Protein 9DFI (pdb70)

Sequence (704 aa):
YFQGMISNEISKLDPLNLDAFFNQLPSLNQNLEVSLLIDKLREITKSYLPTTFSINDALAATRDLGMIMSSVRKLGIQPVSAVSDLEVFLETLSEITNMVPRETSYHYGPWNPIGERERRRFTHHFPDERGLIEGVRIAIPGIELAIREINQLSNLSLNDPAFESLAKSAALHVYQAVDGIGETIKKTDPYVFSHELRPFFDPIRIGGKSYIGAGGGQIPLFVVDVKLWLGNHSPNSEYVSFIKDSVFYLPPELRPICVDSLLEPSVINQKFAEFGSVEITDQVIKGMESLLSVIQVLLKFRKPHFQLAQRTLSKENRGNYTTGSAGYTNSFNHMVLEFTIEVEKQIRAVLAPLYFQGMISNEISKLDPLNLDAFFNQQLPSLNQNLEVSLLIDKLREITKSYLPTTFSINDALAATRDLGMIMSSVRKLGIQPVSAVSDLEVFLETLSEITNMVPRETSYHYGPWNPIGERERRFTHFPDERGLIEGVRIAIPGIELAIREINQLSNLSLNDPAFESLAKSAALHVYQAVDGIGETIKKTDPYVFSHELRPFFDPIRIGGKSYIGAGGGQIPLFVVDVKLWLGNHSPNSEYVSFIKDSVFYLPPELRPICVDSLLEPSVINQKFAEFGSVEITDQVIKGMESLLSVIQVLLKFRKPHFQLAQRTLSKENRGNYTTGSAGYTNSFNHMVLEFTIEVEKQIRAVLAPY

Nearest PDB structures (foldseek):
  2x68-assembly1_A  TM=9.534E-01  e=9.929E-22  Pseudomonas fluorescens
  2x66-assembly1_A  TM=9.436E-01  e=1.420E-20  Pseudomonas fluorescens
  2v7i-assembly1_A  TM=9.408E-01  e=1.146E-20  Pseudomonas fluorescens
  2nwb-assembly1_A-2  TM=7.321E-01  e=9.382E-11  Shewanella oneidensis MR-1
  2nwb-assembly1_B  TM=7.038E-01  e=8.611E-11  Shewanella oneidensis MR-1

Foldseek 3Di:
DQDDPAQVLQQPDDLQVCLVVQLCQQVCLVVVVLVVLLVSLQCSLVVDDLLVDALSSLLNVLLVNQLSQLSNVLVPDQNCVVVVSVQVVLVSSCVSQVAHSHDALSSLESNADPDSSGGDNHPAQLRVLSRQLSNQQQVLQVQLLVLLVCLLVDALLDLSLLVSLLSNLVSNCSNLVNNVSNVVGHDLQCCLVPPQSSFAWHAHPNDIDTGYDPVLRCVVLVVLQAAVFCPPPVDPSNVVLVVNLRNDRPVCNVSSVNSNHGHHSLVSLLVSCVPDDHDPSSLSSLVSSLSNLVSVLSNLVVVLVSLPVNQPPVRNPPDQDGRVRDHSVVSVVVNVVSVVVNVVSCVSSVD/DPDDDDQQVLQQPDDLQVCQVVQLCQQVCLVVVVLVVLLVSLQCSLVPDDCVVDALSSLLNVLLVSQLSQLSNVLVPDQSCVVVVSVQVVLVSSCVRQVAHSHDALSSLESNADPDSSGGDNHPAQLRVLSRQLSNQQQVLQVLLLVLLLVLLPDALLDLSLLVSLLSSLVSNCSNLVSNVSNVVTHDLQCCQPPNQSSFAWHDHPNDTDTGYDPVLRVNVLVVLQAAVFQPPPPDVSVVVLVVNLRNDRPVSNVSSVNSNHGHHSVSSNLVSCVPDDCDPSSLSSLVSSLSNLVSVLSNLPVVLVSLCNNQPPVRNPPDQDGRVPDHSVVSVVVNVSSVVVNVVSCVSSVVD

Radius of gyration: 33.37 Å; Cα contacts (8 Å, |Δi|>4): 1092; chains: 2; bounding box: 63×64×101 Å

Structure (mmCIF, N/CA/C/O backbone):
data_9DFI
#
_entry.id   9DFI
#
_cell.length_a   141.125
_cell.length_b   122.533
_cell.length_c   66.809
_cell.angle_alpha   90.00
_cell.angle_beta   94.68
_cell.angle_gamma   90.00
#
_symmetry.space_group_name_H-M   'C 1 2 1'
#
loop_
_entity.id
_entity.type
_entity.pdbx_description
1 polymer PrnB
2 non-polymer GLYCEROL
3 non-polymer 'PROTOPORPHYRIN IX CONTAINING FE'
4 non-polymer TRYPTOPHAN
5 non-polymer 2-AMINO-2-HYDROXYMETHYL-PROPANE-1,3-DIOL
6 water water
#
loop_
_atom_site.group_PDB
_atom_site.id
_atom_site.type_symbol
_atom_site.label_atom_id
_atom_site.label_alt_id
_atom_site.label_comp_id
_atom_site.label_asym_id
_atom_site.label_entity_id
_atom_site.label_seq_id
_atom_site.pdbx_PDB_ins_code
_atom_site.Cartn_x
_atom_site.Cartn_y
_atom_site.Cartn_z
_atom_site.occupancy
_atom_site.B_iso_or_equiv
_atom_site.auth_seq_id
_atom_site.auth_comp_id
_atom_site.auth_asym_id
_atom_site.auth_atom_id
_atom_site.pdbx_PDB_model_num
ATOM 1 N N . TYR A 1 17 ? -29.247 -11.883 75.975 1.00 52.44 -3 TYR A N 1
ATOM 2 C CA . TYR A 1 17 ? -27.850 -12.325 75.964 1.00 55.99 -3 TYR A CA 1
ATOM 3 C C . TYR A 1 17 ? -27.224 -12.306 74.542 1.00 61.81 -3 TYR A C 1
ATOM 4 O O . TYR A 1 17 ? -26.451 -13.195 74.165 1.00 60.97 -3 TYR A O 1
ATOM 13 N N . PHE A 1 18 ? -27.551 -11.271 73.757 1.00 61.92 -2 PHE A N 1
ATOM 14 C CA . PHE A 1 18 ? -26.995 -11.104 72.419 1.00 59.69 -2 PHE A CA 1
ATOM 15 C C . PHE A 1 18 ? -26.389 -9.727 72.167 1.00 69.91 -2 PHE A C 1
ATOM 16 O O . PHE A 1 18 ? -25.843 -9.505 71.079 1.00 76.83 -2 PHE A O 1
ATOM 24 N N . GLN A 1 19 ? -26.459 -8.810 73.135 1.00 77.03 -1 GLN A N 1
ATOM 25 C CA . GLN A 1 19 ? -26.234 -7.383 72.903 1.00 84.12 -1 GLN A CA 1
ATOM 26 C C . GLN A 1 19 ? -24.894 -7.096 72.225 1.00 83.51 -1 GLN A C 1
ATOM 27 O O . GLN A 1 19 ? -23.888 -7.775 72.460 1.00 79.62 -1 GLN A O 1
ATOM 33 N N . GLY A 1 20 ? -24.892 -6.070 71.368 1.00 78.51 0 GLY A N 1
ATOM 34 C CA . GLY A 1 20 ? -23.657 -5.419 70.975 1.00 71.15 0 GLY A CA 1
ATOM 35 C C . GLY A 1 20 ? -23.222 -5.491 69.524 1.00 67.44 0 GLY A C 1
ATOM 36 O O . GLY A 1 20 ? -22.014 -5.471 69.262 1.00 69.22 0 GLY A O 1
ATOM 37 N N . MET A 1 21 ? -24.156 -5.563 68.567 1.00 67.00 1 MET A N 1
ATOM 38 C CA . MET A 1 21 ? -23.789 -5.501 67.144 1.00 64.68 1 MET A CA 1
ATOM 39 C C . MET A 1 21 ? -23.754 -4.039 66.704 1.00 54.83 1 MET A C 1
ATOM 40 O O . MET A 1 21 ? -24.702 -3.506 66.125 1.00 54.11 1 MET A O 1
ATOM 45 N N . ILE A 1 22 ? -22.614 -3.391 66.972 1.00 55.91 2 ILE A N 1
ATOM 46 C CA . ILE A 1 22 ? -22.454 -1.952 66.766 1.00 55.73 2 ILE A CA 1
ATOM 47 C C . ILE A 1 22 ? -21.908 -1.692 65.368 1.00 48.61 2 ILE A C 1
ATOM 48 O O . ILE A 1 22 ? -20.847 -2.205 64.997 1.00 53.03 2 ILE A O 1
ATOM 53 N N . SER A 1 23 ? -22.603 -0.838 64.620 1.00 42.24 3 SER A N 1
ATOM 54 C CA . SER A 1 23 ? -22.362 -0.699 63.187 1.00 42.25 3 SER A CA 1
ATOM 55 C C . SER A 1 23 ? -20.991 -0.091 62.872 1.00 46.58 3 SER A C 1
ATOM 56 O O . SER A 1 23 ? -20.293 -0.563 61.960 1.00 29.79 3 SER A O 1
ATOM 59 N N . ASN A 1 24 ? -20.583 0.958 63.601 1.00 44.43 4 ASN A N 1
ATOM 60 C CA . ASN A 1 24 ? -19.326 1.624 63.262 1.00 45.42 4 ASN A CA 1
ATOM 61 C C . ASN A 1 24 ? -18.112 0.765 63.618 1.00 40.74 4 ASN A C 1
ATOM 62 O O . ASN A 1 24 ? -17.066 0.872 62.960 1.00 38.09 4 ASN A O 1
ATOM 67 N N . GLU A 1 25 ? -18.242 -0.109 64.627 1.00 38.41 5 GLU A N 1
ATOM 68 C CA . GLU A 1 25 ? -17.220 -1.109 64.925 1.00 35.90 5 GLU A CA 1
ATOM 69 C C . GLU A 1 25 ? -17.081 -2.155 63.814 1.00 39.24 5 GLU A C 1
ATOM 70 O O . GLU A 1 25 ? -16.023 -2.796 63.705 1.00 27.69 5 GLU A O 1
ATOM 76 N N . ILE A 1 26 ? -18.129 -2.372 63.021 1.00 28.58 6 ILE A N 1
ATOM 77 C CA . ILE A 1 26 ? -18.051 -3.333 61.923 1.00 29.61 6 ILE A CA 1
ATOM 78 C C . ILE A 1 26 ? -17.672 -2.643 60.612 1.00 30.57 6 ILE A C 1
ATOM 79 O O . ILE A 1 26 ? -16.815 -3.132 59.878 1.00 28.87 6 ILE A O 1
ATOM 84 N N . SER A 1 27 ? -18.268 -1.480 60.328 1.00 30.38 7 SER A N 1
ATOM 85 C CA . SER A 1 27 ? -17.997 -0.771 59.079 1.00 28.69 7 SER A CA 1
ATOM 86 C C . SER A 1 27 ? -16.512 -0.481 58.884 1.00 28.40 7 SER A C 1
ATOM 87 O O . SER A 1 27 ? -16.017 -0.538 57.753 1.00 27.60 7 SER A O 1
ATOM 90 N N . LYS A 1 28 ? -15.782 -0.196 59.963 1.00 24.58 8 LYS A N 1
ATOM 91 C CA . LYS A 1 28 ? -14.376 0.195 59.864 1.00 28.21 8 LYS A CA 1
ATOM 92 C C . LYS A 1 28 ? -13.417 -0.970 59.606 1.00 27.94 8 LYS A C 1
ATOM 93 O O . LYS A 1 28 ? -12.244 -0.724 59.299 1.00 27.12 8 LYS A O 1
ATOM 99 N N . LEU A 1 29 ? -13.863 -2.221 59.702 1.00 25.97 9 LEU A N 1
ATOM 100 C CA . LEU A 1 29 ? -12.942 -3.342 59.593 1.00 22.96 9 LEU A CA 1
ATOM 101 C C . LEU A 1 29 ? -12.773 -3.786 58.141 1.00 22.20 9 LEU A C 1
ATOM 102 O O . LEU A 1 29 ? -13.685 -3.675 57.326 1.00 22.90 9 LEU A O 1
ATOM 107 N N . ASP A 1 30 ? -11.576 -4.278 57.837 1.00 19.72 10 ASP A N 1
ATOM 108 C CA . ASP A 1 30 ? -11.256 -4.928 56.565 1.00 30.09 10 ASP A CA 1
ATOM 109 C C . ASP A 1 30 ? -10.541 -6.232 56.888 1.00 26.70 10 ASP A C 1
ATOM 110 O O . ASP A 1 30 ? -9.338 -6.385 56.637 1.00 33.11 10 ASP A O 1
ATOM 115 N N . PRO A 1 31 ? -11.260 -7.199 57.460 1.00 25.48 11 PRO A N 1
ATOM 116 C CA . PRO A 1 31 ? -10.593 -8.412 57.971 1.00 22.85 11 PRO A CA 1
ATOM 117 C C . PRO A 1 31 ? -9.929 -9.258 56.897 1.00 31.78 11 PRO A C 1
ATOM 118 O O . PRO A 1 31 ? -8.973 -9.980 57.209 1.00 30.19 11 PRO A O 1
ATOM 122 N N . LEU A 1 32 ? -10.414 -9.214 55.653 1.00 28.51 12 LEU A N 1
ATOM 123 C CA . LEU A 1 32 ? -9.843 -9.998 54.560 1.00 28.70 12 LEU A CA 1
ATOM 124 C C . LEU A 1 32 ? -9.015 -9.137 53.607 1.00 31.31 12 LEU A C 1
ATOM 125 O O . LEU A 1 32 ? -8.745 -9.551 52.470 1.00 28.66 12 LEU A O 1
ATOM 130 N N . ASN A 1 33 ? -8.604 -7.948 54.059 1.00 28.25 13 ASN A N 1
ATOM 131 C CA . ASN A 1 33 ? -7.742 -7.042 53.301 1.00 28.68 13 ASN A CA 1
ATOM 132 C C . ASN A 1 33 ? -8.246 -6.857 51.871 1.00 31.23 13 ASN A C 1
ATOM 133 O O . ASN A 1 33 ? -7.520 -7.046 50.895 1.00 34.24 13 ASN A O 1
ATOM 138 N N . LEU A 1 34 ? -9.520 -6.489 51.750 1.00 26.60 14 LEU A N 1
ATOM 139 C CA . LEU A 1 34 ? -10.179 -6.402 50.456 1.00 26.59 14 LEU A CA 1
ATOM 140 C C . LEU A 1 34 ? -10.457 -4.958 50.032 1.00 28.85 14 LEU A C 1
ATOM 141 O O . LEU A 1 34 ? -11.103 -4.746 48.997 1.00 26.12 14 LEU A O 1
ATOM 146 N N . ASP A 1 35 ? -9.973 -3.968 50.793 1.00 23.72 15 ASP A N 1
ATOM 147 C CA . ASP A 1 35 ? -10.219 -2.564 50.460 1.00 27.22 15 ASP A CA 1
ATOM 148 C C . ASP A 1 35 ? -9.781 -2.224 49.033 1.00 31.51 15 ASP A C 1
ATOM 149 O O . ASP A 1 35 ? -10.544 -1.623 48.263 1.00 29.08 15 ASP A O 1
ATOM 154 N N . ALA A 1 36 ? -8.545 -2.583 48.669 1.00 28.66 16 ALA A N 1
ATOM 155 C CA . ALA A 1 36 ? -8.083 -2.363 47.296 1.00 30.36 16 ALA A CA 1
ATOM 156 C C . ALA A 1 36 ? -8.975 -3.089 46.296 1.00 30.51 16 ALA A C 1
ATOM 157 O O . ALA A 1 36 ? -9.378 -2.523 45.273 1.00 34.94 16 ALA A O 1
ATOM 159 N N . PHE A 1 37 ? -9.283 -4.354 46.578 1.00 25.56 17 PHE A N 1
ATOM 160 C CA . PHE A 1 37 ? -10.105 -5.151 45.680 1.00 24.52 17 PHE A CA 1
ATOM 161 C C . PHE A 1 37 ? -11.477 -4.523 45.479 1.00 26.92 17 PHE A C 1
ATOM 162 O O . PHE A 1 37 ? -12.035 -4.570 44.374 1.00 26.51 17 PHE A O 1
ATOM 170 N N . PHE A 1 38 ? -12.036 -3.917 46.521 1.00 20.01 18 PHE A N 1
ATOM 171 C CA . PHE A 1 38 ? -13.369 -3.354 46.347 1.00 26.22 18 PHE A CA 1
ATOM 172 C C . PHE A 1 38 ? -13.346 -2.061 45.535 1.00 25.97 18 PHE A C 1
ATOM 173 O O . PHE A 1 38 ? -14.361 -1.705 44.924 1.00 23.59 18 PHE A O 1
ATOM 181 N N . ASN A 1 39 ? -12.209 -1.373 45.465 1.00 25.99 19 ASN A N 1
ATOM 182 C CA . ASN A 1 39 ? -12.162 -0.227 44.565 1.00 26.93 19 ASN A CA 1
ATOM 183 C C . ASN A 1 39 ? -12.177 -0.673 43.111 1.00 27.89 19 ASN A C 1
ATOM 184 O O . ASN A 1 39 ? -12.601 0.105 42.252 1.00 29.93 19 ASN A O 1
ATOM 189 N N . GLN A 1 40 ? -11.778 -1.924 42.831 1.00 28.93 20 GLN A N 1
ATOM 190 C CA . GLN A 1 40 ? -11.757 -2.486 41.477 1.00 30.69 20 GLN A CA 1
ATOM 191 C C . GLN A 1 40 ? -12.991 -3.302 41.130 1.00 24.21 20 GLN A C 1
ATOM 192 O O . GLN A 1 40 ? -13.249 -3.516 39.949 1.00 26.51 20 GLN A O 1
ATOM 198 N N . LEU A 1 41 ? -13.738 -3.760 42.124 1.00 27.55 21 LEU A N 1
ATOM 199 C CA . LEU A 1 41 ? -14.905 -4.602 41.881 1.00 26.57 21 LEU A CA 1
ATOM 200 C C . LEU A 1 41 ? -15.881 -4.038 40.856 1.00 27.68 21 LEU A C 1
ATOM 201 O O . LEU A 1 41 ? -16.409 -4.830 40.050 1.00 25.15 21 LEU A O 1
ATOM 206 N N . PRO A 1 42 ? -16.179 -2.735 40.821 1.00 24.65 22 PRO A N 1
ATOM 207 C CA . PRO A 1 42 ? -17.170 -2.285 39.835 1.00 28.91 22 PRO A CA 1
ATOM 208 C C . PRO A 1 42 ? -16.687 -2.458 38.411 1.00 27.13 22 PRO A C 1
ATOM 209 O O . PRO A 1 42 ? -17.490 -2.787 37.531 1.00 24.27 22 PRO A O 1
ATOM 213 N N . SER A 1 43 ? -15.393 -2.269 38.165 1.00 25.73 23 SER A N 1
ATOM 214 C CA . SER A 1 43 ? -14.859 -2.485 36.824 1.00 29.26 23 SER A CA 1
ATOM 215 C C . SER A 1 43 ? -14.677 -3.978 36.527 1.00 28.18 23 SER A C 1
ATOM 216 O O . SER A 1 43 ? -14.934 -4.422 35.401 1.00 28.14 23 SER A O 1
ATOM 219 N N . LEU A 1 44 ? -14.258 -4.769 37.521 1.00 28.59 24 LEU A N 1
ATOM 220 C CA . LEU A 1 44 ? -14.290 -6.224 37.371 1.00 21.29 24 LEU A CA 1
ATOM 221 C C . LEU A 1 44 ? -15.671 -6.712 36.937 1.00 26.58 24 LEU A C 1
ATOM 222 O O . LEU A 1 44 ? -15.782 -7.559 36.039 1.00 29.75 24 LEU A O 1
ATOM 227 N N . ASN A 1 45 ? -16.733 -6.192 37.563 1.00 21.34 25 ASN A N 1
ATOM 228 C CA . ASN A 1 45 ? -18.085 -6.652 37.240 1.00 26.71 25 ASN A CA 1
ATOM 229 C C . ASN A 1 45 ? -18.523 -6.134 35.872 1.00 26.75 25 ASN A C 1
ATOM 230 O O . ASN A 1 45 ? -19.112 -6.881 35.075 1.00 25.43 25 ASN A O 1
ATOM 235 N N . GLN A 1 46 ? -18.229 -4.863 35.584 1.00 25.87 26 GLN A N 1
ATOM 236 C CA . GLN A 1 46 ? -18.567 -4.273 34.290 1.00 26.86 26 GLN A CA 1
ATOM 237 C C . GLN A 1 46 ? -17.977 -5.080 33.133 1.00 32.45 26 GLN A C 1
ATOM 238 O O . GLN A 1 46 ? -18.653 -5.314 32.125 1.00 26.67 26 GLN A O 1
ATOM 244 N N . ASN A 1 47 ? -16.732 -5.537 33.273 1.00 24.06 27 ASN A N 1
ATOM 245 C CA . ASN A 1 47 ? -16.022 -6.265 32.234 1.00 26.80 27 ASN A CA 1
ATOM 246 C C . ASN A 1 47 ? -16.233 -7.769 32.301 1.00 34.69 27 ASN A C 1
ATOM 247 O O . ASN A 1 47 ? -15.560 -8.502 31.568 1.00 30.11 27 ASN A O 1
ATOM 252 N N . LEU A 1 48 ? -17.131 -8.241 33.168 1.00 26.93 28 LEU A N 1
ATOM 253 C CA . LEU A 1 48 ? -17.453 -9.664 33.275 1.00 33.29 28 LEU A CA 1
ATOM 254 C C . LEU A 1 48 ? -16.210 -10.493 33.592 1.00 29.88 28 LEU A C 1
ATOM 255 O O . LEU A 1 48 ? -16.026 -11.586 33.066 1.00 30.09 28 LEU A O 1
ATOM 260 N N . GLU A 1 49 ? -15.347 -9.987 34.471 1.00 28.60 29 GLU A N 1
ATOM 261 C CA . GLU A 1 49 ? -14.082 -10.663 34.726 1.00 24.39 29 GLU A CA 1
ATOM 262 C C . GLU A 1 49 ? -14.266 -11.712 35.829 1.00 29.23 29 GLU A C 1
ATOM 263 O O . GLU A 1 49 ? -13.740 -11.622 36.940 1.00 28.23 29 GLU A O 1
ATOM 269 N N . VAL A 1 50 ? -15.011 -12.759 35.469 1.00 25.68 30 VAL A N 1
ATOM 270 C CA . VAL A 1 50 ? -15.325 -13.831 36.414 1.00 25.80 30 VAL A CA 1
ATOM 271 C C . VAL A 1 50 ? -14.058 -14.478 36.988 1.00 25.85 30 VAL A C 1
ATOM 272 O O . VAL A 1 50 ? -14.033 -14.861 38.171 1.00 25.15 30 VAL A O 1
ATOM 276 N N . SER A 1 51 ? -12.987 -14.602 36.181 1.00 22.38 31 SER A N 1
ATOM 277 C CA . SER A 1 51 ? -11.805 -15.358 36.624 1.00 32.25 31 SER A CA 1
ATOM 278 C C . SER A 1 51 ? -11.157 -14.705 37.842 1.00 22.21 31 SER A C 1
ATOM 279 O O . SER A 1 51 ? -10.678 -15.394 38.745 1.00 20.96 31 SER A O 1
ATOM 282 N N . LEU A 1 52 ? -11.080 -13.380 37.843 1.00 24.64 32 LEU A N 1
ATOM 283 C CA . LEU A 1 52 ? -10.537 -12.654 38.984 1.00 26.35 32 LEU A CA 1
ATOM 284 C C . LEU A 1 52 ? -11.434 -12.797 40.204 1.00 22.82 32 LEU A C 1
ATOM 285 O O . LEU A 1 52 ? -10.940 -12.832 41.338 1.00 25.88 32 LEU A O 1
ATOM 290 N N . LEU A 1 53 ? -12.747 -12.899 39.989 1.00 22.60 33 LEU A N 1
ATOM 291 C CA . LEU A 1 53 ? -13.660 -13.151 41.102 1.00 26.30 33 LEU A CA 1
ATOM 292 C C . LEU A 1 53 ? -13.372 -14.508 41.744 1.00 26.36 33 LEU A C 1
ATOM 293 O O . LEU A 1 53 ? -13.196 -14.607 42.971 1.00 26.65 33 LEU A O 1
ATOM 298 N N . ILE A 1 54 ? -13.295 -15.562 40.921 1.00 23.90 34 ILE A N 1
ATOM 299 C CA . ILE A 1 54 ? -13.026 -16.913 41.424 1.00 25.09 34 ILE A CA 1
ATOM 300 C C . ILE A 1 54 ? -11.668 -16.959 42.122 1.00 29.24 34 ILE A C 1
ATOM 301 O O . ILE A 1 54 ? -11.540 -17.500 43.233 1.00 29.29 34 ILE A O 1
ATOM 306 N N . ASP A 1 55 ? -10.641 -16.360 41.494 1.00 26.72 35 ASP A N 1
ATOM 307 C CA . ASP A 1 55 ? -9.315 -16.288 42.115 1.00 32.49 35 ASP A CA 1
ATOM 308 C C . ASP A 1 55 ? -9.386 -15.718 43.527 1.00 30.08 35 ASP A C 1
ATOM 309 O O . ASP A 1 55 ? -8.772 -16.255 44.454 1.00 27.60 35 ASP A O 1
ATOM 314 N N . LYS A 1 56 ? -10.110 -14.610 43.700 1.00 26.40 36 LYS A N 1
ATOM 315 C CA . LYS A 1 56 ? -10.134 -13.968 45.014 1.00 27.28 36 LYS A CA 1
ATOM 316 C C . LYS A 1 56 ? -10.808 -14.859 46.057 1.00 30.70 36 LYS A C 1
ATOM 317 O O . LYS A 1 56 ? -10.343 -14.947 47.203 1.00 26.30 36 LYS A O 1
ATOM 323 N N . LEU A 1 57 ? -11.895 -15.540 45.674 1.00 27.54 37 LEU A N 1
ATOM 324 C CA . LEU A 1 57 ? -12.534 -16.491 46.573 1.00 26.39 37 LEU A CA 1
ATOM 325 C C . LEU A 1 57 ? -11.579 -17.603 46.970 1.00 29.28 37 LEU A C 1
ATOM 326 O O . LEU A 1 57 ? -11.525 -18.004 48.144 1.00 25.84 37 LEU A O 1
ATOM 331 N N . ARG A 1 58 ? -10.841 -18.135 45.995 1.00 23.81 38 ARG A N 1
ATOM 332 C CA . ARG A 1 58 ? -9.874 -19.194 46.269 1.00 27.95 38 ARG A CA 1
ATOM 333 C C . ARG A 1 58 ? -8.781 -18.693 47.207 1.00 25.05 38 ARG A C 1
ATOM 334 O O . ARG A 1 58 ? -8.459 -19.338 48.209 1.00 29.63 38 ARG A O 1
ATOM 342 N N . GLU A 1 59 ? -8.211 -17.534 46.892 1.00 25.02 39 GLU A N 1
ATOM 343 C CA . GLU A 1 59 ? -7.195 -16.925 47.740 1.00 29.07 39 GLU A CA 1
ATOM 344 C C . GLU A 1 59 ? -7.691 -16.758 49.171 1.00 29.65 39 GLU A C 1
ATOM 345 O O . GLU A 1 59 ? -6.966 -17.051 50.129 1.00 28.87 39 GLU A O 1
ATOM 351 N N . ILE A 1 60 ? -8.942 -16.330 49.337 1.00 27.75 40 ILE A N 1
ATOM 352 C CA . ILE A 1 60 ? -9.451 -16.088 50.682 1.00 28.99 40 ILE A CA 1
ATOM 353 C C . ILE A 1 60 ? -9.484 -17.391 51.481 1.00 26.60 40 ILE A C 1
ATOM 354 O O . ILE A 1 60 ? -9.022 -17.435 52.627 1.00 29.80 40 ILE A O 1
ATOM 359 N N . THR A 1 61 ? -10.009 -18.477 50.884 1.00 27.21 41 THR A N 1
ATOM 360 C CA . THR A 1 61 ? -10.101 -19.734 51.630 1.00 27.72 41 THR A CA 1
ATOM 361 C C . THR A 1 61 ? -8.742 -20.275 52.038 1.00 31.80 41 THR A C 1
ATOM 362 O O . THR A 1 61 ? -8.666 -21.076 52.976 1.00 32.37 41 THR A O 1
ATOM 366 N N . LYS A 1 62 ? -7.670 -19.876 51.358 1.00 32.07 42 LYS A N 1
ATOM 367 C CA . LYS A 1 62 ? -6.342 -20.341 51.726 1.00 33.06 42 LYS A CA 1
ATOM 368 C C . LYS A 1 62 ? -5.553 -19.320 52.529 1.00 29.60 42 LYS A C 1
ATOM 369 O O . LYS A 1 62 ? -4.537 -19.684 53.132 1.00 31.00 42 LYS A O 1
ATOM 375 N N . SER A 1 63 ? -5.974 -18.055 52.530 1.00 30.60 43 SER A N 1
ATOM 376 C CA . SER A 1 63 ? -5.197 -17.008 53.168 1.00 30.10 43 SER A CA 1
ATOM 377 C C . SER A 1 63 ? -5.600 -16.755 54.616 1.00 31.08 43 SER A C 1
ATOM 378 O O . SER A 1 63 ? -4.809 -16.171 55.359 1.00 28.52 43 SER A O 1
ATOM 381 N N . TYR A 1 64 ? -6.797 -17.174 55.029 1.00 28.62 44 TYR A N 1
ATOM 382 C CA . TYR A 1 64 ? -7.332 -16.825 56.341 1.00 33.95 44 TYR A CA 1
ATOM 383 C C . TYR A 1 64 ? -7.871 -18.051 57.049 1.00 29.60 44 TYR A C 1
ATOM 384 O O . TYR A 1 64 ? -8.409 -18.969 56.423 1.00 38.91 44 TYR A O 1
ATOM 393 N N . LEU A 1 65 ? -7.725 -18.045 58.371 1.00 36.07 45 LEU A N 1
ATOM 394 C CA . LEU A 1 65 ? -8.368 -19.030 59.220 1.00 33.25 45 LEU A CA 1
ATOM 395 C C . LEU A 1 65 ? -9.543 -18.339 59.891 1.00 33.43 45 LEU A C 1
ATOM 396 O O . LEU A 1 65 ? -9.351 -17.651 60.910 1.00 31.30 45 LEU A O 1
ATOM 401 N N . PRO A 1 66 ? -10.764 -18.474 59.373 1.00 35.51 46 PRO A N 1
ATOM 402 C CA . PRO A 1 66 ? -11.898 -17.767 59.989 1.00 27.96 46 PRO A CA 1
ATOM 403 C C . PRO A 1 66 ? -12.141 -18.154 61.438 1.00 31.03 46 PRO A C 1
ATOM 404 O O . PRO A 1 66 ? -12.716 -17.348 62.182 1.00 31.44 46 PRO A O 1
ATOM 408 N N . THR A 1 67 ? -11.716 -19.345 61.875 1.00 24.57 47 THR A N 1
ATOM 409 C CA . THR A 1 67 ? -11.889 -19.677 63.279 1.00 29.49 47 THR A CA 1
ATOM 410 C C . THR A 1 67 ? -11.124 -18.713 64.169 1.00 32.10 47 THR A C 1
ATOM 411 O O . THR A 1 67 ? -11.412 -18.624 65.368 1.00 31.81 47 THR A O 1
ATOM 415 N N . THR A 1 68 ? -10.183 -17.954 63.606 1.00 30.43 48 THR A N 1
ATOM 416 C CA . THR A 1 68 ? -9.459 -17.000 64.426 1.00 34.68 48 THR A CA 1
ATOM 417 C C . THR A 1 68 ? -10.212 -15.691 64.616 1.00 31.23 48 THR A C 1
ATOM 418 O O . THR A 1 68 ? -9.761 -14.855 65.404 1.00 31.31 48 THR A O 1
ATOM 422 N N . PHE A 1 69 ? -11.341 -15.496 63.938 1.00 29.10 49 PHE A N 1
ATOM 423 C CA . PHE A 1 69 ? -11.947 -14.171 63.853 1.00 30.30 49 PHE A CA 1
ATOM 424 C C . PHE A 1 69 ? -12.779 -13.850 65.094 1.00 30.66 49 PHE A C 1
ATOM 425 O O . PHE A 1 69 ? -13.532 -14.692 65.581 1.00 25.57 49 PHE A O 1
ATOM 433 N N . SER A 1 70 ? -12.692 -12.601 65.553 1.00 23.75 50 SER A N 1
ATOM 434 C CA . SER A 1 70 ? -13.673 -12.068 66.496 1.00 27.24 50 SER A CA 1
ATOM 435 C C . SER A 1 70 ? -15.070 -12.084 65.864 1.00 24.13 50 SER A C 1
ATOM 436 O O . SER A 1 70 ? -15.233 -12.345 64.674 1.00 26.34 50 SER A O 1
ATOM 439 N N . ILE A 1 71 ? -16.092 -11.772 66.673 1.00 23.06 51 ILE A N 1
ATOM 440 C CA . ILE A 1 71 ? -17.452 -11.700 66.135 1.00 22.55 51 ILE A CA 1
ATOM 441 C C . ILE A 1 71 ? -17.550 -10.563 65.114 1.00 26.06 51 ILE A C 1
ATOM 442 O O . ILE A 1 71 ? -18.124 -10.725 64.026 1.00 23.08 51 ILE A O 1
ATOM 447 N N . ASN A 1 72 ? -16.913 -9.428 65.410 1.00 22.07 52 ASN A N 1
ATOM 448 C CA . ASN A 1 72 ? -16.994 -8.276 64.517 1.00 22.80 52 ASN A CA 1
ATOM 449 C C . ASN A 1 72 ? -16.255 -8.532 63.213 1.00 20.84 52 ASN A C 1
ATOM 450 O O . ASN A 1 72 ? -16.738 -8.151 62.139 1.00 21.18 52 ASN A O 1
ATOM 455 N N . ASP A 1 73 ? -15.074 -9.163 63.295 1.00 20.67 53 ASP A N 1
ATOM 456 C CA . ASP A 1 73 ? -14.361 -9.627 62.111 1.00 25.18 53 ASP A CA 1
ATOM 457 C C . ASP A 1 73 ? -15.246 -10.499 61.221 1.00 25.21 53 ASP A C 1
ATOM 458 O O . ASP A 1 73 ? -15.287 -10.327 59.992 1.00 27.26 53 ASP A O 1
ATOM 463 N N . ALA A 1 74 ? -15.934 -11.472 61.825 1.00 22.90 54 ALA A N 1
ATOM 464 C CA . ALA A 1 74 ? -16.736 -12.403 61.038 1.00 22.01 54 ALA A CA 1
ATOM 465 C C . ALA A 1 74 ? -17.923 -11.702 60.385 1.00 21.65 54 ALA A C 1
ATOM 466 O O . ALA A 1 74 ? -18.275 -12.006 59.235 1.00 21.90 54 ALA A O 1
ATOM 468 N N . LEU A 1 75 ? -18.548 -10.764 61.096 1.00 17.66 55 LEU A N 1
ATOM 469 C CA . LEU A 1 75 ? -19.626 -9.985 60.492 1.00 23.75 55 LEU A CA 1
ATOM 470 C C . LEU A 1 75 ? -19.134 -9.237 59.259 1.00 25.92 55 LEU A C 1
ATOM 471 O O . LEU A 1 75 ? -19.751 -9.303 58.191 1.00 22.55 55 LEU A O 1
ATOM 476 N N . ALA A 1 76 ? -18.023 -8.506 59.399 1.00 23.34 56 ALA A N 1
ATOM 477 C CA . ALA A 1 76 ? -17.475 -7.763 58.275 1.00 26.14 56 ALA A CA 1
ATOM 478 C C . ALA A 1 76 ? -16.983 -8.701 57.173 1.00 25.97 56 ALA A C 1
ATOM 479 O O . ALA A 1 76 ? -17.086 -8.376 55.979 1.00 24.43 56 ALA A O 1
ATOM 481 N N . ALA A 1 77 ? -16.436 -9.865 57.554 1.00 25.67 57 ALA A N 1
ATOM 482 C CA . ALA A 1 77 ? -15.988 -10.830 56.553 1.00 22.10 57 ALA A CA 1
ATOM 483 C C . ALA A 1 77 ? -17.168 -11.397 55.787 1.00 23.42 57 ALA A C 1
ATOM 484 O O . ALA A 1 77 ? -17.078 -11.616 54.574 1.00 25.79 57 ALA A O 1
ATOM 486 N N . THR A 1 78 ? -18.279 -11.654 56.478 1.00 22.16 58 THR A N 1
ATOM 487 C CA . THR A 1 78 ? -19.497 -12.064 55.790 1.00 21.56 58 THR A CA 1
ATOM 488 C C . THR A 1 78 ? -19.915 -11.012 54.763 1.00 23.84 58 THR A C 1
ATOM 489 O O . THR A 1 78 ? -20.248 -11.343 53.617 1.00 21.56 58 THR A O 1
ATOM 493 N N . ARG A 1 79 ? -19.934 -9.739 55.177 1.00 22.34 59 ARG A N 1
ATOM 494 C CA . ARG A 1 79 ? -20.256 -8.635 54.274 1.00 21.91 59 ARG A CA 1
ATOM 495 C C . ARG A 1 79 ? -19.406 -8.668 53.005 1.00 23.43 59 ARG A C 1
ATOM 496 O O . ARG A 1 79 ? -19.922 -8.544 51.881 1.00 16.88 59 ARG A O 1
ATOM 504 N N . ASP A 1 80 ? -18.087 -8.776 53.173 1.00 20.26 60 ASP A N 1
ATOM 505 C CA . ASP A 1 80 ? -17.187 -8.691 52.033 1.00 23.02 60 ASP A CA 1
ATOM 506 C C . ASP A 1 80 ? -17.203 -9.978 51.205 1.00 25.24 60 ASP A C 1
ATOM 507 O O . ASP A 1 80 ? -17.383 -9.944 49.976 1.00 20.42 60 ASP A O 1
ATOM 512 N N . LEU A 1 81 ? -17.038 -11.128 51.858 1.00 18.67 61 LEU A N 1
ATOM 513 C CA . LEU A 1 81 ? -17.118 -12.381 51.123 1.00 21.84 61 LEU A CA 1
ATOM 514 C C . LEU A 1 81 ? -18.481 -12.543 50.445 1.00 24.26 61 LEU A C 1
ATOM 515 O O . LEU A 1 81 ? -18.563 -12.988 49.292 1.00 24.00 61 LEU A O 1
ATOM 520 N N . GLY A 1 82 ? -19.560 -12.140 51.118 1.00 19.76 62 GLY A N 1
ATOM 521 C CA . GLY A 1 82 ? -20.887 -12.282 50.514 1.00 21.17 62 GLY A CA 1
ATOM 522 C C . GLY A 1 82 ? -21.038 -11.517 49.201 1.00 24.20 62 GLY A C 1
ATOM 523 O O . GLY A 1 82 ? -21.646 -12.013 48.238 1.00 16.19 62 GLY A O 1
ATOM 524 N N . MET A 1 83 ? -20.482 -10.303 49.144 1.00 21.76 63 MET A N 1
ATOM 525 C CA . MET A 1 83 ? -20.686 -9.450 47.980 1.00 23.20 63 MET A CA 1
ATOM 526 C C . MET A 1 83 ? -19.858 -9.940 46.791 1.00 22.91 63 MET A C 1
ATOM 527 O O . MET A 1 83 ? -20.293 -9.829 45.640 1.00 24.51 63 MET A O 1
ATOM 532 N N . ILE A 1 84 ? -18.673 -10.488 47.045 1.00 21.80 64 ILE A N 1
ATOM 533 C CA . ILE A 1 84 ? -17.942 -11.159 45.978 1.00 25.46 64 ILE A CA 1
ATOM 534 C C . ILE A 1 84 ? -18.719 -12.380 45.487 1.00 23.31 64 ILE A C 1
ATOM 535 O O . ILE A 1 84 ? -18.849 -12.596 44.281 1.00 25.15 64 ILE A O 1
ATOM 540 N N . MET A 1 85 ? -19.258 -13.188 46.412 1.00 14.76 65 MET A N 1
ATOM 541 C CA . MET A 1 85 ? -20.078 -14.336 46.032 1.00 20.07 65 MET A CA 1
ATOM 542 C C . MET A 1 85 ? -21.282 -13.905 45.199 1.00 23.26 65 MET A C 1
ATOM 543 O O . MET A 1 85 ? -21.631 -14.570 44.211 1.00 21.22 65 MET A O 1
ATOM 548 N N . SER A 1 86 ? -21.933 -12.805 45.596 1.00 20.00 66 SER A N 1
ATOM 549 C CA . SER A 1 86 ? -23.092 -12.275 44.871 1.00 22.57 66 SER A CA 1
ATOM 550 C C . SER A 1 86 ? -22.721 -11.870 43.450 1.00 23.29 66 SER A C 1
ATOM 551 O O . SER A 1 86 ? -23.510 -12.056 42.510 1.00 20.64 66 SER A O 1
ATOM 554 N N . SER A 1 87 ? -21.522 -11.295 43.288 1.00 24.60 67 SER A N 1
ATOM 555 C CA . SER A 1 87 ? -21.023 -10.893 41.983 1.00 25.29 67 SER A CA 1
ATOM 556 C C . SER A 1 87 ? -20.758 -12.097 41.084 1.00 25.74 67 SER A C 1
ATOM 557 O O . SER A 1 87 ? -20.923 -11.993 39.863 1.00 23.69 67 SER A O 1
ATOM 560 N N . VAL A 1 88 ? -20.325 -13.232 41.649 1.00 22.83 68 VAL A N 1
ATOM 561 C CA . VAL A 1 88 ? -20.222 -14.458 40.853 1.00 25.11 68 VAL A CA 1
ATOM 562 C C . VAL A 1 88 ? -21.610 -14.946 40.473 1.00 23.94 68 VAL A C 1
ATOM 563 O O . VAL A 1 88 ? -21.886 -15.234 39.299 1.00 26.63 68 VAL A O 1
ATOM 567 N N . A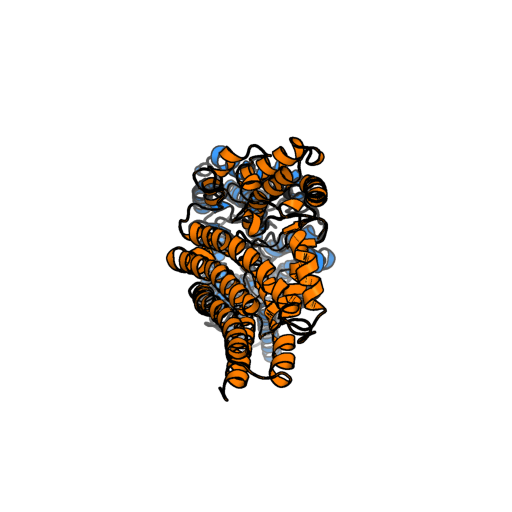RG A 1 89 ? -22.504 -15.041 41.459 1.00 25.58 69 ARG A N 1
ATOM 568 C CA . ARG A 1 89 ? -23.864 -15.498 41.193 1.00 22.76 69 ARG A CA 1
ATOM 569 C C . ARG A 1 89 ? -24.552 -14.625 40.154 1.00 25.96 69 ARG A C 1
ATOM 570 O O . ARG A 1 89 ? -25.380 -15.115 39.372 1.00 26.47 69 ARG A O 1
ATOM 578 N N . LYS A 1 90 ? -24.235 -13.331 40.138 1.00 22.52 70 LYS A N 1
ATOM 579 C CA . LYS A 1 90 ? -24.799 -12.436 39.136 1.00 26.38 70 LYS A CA 1
ATOM 580 C C . LYS A 1 90 ? -24.621 -13.002 37.720 1.00 26.37 70 LYS A C 1
ATOM 581 O O . LYS A 1 90 ? -25.565 -13.026 36.920 1.00 23.06 70 LYS A O 1
ATOM 587 N N . LEU A 1 91 ? -23.426 -13.502 37.408 1.00 22.96 71 LEU A N 1
ATOM 588 C CA . LEU A 1 91 ? -23.193 -14.032 36.059 1.00 22.48 71 LEU A CA 1
ATOM 589 C C . LEU A 1 91 ? -23.891 -15.362 35.793 1.00 28.69 71 LEU A C 1
ATOM 590 O O . LEU A 1 91 ? -23.919 -15.810 34.637 1.00 27.74 71 LEU A O 1
ATOM 595 N N . GLY A 1 92 ? -24.435 -16.019 36.818 1.00 21.17 72 GLY A N 1
ATOM 596 C CA . GLY A 1 92 ? -25.115 -17.291 36.640 1.00 23.84 72 GLY A CA 1
ATOM 597 C C . GLY A 1 92 ? -24.440 -18.492 37.274 1.00 27.07 72 GLY A C 1
ATOM 598 O O . GLY A 1 92 ? -25.023 -19.582 37.248 1.00 28.25 72 GLY A O 1
ATOM 599 N N . ILE A 1 93 ? -23.245 -18.333 37.858 1.00 26.56 73 ILE A N 1
ATOM 600 C CA . ILE A 1 93 ? -22.488 -19.424 38.475 1.00 19.72 73 ILE A CA 1
ATOM 601 C C . ILE A 1 93 ? -22.803 -19.470 39.957 1.00 28.77 73 ILE A C 1
ATOM 602 O O . ILE A 1 93 ? -22.741 -18.436 40.644 1.00 22.41 73 ILE A O 1
ATOM 607 N N . GLN A 1 94 ? -23.122 -20.658 40.460 1.00 25.58 74 GLN A N 1
ATOM 608 C CA . GLN A 1 94 ? -23.220 -20.785 41.909 1.00 26.37 74 GLN A CA 1
ATOM 609 C C . GLN A 1 94 ? -21.819 -20.768 42.499 1.00 24.90 74 GLN A C 1
ATOM 610 O O . GLN A 1 94 ? -21.046 -21.699 42.237 1.00 27.10 74 GLN A O 1
ATOM 616 N N . PRO A 1 95 ? -21.442 -19.753 43.288 1.00 19.57 75 PRO A N 1
ATOM 617 C CA . PRO A 1 95 ? -20.033 -19.646 43.703 1.00 19.20 75 PRO A CA 1
ATOM 618 C C . PRO A 1 95 ? -19.583 -20.738 44.672 1.00 24.06 75 PRO A C 1
ATOM 619 O O . PRO A 1 95 ? -18.398 -21.086 44.684 1.00 26.50 75 PRO A O 1
ATOM 623 N N . VAL A 1 96 ? -20.471 -21.287 45.501 1.00 24.10 76 VAL A N 1
ATOM 624 C CA . VAL A 1 96 ? -19.994 -22.346 46.388 1.00 25.74 76 VAL A CA 1
ATOM 625 C C . VAL A 1 96 ? -19.789 -23.636 45.600 1.00 27.98 76 VAL A C 1
ATOM 626 O O . VAL A 1 96 ? -18.934 -24.462 45.951 1.00 26.35 76 VAL A O 1
ATOM 630 N N . SER A 1 97 ? -20.557 -23.826 44.522 1.00 26.04 77 SER A N 1
ATOM 631 C CA . SER A 1 97 ? -20.321 -24.965 43.637 1.00 25.11 77 SER A CA 1
ATOM 632 C C . SER A 1 97 ? -19.021 -24.822 42.858 1.00 28.77 77 SER A C 1
ATOM 633 O O . SER A 1 97 ? -18.347 -25.822 42.601 1.00 36.30 77 SER A O 1
ATOM 636 N N . ALA A 1 98 ? -18.631 -23.601 42.503 1.00 24.65 78 ALA A N 1
ATOM 637 C CA . ALA A 1 98 ? -17.396 -23.424 41.750 1.00 29.78 78 ALA A CA 1
ATOM 638 C C . ALA A 1 98 ? -16.170 -23.457 42.645 1.00 30.03 78 ALA A C 1
ATOM 639 O O . ALA A 1 98 ? -15.114 -23.927 42.216 1.00 31.62 78 ALA A O 1
ATOM 641 N N . VAL A 1 99 ? -16.283 -22.945 43.869 1.00 27.28 79 VAL A N 1
ATOM 642 C CA . VAL A 1 99 ? -15.173 -22.888 44.824 1.00 28.52 79 VAL A CA 1
ATOM 643 C C . VAL A 1 99 ? -15.618 -23.693 46.044 1.00 30.77 79 VAL A C 1
ATOM 644 O O . VAL A 1 99 ? -16.156 -23.155 47.018 1.00 30.12 79 VAL A O 1
ATOM 648 N N . SER A 1 100 ? -15.393 -25.005 46.004 1.00 32.91 80 SER A N 1
ATOM 649 C CA . SER A 1 100 ? -16.008 -25.893 46.989 1.00 32.05 80 SER A CA 1
ATOM 650 C C . SER A 1 100 ? -15.466 -25.683 48.402 1.00 29.04 80 SER A C 1
ATOM 651 O O . SER A 1 100 ? -16.177 -25.961 49.374 1.00 31.94 80 SER A O 1
ATOM 654 N N . ASP A 1 101 ? -14.228 -25.194 48.540 1.00 27.47 81 ASP A N 1
ATOM 655 C CA . ASP A 1 101 ? -13.650 -24.873 49.848 1.00 32.18 81 ASP A CA 1
ATOM 656 C C . ASP A 1 101 ? -14.389 -23.742 50.580 1.00 33.43 81 ASP A C 1
ATOM 657 O O . ASP A 1 101 ? -14.223 -23.592 51.800 1.00 28.90 81 ASP A O 1
ATOM 662 N N . LEU A 1 102 ? -15.170 -22.926 49.864 1.00 26.92 82 LEU A N 1
ATOM 663 C CA . LEU A 1 102 ? -15.965 -21.880 50.507 1.00 25.23 82 LEU A CA 1
ATOM 664 C C . LEU A 1 102 ? -16.918 -22.447 51.546 1.00 29.94 82 LEU A C 1
ATOM 665 O O . LEU A 1 102 ? -17.253 -21.773 52.523 1.00 29.60 82 LEU A O 1
ATOM 670 N N . GLU A 1 103 ? -17.382 -23.675 51.342 1.00 31.56 83 GLU A N 1
ATOM 671 C CA . GLU A 1 103 ? -18.487 -24.164 52.138 1.00 30.77 83 GLU A CA 1
ATOM 672 C C . GLU A 1 103 ? -18.089 -24.278 53.602 1.00 32.33 83 GLU A C 1
ATOM 673 O O . GLU A 1 103 ? -18.859 -23.892 54.487 1.00 31.61 83 GLU A O 1
ATOM 679 N N . VAL A 1 104 ? -16.875 -24.752 53.878 1.00 29.81 84 VAL A N 1
ATOM 680 C CA . VAL A 1 104 ? -16.474 -24.851 55.278 1.00 34.38 84 VAL A CA 1
ATOM 681 C C . VAL A 1 104 ? -16.062 -23.484 55.815 1.00 31.03 84 VAL A C 1
ATOM 682 O O . VAL A 1 104 ? -16.223 -23.217 57.009 1.00 28.23 84 VAL A O 1
ATOM 686 N N . PHE A 1 105 ? -15.510 -22.620 54.956 1.00 30.90 85 PHE A N 1
ATOM 687 C CA . PHE A 1 105 ? -15.225 -21.239 55.339 1.00 27.04 85 PHE A CA 1
ATOM 688 C C . PHE A 1 105 ? -16.502 -20.524 55.751 1.00 29.26 85 PHE A C 1
ATOM 689 O O . PHE A 1 105 ? -16.547 -19.842 56.785 1.00 28.83 85 PHE A O 1
ATOM 697 N N . LEU A 1 106 ? -17.567 -20.696 54.959 1.00 27.43 86 LEU A N 1
ATOM 698 C CA . LEU A 1 106 ? -18.840 -20.070 55.293 1.00 33.12 86 LEU A CA 1
ATOM 699 C C . LEU A 1 106 ? -19.494 -20.745 56.490 1.00 31.45 86 LEU A C 1
ATOM 700 O O . LEU A 1 106 ? -20.156 -20.070 57.281 1.00 27.45 86 LEU A O 1
ATOM 705 N N . GLU A 1 107 ? -19.330 -22.065 56.634 1.00 27.69 87 GLU A N 1
ATOM 706 C CA . GLU A 1 107 ? -19.775 -22.733 57.852 1.00 32.91 87 GLU A CA 1
ATOM 707 C C . GLU A 1 107 ? -19.098 -22.127 59.079 1.00 32.43 87 GLU A C 1
ATOM 708 O O . GLU A 1 107 ? -19.762 -21.766 60.060 1.00 28.36 87 GLU A O 1
ATOM 714 N N . THR A 1 108 ? -17.766 -22.019 59.043 1.00 31.79 88 THR A N 1
ATOM 715 C CA . THR A 1 108 ? -17.029 -21.498 60.189 1.00 26.70 88 THR A CA 1
ATOM 716 C C . THR A 1 108 ? -17.466 -20.082 60.523 1.00 30.79 88 THR A C 1
ATOM 717 O O . THR A 1 108 ? -17.637 -19.740 61.701 1.00 25.30 88 THR A O 1
ATOM 721 N N . LEU A 1 109 ? -17.688 -19.252 59.499 1.00 23.22 89 LEU A N 1
ATOM 722 C CA . LEU A 1 109 ? -18.076 -17.870 59.740 1.00 24.77 89 LEU A CA 1
ATOM 723 C C . LEU A 1 109 ? -19.449 -17.779 60.382 1.00 25.63 89 LEU A C 1
ATOM 724 O O . LEU A 1 109 ? -19.665 -16.947 61.264 1.00 20.94 89 LEU A O 1
ATOM 729 N N . SER A 1 110 ? -20.404 -18.597 59.938 1.00 25.76 90 SER A N 1
ATOM 730 C CA . SER A 1 110 ? -21.753 -18.432 60.464 1.00 30.06 90 SER A CA 1
ATOM 731 C C . SER A 1 110 ? -21.892 -19.018 61.865 1.00 29.64 90 SER A C 1
ATOM 732 O O . SER A 1 110 ? -22.773 -18.594 62.617 1.00 25.05 90 SER A O 1
ATOM 735 N N . GLU A 1 111 ? -21.033 -19.966 62.232 1.00 27.46 91 GLU A N 1
ATOM 736 C CA . GLU A 1 111 ? -20.966 -20.404 63.621 1.00 26.42 91 GLU A CA 1
ATOM 737 C C . GLU A 1 111 ? -20.607 -19.257 64.543 1.00 25.63 91 GLU A C 1
ATOM 738 O O . GLU A 1 111 ? -21.022 -19.248 65.705 1.00 26.69 91 GLU A O 1
ATOM 744 N N . ILE A 1 112 ? -19.811 -18.308 64.058 1.00 20.64 92 ILE A N 1
ATOM 745 C CA . ILE A 1 112 ? -19.355 -17.194 64.881 1.00 25.88 92 ILE A CA 1
ATOM 746 C C . ILE A 1 112 ? -20.365 -16.051 64.890 1.00 26.68 92 ILE A C 1
ATOM 747 O O . ILE A 1 112 ? -20.666 -15.490 65.950 1.00 30.06 92 ILE A O 1
ATOM 752 N N . THR A 1 113 ? -20.880 -15.662 63.718 1.00 26.17 93 THR A N 1
ATOM 753 C CA . THR A 1 113 ? -21.880 -14.603 63.659 1.00 27.71 93 THR A CA 1
ATOM 754 C C . THR A 1 113 ? -23.246 -15.055 64.170 1.00 26.32 93 THR A C 1
ATOM 755 O O . THR A 1 113 ? -24.096 -14.201 64.436 1.00 24.68 93 THR A O 1
ATOM 759 N N . ASN A 1 114 ? -23.466 -16.362 64.314 1.00 24.03 94 ASN A N 1
ATOM 760 C CA . ASN A 1 114 ? -24.802 -16.977 64.423 1.00 24.33 94 ASN A CA 1
ATOM 761 C C . ASN A 1 114 ? -25.822 -16.299 63.503 1.00 30.03 94 ASN A C 1
ATOM 762 O O . ASN A 1 114 ? -26.968 -16.030 63.884 1.00 26.60 94 ASN A O 1
ATOM 767 N N . MET A 1 115 ? -25.398 -16.052 62.255 1.00 26.20 95 MET A N 1
ATOM 768 C CA . MET A 1 115 ? -26.248 -15.508 61.201 1.00 23.24 95 MET A CA 1
ATOM 769 C C . MET A 1 115 ? -26.048 -16.320 59.922 1.00 27.21 95 MET A C 1
ATOM 770 O O . MET A 1 115 ? -25.149 -17.162 59.841 1.00 25.05 95 MET A O 1
ATOM 775 N N . VAL A 1 116 ? -26.869 -16.047 58.905 1.00 27.21 96 VAL A N 1
ATOM 776 C CA . VAL A 1 116 ? -26.809 -16.780 57.638 1.00 22.72 96 VAL A CA 1
ATOM 777 C C . VAL A 1 116 ? -25.431 -16.574 57.019 1.00 22.71 96 VAL A C 1
ATOM 778 O O . VAL A 1 116 ? -24.800 -15.532 57.253 1.00 21.58 96 VAL A O 1
ATOM 782 N N . PRO A 1 117 ? -24.908 -17.559 56.213 1.00 25.85 97 PRO A N 1
ATOM 783 C CA . PRO A 1 117 ? -23.615 -17.417 55.526 1.00 27.91 97 PRO A CA 1
ATOM 784 C C . PRO A 1 117 ? -23.681 -16.563 54.258 1.00 25.28 97 PRO A C 1
ATOM 785 O O . PRO A 1 117 ? -23.220 -16.969 53.190 1.00 26.86 97 PRO A O 1
ATOM 789 N N . ARG A 1 118 ? -24.245 -15.362 54.383 1.00 25.91 98 ARG A N 1
ATOM 790 C CA . ARG A 1 118 ? -24.515 -14.482 53.249 1.00 25.02 98 ARG A CA 1
ATOM 791 C C . ARG A 1 118 ? -24.706 -13.062 53.776 1.00 22.03 98 ARG A C 1
ATOM 792 O O . ARG A 1 118 ? -25.108 -12.859 54.916 1.00 18.42 98 ARG A O 1
ATOM 800 N N . GLU A 1 119 ? -24.424 -12.085 52.929 1.00 19.03 99 GLU A N 1
ATOM 801 C CA . GLU A 1 119 ? -24.672 -10.712 53.309 1.00 24.31 99 GLU A CA 1
ATOM 802 C C . GLU A 1 119 ? -26.169 -10.418 53.254 1.00 24.17 99 GLU A C 1
ATOM 803 O O . GLU A 1 119 ? -26.913 -10.972 52.440 1.00 23.03 99 GLU A O 1
ATOM 809 N N . THR A 1 120 ? -26.610 -9.561 54.160 1.00 21.01 100 THR A N 1
ATOM 810 C CA . THR A 1 120 ? -27.968 -9.037 54.178 1.00 18.47 100 THR A CA 1
ATOM 811 C C . THR A 1 120 ? -27.875 -7.519 54.056 1.00 22.17 100 THR A C 1
ATOM 812 O O . THR A 1 120 ? -26.781 -6.961 53.976 1.00 18.03 100 THR A O 1
ATOM 816 N N . SER A 1 121 ? -29.030 -6.841 54.081 1.00 18.68 101 SER A N 1
ATOM 817 C CA . SER A 1 121 ? -29.029 -5.376 54.037 1.00 21.44 101 SER A CA 1
ATOM 818 C C . SER A 1 121 ? -28.307 -4.745 55.225 1.00 22.28 101 SER A C 1
ATOM 819 O O . SER A 1 121 ? -27.897 -3.574 55.138 1.00 21.19 101 SER A O 1
ATOM 822 N N . TYR A 1 122 ? -28.167 -5.459 56.350 1.00 17.78 102 TYR A N 1
ATOM 823 C CA . TYR A 1 122 ? -27.341 -4.930 57.433 1.00 20.56 102 TYR A CA 1
ATOM 824 C C . TYR A 1 122 ? -25.908 -4.743 56.960 1.00 18.98 102 TYR A C 1
ATOM 825 O O . TYR A 1 122 ? -25.299 -3.687 57.165 1.00 21.87 102 TYR A O 1
ATOM 834 N N . HIS A 1 123 ? -25.362 -5.766 56.312 1.00 15.07 103 HIS A N 1
ATOM 835 C CA . HIS A 1 123 ? -23.997 -5.703 55.800 1.00 20.80 103 HIS A CA 1
ATOM 836 C C . HIS A 1 123 ? -23.862 -4.641 54.716 1.00 17.34 103 HIS A C 1
ATOM 837 O O . HIS A 1 123 ? -22.833 -3.954 54.637 1.00 16.11 103 HIS A O 1
ATOM 844 N N . TYR A 1 124 ? -24.909 -4.468 53.911 1.00 16.17 104 TYR A N 1
ATOM 845 C CA . TYR A 1 124 ? -24.887 -3.593 52.735 1.00 19.05 104 TYR A CA 1
ATOM 846 C C . TYR A 1 124 ? -25.119 -2.142 53.098 1.00 21.14 104 TYR A C 1
ATOM 847 O O . TYR A 1 124 ? -24.786 -1.259 52.299 1.00 21.81 104 TYR A O 1
ATOM 856 N N . GLY A 1 125 ? -25.652 -1.890 54.301 1.00 22.73 105 GLY A N 1
ATOM 857 C CA . GLY A 1 125 ? -26.038 -0.568 54.743 1.00 25.70 105 GLY A CA 1
ATOM 858 C C . GLY A 1 125 ? -25.284 -0.137 55.981 1.00 20.59 105 GLY A C 1
ATOM 859 O O . GLY A 1 125 ? -24.156 0.353 55.899 1.00 28.66 105 GLY A O 1
ATOM 860 N N . PRO A 1 126 ? -25.879 -0.327 57.160 1.00 23.32 106 PRO A N 1
ATOM 861 C CA . PRO A 1 126 ? -25.239 0.201 58.383 1.00 24.22 106 PRO A CA 1
ATOM 862 C C . PRO A 1 126 ? -23.823 -0.321 58.599 1.00 23.00 106 PRO A C 1
ATOM 863 O O . PRO A 1 126 ? -22.969 0.433 59.079 1.00 25.54 106 PRO A O 1
ATOM 867 N N . TRP A 1 127 ? -23.531 -1.567 58.222 1.00 20.61 107 TRP A N 1
ATOM 868 C CA . TRP A 1 127 ? -22.202 -2.146 58.402 1.00 23.48 107 TRP A CA 1
ATOM 869 C C . TRP A 1 127 ? -21.290 -1.906 57.203 1.00 24.90 107 TRP A C 1
ATOM 870 O O . TRP A 1 127 ? -20.190 -2.462 57.148 1.00 24.40 107 TRP A O 1
ATOM 881 N N . ASN A 1 128 ? -21.727 -1.103 56.248 1.00 24.62 108 ASN A N 1
ATOM 882 C CA . ASN A 1 128 ? -20.954 -0.818 55.045 1.00 23.63 108 ASN A CA 1
ATOM 883 C C . ASN A 1 128 ? -20.346 0.562 55.219 1.00 26.19 108 ASN A C 1
ATOM 884 O O . ASN A 1 128 ? -21.098 1.515 55.459 1.00 24.22 108 ASN A O 1
ATOM 889 N N . PRO A 1 129 ? -19.022 0.718 55.180 1.00 26.80 109 PRO A N 1
ATOM 890 C CA . PRO A 1 129 ? -18.424 2.017 55.515 1.00 28.06 109 PRO A CA 1
ATOM 891 C C . PRO A 1 129 ? -18.864 3.141 54.585 1.00 29.72 109 PRO A C 1
ATOM 892 O O . PRO A 1 129 ? -19.159 2.943 53.405 1.00 24.48 109 PRO A O 1
ATOM 896 N N . ILE A 1 130 ? -18.920 4.322 55.145 1.00 31.93 110 ILE A N 1
ATOM 897 C CA . ILE A 1 130 ? -19.180 5.536 54.383 1.00 35.69 110 ILE A CA 1
ATOM 898 C C . ILE A 1 130 ? -17.895 5.932 53.667 1.00 37.85 110 ILE A C 1
ATOM 899 O O . ILE A 1 130 ? -16.787 5.681 54.160 1.00 39.26 110 ILE A O 1
ATOM 904 N N . GLY A 1 131 ? -18.026 6.518 52.476 1.00 36.31 111 GLY A N 1
ATOM 905 C CA . GLY A 1 131 ? -16.875 7.154 51.859 1.00 39.88 111 GLY A CA 1
ATOM 906 C C . GLY A 1 131 ? -16.118 6.295 50.868 1.00 37.43 111 GLY A C 1
ATOM 907 O O . GLY A 1 131 ? -16.723 5.510 50.134 1.00 35.57 111 GLY A O 1
ATOM 908 N N . GLU A 1 132 ? -14.787 6.425 50.852 1.00 36.48 112 GLU A N 1
ATOM 909 C CA . GLU A 1 132 ? -13.977 5.781 49.823 1.00 38.69 112 GLU A CA 1
ATOM 910 C C . GLU A 1 132 ? -13.956 4.265 49.967 1.00 36.00 112 GLU A C 1
ATOM 911 O O . GLU A 1 132 ? -13.735 3.560 48.979 1.00 36.14 112 GLU A O 1
ATOM 917 N N . ARG A 1 133 ? -14.153 3.751 51.179 1.00 30.73 113 ARG A N 1
ATOM 918 C CA . ARG A 1 133 ? -14.129 2.311 51.410 1.00 33.55 113 ARG A CA 1
ATOM 919 C C . ARG A 1 133 ? -15.470 1.641 51.147 1.00 27.26 113 ARG A C 1
ATOM 920 O O . ARG A 1 133 ? -15.556 0.409 51.259 1.00 25.06 113 ARG A O 1
ATOM 928 N N . GLU A 1 134 ? -16.509 2.413 50.829 1.00 26.77 114 GLU A N 1
ATOM 929 C CA . GLU A 1 134 ? -17.845 1.861 50.667 1.00 24.28 114 GLU A CA 1
ATOM 930 C C . GLU A 1 134 ? -17.835 0.722 49.662 1.00 27.67 114 GLU A C 1
ATOM 931 O O . GLU A 1 134 ? -17.290 0.857 48.560 1.00 20.58 114 GLU A O 1
ATOM 937 N N . ARG A 1 135 ? -18.432 -0.409 50.050 1.00 17.48 115 ARG A N 1
ATOM 938 C CA . ARG A 1 135 ? -18.493 -1.557 49.151 1.00 26.95 115 ARG A CA 1
ATOM 939 C C . ARG A 1 135 ? -19.687 -1.421 48.210 1.00 26.08 115 ARG A C 1
ATOM 940 O O . ARG A 1 135 ? -20.820 -1.227 48.658 1.00 26.05 115 ARG A O 1
ATOM 948 N N . ARG A 1 136 ? -19.427 -1.510 46.902 1.00 25.53 116 ARG A N 1
ATOM 949 C CA A ARG A 1 136 ? -20.446 -1.345 45.874 0.55 24.00 116 ARG A CA 1
ATOM 950 C CA B ARG A 1 136 ? -20.469 -1.376 45.899 0.45 23.99 116 ARG A CA 1
ATOM 951 C C . ARG A 1 136 ? -20.251 -2.418 44.815 1.00 24.10 116 ARG A C 1
ATOM 952 O O . ARG A 1 136 ? -19.120 -2.811 44.527 1.00 21.25 116 ARG A O 1
ATOM 967 N N . PHE A 1 137 ? -21.366 -2.890 44.243 1.00 18.69 117 PHE A N 1
ATOM 968 C CA . PHE A 1 137 ? -21.298 -3.849 43.149 1.00 17.89 117 PHE A CA 1
ATOM 969 C C . PHE A 1 137 ? -20.879 -3.171 41.852 1.00 30.05 117 PHE A C 1
ATOM 970 O O . PHE A 1 137 ? -20.158 -3.765 41.038 1.00 23.59 117 PHE A O 1
ATOM 978 N N . THR A 1 138 ? -21.334 -1.935 41.634 1.00 27.33 118 THR A N 1
ATOM 979 C CA . THR A 1 138 ? -21.275 -1.313 40.313 1.00 26.84 118 THR A CA 1
ATOM 980 C C . THR A 1 138 ? -20.775 0.115 40.421 1.00 26.43 118 THR A C 1
ATOM 981 O O . THR A 1 138 ? -20.647 0.678 41.510 1.00 25.51 118 THR A O 1
ATOM 985 N N . HIS A 1 139 ? -20.507 0.716 39.265 1.00 30.52 119 HIS A N 1
ATOM 986 C CA A HIS A 1 139 ? -20.135 2.119 39.168 0.56 27.76 119 HIS A CA 1
ATOM 987 C CA B HIS A 1 139 ? -20.137 2.124 39.233 0.44 27.63 119 HIS A CA 1
ATOM 988 C C . HIS A 1 139 ? -21.344 3.033 39.039 1.00 29.09 119 HIS A C 1
ATOM 989 O O . HIS A 1 139 ? -21.175 4.252 39.002 1.00 31.68 119 HIS A O 1
ATOM 1002 N N . PHE A 1 140 ? -22.555 2.469 38.956 1.00 26.67 120 PHE A N 1
ATOM 1003 C CA . PHE A 1 140 ? -23.757 3.274 38.747 1.00 25.72 120 PHE A CA 1
ATOM 1004 C C . PHE A 1 140 ? -24.115 4.068 40.000 1.00 32.61 120 PHE A C 1
ATOM 1005 O O . PHE A 1 140 ? -24.267 3.484 41.088 1.00 30.78 120 PHE A O 1
ATOM 1013 N N . PRO A 1 141 ? -24.282 5.386 39.895 1.00 30.61 121 PRO A N 1
ATOM 1014 C CA . PRO A 1 141 ? -24.663 6.163 41.082 1.00 29.49 121 PRO A CA 1
ATOM 1015 C C . PRO A 1 141 ? -26.020 5.766 41.612 1.00 27.37 121 PRO A C 1
ATOM 1016 O O . PRO A 1 141 ? -26.298 6.000 42.791 1.00 28.54 121 PRO A O 1
ATOM 1020 N N . ASP A 1 142 ? -26.866 5.151 40.780 1.00 25.10 122 ASP A N 1
ATOM 1021 C CA . ASP A 1 142 ? -28.142 4.634 41.260 1.00 23.62 122 ASP A CA 1
ATOM 1022 C C . ASP A 1 142 ? -27.967 3.642 42.414 1.00 27.39 122 ASP A C 1
ATOM 1023 O O . ASP A 1 142 ? -28.855 3.525 43.267 1.00 25.03 122 ASP A O 1
ATOM 1028 N N . GLU A 1 143 ? -26.838 2.924 42.459 1.00 27.55 123 GLU A N 1
ATOM 1029 C CA . GLU A 1 143 ? -26.624 1.967 43.539 1.00 22.78 123 GLU A CA 1
ATOM 1030 C C . GLU A 1 143 ? -26.546 2.670 44.882 1.00 26.34 123 GLU A C 1
ATOM 1031 O O . GLU A 1 143 ? -26.946 2.104 45.905 1.00 24.95 123 GLU A O 1
ATOM 1037 N N . ARG A 1 144 ? -26.038 3.902 44.908 1.00 24.57 124 ARG A N 1
ATOM 1038 C CA . ARG A 1 144 ? -26.007 4.625 46.175 1.00 29.28 124 ARG A CA 1
ATOM 1039 C C . ARG A 1 144 ? -27.398 4.847 46.751 1.00 27.06 124 ARG A C 1
ATOM 1040 O O . ARG A 1 144 ? -27.529 4.984 47.976 1.00 33.35 124 ARG A O 1
ATOM 1048 N N . GLY A 1 145 ? -28.443 4.848 45.916 1.00 24.65 125 GLY A N 1
ATOM 1049 C CA . GLY A 1 145 ? -29.797 5.004 46.445 1.00 24.77 125 GLY A CA 1
ATOM 1050 C C . GLY A 1 145 ? -30.248 3.845 47.321 1.00 28.60 125 GLY A C 1
ATOM 1051 O O . GLY A 1 145 ? -30.997 4.034 48.295 1.00 24.74 125 GLY A O 1
ATOM 1052 N N . LEU A 1 146 ? -29.829 2.623 46.972 1.00 22.88 126 LEU A N 1
ATOM 1053 C CA . LEU A 1 146 ? -30.179 1.455 47.779 1.00 20.25 126 LEU A CA 1
ATOM 1054 C C . LEU A 1 146 ? -29.385 1.441 49.071 1.00 20.82 126 LEU A C 1
ATOM 1055 O O . LEU A 1 146 ? -29.927 1.174 50.153 1.00 20.40 126 LEU A O 1
ATOM 1060 N N . ILE A 1 147 ? -28.078 1.685 48.962 1.00 19.56 127 ILE A N 1
ATOM 1061 C CA . ILE A 1 147 ? -27.197 1.586 50.116 1.00 21.98 127 ILE A CA 1
ATOM 1062 C C . ILE A 1 147 ? -27.587 2.627 51.157 1.00 24.13 127 ILE A C 1
ATOM 1063 O O . ILE A 1 147 ? -27.830 2.303 52.325 1.00 21.72 127 ILE A O 1
ATOM 1068 N N . GLU A 1 148 ? -27.691 3.891 50.742 1.00 24.56 128 GLU A N 1
ATOM 1069 C CA . GLU A 1 148 ? -28.101 4.929 51.683 1.00 24.93 128 GLU A CA 1
ATOM 1070 C C . GLU A 1 148 ? -29.502 4.674 52.210 1.00 21.80 128 GLU A C 1
ATOM 1071 O O . GLU A 1 148 ? -29.786 4.952 53.377 1.00 25.60 128 GLU A O 1
ATOM 1077 N N . GLY A 1 149 ? -30.387 4.130 51.372 1.00 23.91 129 GLY A N 1
ATOM 1078 C CA . GLY A 1 149 ? -31.737 3.827 51.825 1.00 24.19 129 GLY A CA 1
ATOM 1079 C C . GLY A 1 149 ? -31.746 2.962 53.076 1.00 30.82 129 GLY A C 1
ATOM 1080 O O . GLY A 1 149 ? -32.359 3.317 54.094 1.00 25.08 129 GLY A O 1
ATOM 1081 N N . VAL A 1 150 ? -31.030 1.833 53.032 1.00 21.78 130 VAL A N 1
ATOM 1082 C CA . VAL A 1 150 ? -31.006 0.905 54.163 1.00 23.43 130 VAL A CA 1
ATOM 1083 C C . VAL A 1 150 ? -30.064 1.385 55.264 1.00 25.10 130 VAL A C 1
ATOM 1084 O O . VAL A 1 150 ? -30.333 1.149 56.451 1.00 26.49 130 VAL A O 1
ATOM 1088 N N . ARG A 1 151 ? -28.951 2.042 54.914 1.00 22.97 131 ARG A N 1
ATOM 1089 C CA . ARG A 1 151 ? -28.067 2.563 55.951 1.00 25.37 131 ARG A CA 1
ATOM 1090 C C . ARG A 1 151 ? -28.797 3.575 56.840 1.00 28.89 131 ARG A C 1
ATOM 1091 O O . ARG A 1 151 ? -28.582 3.616 58.062 1.00 24.18 131 ARG A O 1
ATOM 1099 N N . ILE A 1 152 ? -29.687 4.375 56.248 1.00 29.44 132 ILE A N 1
ATOM 1100 C CA . ILE A 1 152 ? -30.477 5.329 57.023 1.00 32.34 132 ILE A CA 1
ATOM 1101 C C . ILE A 1 152 ? -31.592 4.614 57.770 1.00 26.10 132 ILE A C 1
ATOM 1102 O O . ILE A 1 152 ? -31.801 4.841 58.966 1.00 25.00 132 ILE A O 1
ATOM 1107 N N . ALA A 1 153 ? -32.323 3.742 57.076 1.00 24.46 133 ALA A N 1
ATOM 1108 C CA . ALA A 1 153 ? -33.535 3.162 57.651 1.00 25.02 133 ALA A CA 1
ATOM 1109 C C . ALA A 1 153 ? -33.245 2.354 58.923 1.00 25.57 133 ALA A C 1
ATOM 1110 O O . ALA A 1 153 ? -33.938 2.506 59.933 1.00 24.41 133 ALA A O 1
ATOM 1112 N N . ILE A 1 154 ? -32.222 1.503 58.899 1.00 25.93 134 ILE A N 1
ATOM 1113 C CA . ILE A 1 154 ? -32.130 0.398 59.860 1.00 23.87 134 ILE A CA 1
ATOM 1114 C C . ILE A 1 154 ? -31.910 0.898 61.288 1.00 21.12 134 ILE A C 1
ATOM 1115 O O . ILE A 1 154 ? -32.641 0.459 62.183 1.00 22.32 134 ILE A O 1
ATOM 1120 N N . PRO A 1 155 ? -30.934 1.771 61.572 1.00 22.70 135 PRO A N 1
ATOM 1121 C CA . PRO A 1 155 ? -30.764 2.211 62.977 1.00 29.17 135 PRO A CA 1
ATOM 1122 C C . PRO A 1 155 ? -32.002 2.881 63.550 1.00 24.25 135 PRO A C 1
ATOM 1123 O O . PRO A 1 155 ? -32.331 2.673 64.724 1.00 25.62 135 PRO A O 1
ATOM 1127 N N . GLY A 1 156 ? -32.701 3.681 62.749 1.00 27.13 136 GLY A N 1
ATOM 1128 C CA . GLY A 1 156 ? -33.922 4.304 63.226 1.00 25.89 136 GLY A CA 1
ATOM 1129 C C . GLY A 1 156 ? -35.001 3.294 63.569 1.00 30.41 136 GLY A C 1
ATOM 1130 O O . GLY A 1 156 ? -35.663 3.408 64.606 1.00 27.74 136 GLY A O 1
ATOM 1131 N N . ILE A 1 157 ? -35.191 2.288 62.707 1.00 26.50 137 ILE A N 1
ATOM 1132 C CA . ILE A 1 157 ? -36.202 1.262 62.968 1.00 24.14 137 ILE A CA 1
ATOM 1133 C C . ILE A 1 157 ? -35.841 0.472 64.222 1.00 24.31 137 ILE A C 1
ATOM 1134 O O . ILE A 1 157 ? -36.711 0.094 65.012 1.00 24.08 137 ILE A O 1
ATOM 1139 N N . GLU A 1 158 ? -34.550 0.195 64.412 1.00 23.28 138 GLU A N 1
ATOM 1140 C CA . GLU A 1 158 ? -34.116 -0.536 65.593 1.00 26.68 138 GLU A CA 1
ATOM 1141 C C . GLU A 1 158 ? -34.462 0.231 66.859 1.00 28.03 138 GLU A C 1
ATOM 1142 O O . GLU A 1 158 ? -35.009 -0.338 67.811 1.00 30.69 138 GLU A O 1
ATOM 1148 N N . LEU A 1 159 ? -34.149 1.532 66.884 1.00 25.84 139 LEU A N 1
ATOM 1149 C CA . LEU A 1 159 ? -34.557 2.374 68.007 1.00 26.94 139 LEU A CA 1
ATOM 1150 C C . LEU A 1 159 ? -36.061 2.308 68.220 1.00 28.61 139 LEU A C 1
ATOM 1151 O O . LEU A 1 159 ? -36.525 2.170 69.360 1.00 29.96 139 LEU A O 1
ATOM 1156 N N . ALA A 1 160 ? -36.839 2.379 67.133 1.00 22.41 140 ALA A N 1
ATOM 1157 C CA . ALA A 1 160 ? -38.292 2.340 67.268 1.00 26.51 140 ALA A CA 1
ATOM 1158 C C . ALA A 1 160 ? -38.770 1.029 67.885 1.00 27.87 140 ALA A C 1
ATOM 1159 O O . ALA A 1 160 ? -39.718 1.027 68.682 1.00 27.91 140 ALA A O 1
ATOM 1161 N N . ILE A 1 161 ? -38.125 -0.088 67.529 1.00 22.93 141 ILE A N 1
ATOM 1162 C CA . ILE A 1 161 ? -38.492 -1.402 68.051 1.00 21.61 141 ILE A CA 1
ATOM 1163 C C . ILE A 1 161 ? -38.419 -1.419 69.574 1.00 26.66 141 ILE A C 1
ATOM 1164 O O . ILE A 1 161 ? -39.326 -1.923 70.253 1.00 32.46 141 ILE A O 1
ATOM 1169 N N . ARG A 1 162 ? -37.319 -0.902 70.132 1.00 26.66 142 ARG A N 1
ATOM 1170 C CA . ARG A 1 162 ? -37.136 -0.917 71.580 1.00 33.07 142 ARG A CA 1
ATOM 1171 C C . ARG A 1 162 ? -38.134 -0.004 72.269 1.00 35.49 142 ARG A C 1
ATOM 1172 O O . ARG A 1 162 ? -38.502 -0.243 73.426 1.00 28.43 142 ARG A O 1
ATOM 1180 N N . GLU A 1 163 ? -38.558 1.056 71.579 1.00 25.58 143 GLU A N 1
ATOM 1181 C CA . GLU A 1 163 ? -39.502 1.996 72.159 1.00 31.36 143 GLU A CA 1
ATOM 1182 C C . GLU A 1 163 ? -40.907 1.427 72.132 1.00 29.52 143 GLU A C 1
ATOM 1183 O O . GLU A 1 163 ? -41.637 1.516 73.127 1.00 30.39 143 GLU A O 1
ATOM 1189 N N . ILE A 1 164 ? -41.277 0.805 71.013 1.00 25.35 144 ILE A N 1
ATOM 1190 C CA . ILE A 1 164 ? -42.594 0.201 70.894 1.00 29.86 144 ILE A CA 1
ATOM 1191 C C . ILE A 1 164 ? -42.703 -1.005 71.818 1.00 28.68 144 ILE A C 1
ATOM 1192 O O . ILE A 1 164 ? -43.788 -1.310 72.322 1.00 27.22 144 ILE A O 1
ATOM 1197 N N . ASN A 1 165 ? -41.584 -1.688 72.080 1.00 32.30 145 ASN A N 1
ATOM 1198 C CA . ASN A 1 165 ? -41.594 -2.836 72.985 1.00 32.29 145 ASN A CA 1
ATOM 1199 C C . ASN A 1 165 ? -41.996 -2.421 74.403 1.00 35.64 145 ASN A C 1
ATOM 1200 O O . ASN A 1 165 ? -42.572 -3.224 75.147 1.00 29.90 145 ASN A O 1
ATOM 1205 N N . GLN A 1 166 ? -41.720 -1.170 74.789 1.00 31.80 146 GLN A N 1
ATOM 1206 C CA . GLN A 1 166 ? -42.051 -0.683 76.121 1.00 37.60 146 GLN A CA 1
ATOM 1207 C C . GLN A 1 166 ? -43.495 -0.224 76.245 1.00 37.30 146 GLN A C 1
ATOM 1208 O O . GLN A 1 166 ? -43.948 0.046 77.365 1.00 40.26 146 GLN A O 1
ATOM 1214 N N . LEU A 1 167 ? -44.216 -0.103 75.132 1.00 33.46 147 LEU A N 1
ATOM 1215 C CA . LEU A 1 167 ? -45.577 0.420 75.187 1.00 36.10 147 LEU A CA 1
ATOM 1216 C C . LEU A 1 167 ? -46.520 -0.551 75.880 1.00 41.25 147 LEU A C 1
ATOM 1217 O O . LEU A 1 167 ? -47.498 -0.120 76.508 1.00 44.33 147 LEU A O 1
ATOM 1222 N N . SER A 1 168 ? -46.233 -1.855 75.791 1.00 42.06 148 SER A N 1
ATOM 1223 C CA . SER A 1 168 ? -47.138 -2.864 76.330 1.00 42.42 148 SER A CA 1
ATOM 1224 C C . SER A 1 168 ? -47.307 -2.726 77.834 1.00 44.18 148 SER A C 1
ATOM 1225 O O . SER A 1 168 ? -48.379 -3.031 78.370 1.00 44.31 148 SER A O 1
ATOM 1228 N N . ASN A 1 169 ? -46.268 -2.282 78.530 1.00 39.63 149 ASN A N 1
ATOM 1229 C CA . ASN A 1 169 ? -46.288 -2.202 79.981 1.00 44.92 149 ASN A CA 1
ATOM 1230 C C . ASN A 1 169 ? -46.561 -0.789 80.490 1.00 50.09 149 ASN A C 1
ATOM 1231 O O . ASN A 1 169 ? -46.374 -0.524 81.681 1.00 47.43 149 ASN A O 1
ATOM 1236 N N . LEU A 1 170 ? -47.007 0.120 79.623 1.00 44.97 150 LEU A N 1
ATOM 1237 C CA . LEU A 1 170 ? -47.375 1.464 80.036 1.00 46.24 150 LEU A CA 1
ATOM 1238 C C . LEU A 1 170 ? -48.859 1.680 79.795 1.00 47.30 150 LEU A C 1
ATOM 1239 O O . LEU A 1 170 ? -49.448 1.086 78.888 1.00 39.28 150 LEU A O 1
ATOM 1244 N N . SER A 1 171 ? -49.464 2.522 80.631 1.00 42.76 151 SER A N 1
ATOM 1245 C CA . SER A 1 171 ? -50.885 2.799 80.522 1.00 42.04 151 SER A CA 1
ATOM 1246 C C . SER A 1 171 ? -51.130 3.897 79.495 1.00 39.91 151 SER A C 1
ATOM 1247 O O . SER A 1 171 ? -50.311 4.799 79.316 1.00 36.89 151 SER A O 1
ATOM 1250 N N . LEU A 1 172 ? -52.262 3.797 78.796 1.00 40.79 152 LEU A N 1
ATOM 1251 C CA . LEU A 1 172 ? -52.633 4.866 77.877 1.00 39.95 152 LEU A CA 1
ATOM 1252 C C . LEU A 1 172 ? -52.729 6.195 78.606 1.00 44.67 152 LEU A C 1
ATOM 1253 O O . LEU A 1 172 ? -52.407 7.241 78.035 1.00 41.34 152 LEU A O 1
ATOM 1258 N N . ASN A 1 173 ? -53.151 6.166 79.876 1.00 39.41 153 ASN A N 1
ATOM 1259 C CA . ASN A 1 173 ? -53.261 7.368 80.692 1.00 46.66 153 ASN A CA 1
ATOM 1260 C C . ASN A 1 173 ? -51.909 7.896 81.152 1.00 45.89 153 ASN A C 1
ATOM 1261 O O . ASN A 1 173 ? -51.847 9.011 81.677 1.00 47.64 153 ASN A O 1
ATOM 1266 N N . ASP A 1 174 ? -50.843 7.121 80.986 1.00 43.18 154 ASP A N 1
ATOM 1267 C CA . ASP A 1 174 ? -49.508 7.546 81.389 1.00 43.13 154 ASP A CA 1
ATOM 1268 C C . ASP A 1 174 ? -48.889 8.366 80.262 1.00 47.08 154 ASP A C 1
ATOM 1269 O O . ASP A 1 174 ? -48.783 7.865 79.136 1.00 45.47 154 ASP A O 1
ATOM 1274 N N . PRO A 1 175 ? -48.479 9.618 80.508 1.00 47.48 155 PRO A N 1
ATOM 1275 C CA . PRO A 1 175 ? -47.878 10.413 79.423 1.00 47.51 155 PRO A CA 1
ATOM 1276 C C . PRO A 1 175 ? -46.555 9.854 78.925 1.00 42.51 155 PRO A C 1
ATOM 1277 O O . PRO A 1 175 ? -46.120 10.234 77.829 1.00 41.55 155 PRO A O 1
ATOM 1281 N N . ALA A 1 176 ? -45.907 8.973 79.693 1.00 45.12 156 ALA A N 1
ATOM 1282 C CA . ALA A 1 176 ? -44.730 8.269 79.189 1.00 46.34 156 ALA A CA 1
ATOM 1283 C C . ALA A 1 176 ? -45.073 7.387 77.995 1.00 42.09 156 ALA A C 1
ATOM 1284 O O . ALA A 1 176 ? -44.220 7.152 77.132 1.00 39.29 156 ALA A O 1
ATOM 1286 N N . PHE A 1 177 ? -46.304 6.876 77.941 1.00 40.74 157 PHE A N 1
ATOM 1287 C CA . PHE A 1 177 ? -46.747 6.130 76.770 1.00 41.52 157 PHE A CA 1
ATOM 1288 C C . PHE A 1 177 ? -46.716 7.014 75.537 1.00 41.97 157 PHE A C 1
ATOM 1289 O O . PHE A 1 177 ? -46.167 6.631 74.498 1.00 38.10 157 PHE A O 1
ATOM 1297 N N . GLU A 1 178 ? -47.323 8.201 75.635 1.00 39.59 158 GLU A N 1
ATOM 1298 C CA . GLU A 1 178 ? -47.383 9.119 74.503 1.00 38.28 158 GLU A CA 1
ATOM 1299 C C . GLU A 1 178 ? -45.987 9.521 74.042 1.00 35.21 158 GLU A C 1
ATOM 1300 O O . GLU A 1 178 ? -45.696 9.525 72.841 1.00 33.43 158 GLU A O 1
ATOM 1306 N N . SER A 1 179 ? -45.114 9.867 74.988 1.00 33.49 159 SER A N 1
ATOM 1307 C CA . SER A 1 179 ? -43.757 10.274 74.638 1.00 37.75 159 SER A CA 1
ATOM 1308 C C . SER A 1 179 ? -42.998 9.146 73.942 1.00 37.66 159 SER A C 1
ATOM 1309 O O . SER A 1 179 ? -42.340 9.369 72.917 1.00 33.96 159 SER A O 1
ATOM 1312 N N . LEU A 1 180 ? -43.091 7.922 74.479 1.00 36.39 160 LEU A N 1
ATOM 1313 C CA . LEU A 1 180 ? -42.428 6.774 73.858 1.00 37.45 160 LEU A CA 1
ATOM 1314 C C . LEU A 1 180 ? -42.911 6.554 72.431 1.00 27.98 160 LEU A C 1
ATOM 1315 O O . LEU A 1 180 ? -42.104 6.395 71.513 1.00 30.81 160 LEU A O 1
ATOM 1320 N N . ALA A 1 181 ? -44.232 6.535 72.228 1.00 30.03 161 ALA A N 1
ATOM 1321 C CA . ALA A 1 181 ? -44.776 6.326 70.893 1.00 30.58 161 ALA A CA 1
ATOM 1322 C C . ALA A 1 181 ? -44.373 7.453 69.948 1.00 34.76 161 ALA A C 1
ATOM 1323 O O . ALA A 1 181 ? -44.096 7.210 68.764 1.00 29.88 161 ALA A O 1
ATOM 1325 N N . LYS A 1 182 ? -44.309 8.691 70.454 1.00 29.56 162 LYS A N 1
ATOM 1326 C CA . LYS A 1 182 ? -43.839 9.798 69.620 1.00 29.83 162 LYS A CA 1
ATOM 1327 C C . LYS A 1 182 ? -42.373 9.622 69.241 1.00 27.11 162 LYS A C 1
ATOM 1328 O O . LYS A 1 182 ? -41.981 9.911 68.103 1.00 30.07 162 LYS A O 1
ATOM 1334 N N . SER A 1 183 ? -41.537 9.177 70.187 1.00 28.18 163 SER A N 1
ATOM 1335 C CA . SER A 1 183 ? -40.149 8.883 69.841 1.00 30.64 163 SER A CA 1
ATOM 1336 C C . SER A 1 183 ? -40.066 7.783 68.785 1.00 27.96 163 SER A C 1
ATOM 1337 O O . SER A 1 183 ? -39.189 7.820 67.911 1.00 27.96 163 SER A O 1
ATOM 1340 N N . ALA A 1 184 ? -41.000 6.829 68.819 1.00 31.31 164 ALA A N 1
ATOM 1341 C CA . ALA A 1 184 ? -40.964 5.725 67.867 1.00 28.74 164 ALA A CA 1
ATOM 1342 C C . ALA A 1 184 ? -41.318 6.192 66.462 1.00 32.61 164 ALA A C 1
ATOM 1343 O O . ALA A 1 184 ? -40.674 5.775 65.487 1.00 30.74 164 ALA A O 1
ATOM 1345 N N . ALA A 1 185 ? -42.360 7.030 66.337 1.00 31.53 165 ALA A N 1
ATOM 1346 C CA . ALA A 1 185 ? -42.727 7.581 65.036 1.00 32.06 165 ALA A CA 1
ATOM 1347 C C . ALA A 1 185 ? -41.598 8.419 64.457 1.00 31.64 165 ALA A C 1
ATOM 1348 O O . ALA A 1 185 ? -41.362 8.405 63.243 1.00 28.45 165 ALA A O 1
ATOM 1350 N N . LEU A 1 186 ? -40.905 9.175 65.308 1.00 30.62 166 LEU A N 1
ATOM 1351 C CA . LEU A 1 186 ? -39.811 10.003 64.817 1.00 30.58 166 LEU A CA 1
ATOM 1352 C C . LEU A 1 186 ? -38.647 9.131 64.364 1.00 30.85 166 LEU A C 1
ATOM 1353 O O . LEU A 1 186 ? -37.997 9.421 63.351 1.00 28.44 166 LEU A O 1
ATOM 1358 N N . HIS A 1 187 ? -38.401 8.034 65.079 1.00 27.89 167 HIS A N 1
ATOM 1359 C CA . HIS A 1 187 ? -37.356 7.093 64.686 1.00 32.35 167 HIS A CA 1
ATOM 1360 C C . HIS A 1 187 ? -37.717 6.340 63.408 1.00 24.94 167 HIS A C 1
ATOM 1361 O O . HIS A 1 187 ? -36.842 6.057 62.586 1.00 30.12 167 HIS A O 1
ATOM 1368 N N . VAL A 1 188 ? -38.998 6.003 63.226 1.00 26.57 168 VAL A N 1
ATOM 1369 C CA . VAL A 1 188 ? -39.439 5.338 62.005 1.00 28.95 168 VAL A CA 1
ATOM 1370 C C . VAL A 1 188 ? -39.328 6.269 60.800 1.00 34.93 168 VAL A C 1
ATOM 1371 O O . VAL A 1 188 ? -39.104 5.811 59.671 1.00 29.42 168 VAL A O 1
ATOM 1375 N N . TYR A 1 189 ? -39.485 7.584 61.011 1.00 33.13 169 TYR A N 1
ATOM 1376 C CA . TYR A 1 189 ? -39.319 8.548 59.930 1.00 29.14 169 TYR A CA 1
ATOM 1377 C C . TYR A 1 189 ? -37.992 8.377 59.216 1.00 33.01 169 TYR A C 1
ATOM 1378 O O . TYR A 1 189 ? -37.873 8.774 58.053 1.00 30.46 169 TYR A O 1
ATOM 1387 N N . GLN A 1 190 ? -37.001 7.766 59.870 1.00 33.02 170 GLN A N 1
ATOM 1388 C CA . GLN A 1 190 ? -35.729 7.526 59.198 1.00 32.36 170 GLN A CA 1
ATOM 1389 C C . GLN A 1 190 ? -35.892 6.571 58.028 1.00 29.14 170 GLN A C 1
ATOM 1390 O O . GLN A 1 190 ? -35.215 6.727 57.005 1.00 26.90 170 GLN A O 1
ATOM 1396 N N . ALA A 1 191 ? -36.791 5.583 58.153 1.00 29.27 171 ALA A N 1
ATOM 1397 C CA . ALA A 1 191 ? -37.162 4.782 56.986 1.00 24.41 171 ALA A CA 1
ATOM 1398 C C . ALA A 1 191 ? -37.778 5.645 55.897 1.00 30.00 171 ALA A C 1
ATOM 1399 O O . ALA A 1 191 ? -37.581 5.368 54.704 1.00 30.45 171 ALA A O 1
ATOM 1401 N N . VAL A 1 192 ? -38.530 6.688 56.280 1.00 32.46 172 VAL A N 1
ATOM 1402 C CA . VAL A 1 192 ? -39.093 7.592 55.281 1.00 31.19 172 VAL A CA 1
ATOM 1403 C C . VAL A 1 192 ? -37.979 8.383 54.607 1.00 25.79 172 VAL A C 1
ATOM 1404 O O . VAL A 1 192 ? -37.915 8.461 53.372 1.00 28.66 172 VAL A O 1
ATOM 1408 N N . ASP A 1 193 ? -37.069 8.955 55.406 1.00 25.74 173 ASP A N 1
ATOM 1409 C CA . ASP A 1 193 ? -35.887 9.601 54.840 1.00 28.39 173 ASP A CA 1
ATOM 1410 C C . ASP A 1 193 ? -35.166 8.667 53.864 1.00 30.13 173 ASP A C 1
ATOM 1411 O O . ASP A 1 193 ? -34.668 9.104 52.821 1.00 25.38 173 ASP A O 1
ATOM 1416 N N . GLY A 1 194 ? -35.119 7.371 54.183 1.00 32.36 174 GLY A N 1
ATOM 1417 C CA . GLY A 1 194 ? -34.297 6.451 53.409 1.00 26.95 174 GLY A CA 1
ATOM 1418 C C . GLY A 1 194 ? -34.896 6.105 52.060 1.00 24.31 174 GLY A C 1
ATOM 1419 O O . GLY A 1 194 ? -34.196 6.077 51.050 1.00 26.08 174 GLY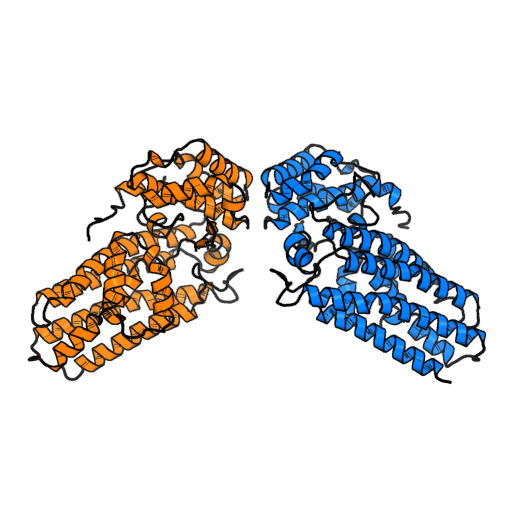 A O 1
ATOM 1420 N N . ILE A 1 195 ? -36.200 5.842 52.017 1.00 23.34 175 ILE A N 1
ATOM 1421 C CA . ILE A 1 195 ? -36.792 5.548 50.723 1.00 27.22 175 ILE A CA 1
ATOM 1422 C C . ILE A 1 195 ? -36.817 6.803 49.856 1.00 31.30 175 ILE A C 1
ATOM 1423 O O . ILE A 1 195 ? -36.749 6.717 48.623 1.00 28.21 175 ILE A O 1
ATOM 1428 N N . GLY A 1 196 ? -36.863 7.983 50.478 1.00 29.69 176 GLY A N 1
ATOM 1429 C CA . GLY A 1 196 ? -36.753 9.211 49.712 1.00 33.59 176 GLY A CA 1
ATOM 1430 C C . GLY A 1 196 ? -35.388 9.385 49.071 1.00 32.94 176 GLY A C 1
ATOM 1431 O O . GLY A 1 196 ? -35.283 9.878 47.947 1.00 29.42 176 GLY A O 1
ATOM 1432 N N . GLU A 1 197 ? -34.316 9.004 49.779 1.00 31.34 177 GLU A N 1
ATOM 1433 C CA . GLU A 1 197 ? -33.009 9.020 49.133 1.00 30.86 177 GLU A CA 1
ATOM 1434 C C . GLU A 1 197 ? -32.998 8.068 47.944 1.00 30.33 177 GLU A C 1
ATOM 1435 O O . GLU A 1 197 ? -32.401 8.367 46.903 1.00 29.32 177 GLU A O 1
ATOM 1441 N N . THR A 1 198 ? -33.695 6.936 48.063 1.00 27.49 178 THR A N 1
ATOM 1442 C CA . THR A 1 198 ? -33.733 5.979 46.961 1.00 30.51 178 THR A CA 1
ATOM 1443 C C . THR A 1 198 ? -34.489 6.551 45.774 1.00 30.27 178 THR A C 1
ATOM 1444 O O . THR A 1 198 ? -33.996 6.523 44.642 1.00 24.90 178 THR A O 1
ATOM 1448 N N . ILE A 1 199 ? -35.691 7.079 46.023 1.00 34.20 179 ILE A N 1
ATOM 1449 C CA . ILE A 1 199 ? -36.530 7.609 44.953 1.00 34.94 179 ILE A CA 1
ATOM 1450 C C . ILE A 1 199 ? -35.797 8.702 44.183 1.00 30.60 179 ILE A C 1
ATOM 1451 O O . ILE A 1 199 ? -35.918 8.798 42.955 1.00 34.70 179 ILE A O 1
ATOM 1456 N N . LYS A 1 200 ? -34.981 9.497 44.871 1.00 32.70 180 LYS A N 1
ATOM 1457 C CA . LYS A 1 200 ? -34.2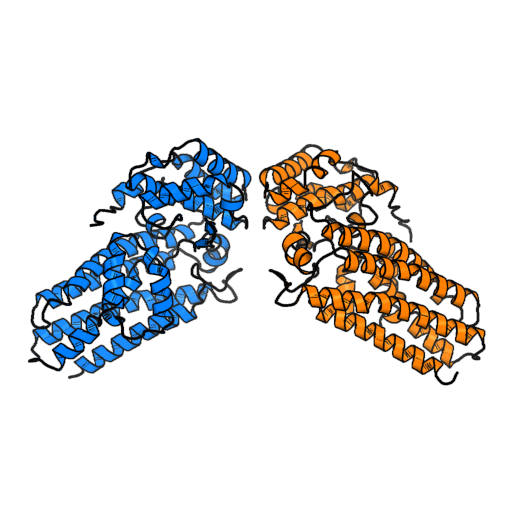64 10.575 44.214 1.00 36.27 180 LYS A CA 1
ATOM 1458 C C . LYS A 1 200 ? -32.952 10.129 43.568 1.00 39.12 180 LYS A C 1
ATOM 1459 O O . LYS A 1 200 ? -32.434 10.846 42.709 1.00 31.69 180 LYS A O 1
ATOM 1465 N N . LYS A 1 201 ? -32.424 8.941 43.891 1.00 29.60 181 LYS A N 1
ATOM 1466 C CA . LYS A 1 201 ? -31.126 8.548 43.356 1.00 27.92 181 LYS A CA 1
ATOM 1467 C C . LYS A 1 201 ? -31.145 7.331 42.435 1.00 26.47 181 LYS A C 1
ATOM 1468 O O . LYS A 1 201 ? -30.182 7.149 41.685 1.00 30.71 181 LYS A O 1
ATOM 1474 N N . THR A 1 202 ? -32.203 6.523 42.435 1.00 25.41 182 THR A N 1
ATOM 1475 C CA . THR A 1 202 ? -32.193 5.213 41.783 1.00 25.41 182 THR A CA 1
ATOM 1476 C C . THR A 1 202 ? -33.252 5.188 40.689 1.00 28.70 182 THR A C 1
ATOM 1477 O O . THR A 1 202 ? -34.451 5.136 40.979 1.00 30.54 182 THR A O 1
ATOM 1481 N N . ASP A 1 203 ? -32.806 5.230 39.438 1.00 29.48 183 ASP A N 1
ATOM 1482 C CA . ASP A 1 203 ? -33.719 5.093 38.313 1.00 30.82 183 ASP A CA 1
ATOM 1483 C C . ASP A 1 203 ? -34.292 3.682 38.269 1.00 27.54 183 ASP A C 1
ATOM 1484 O O . ASP A 1 203 ? -33.535 2.706 38.352 1.00 29.58 183 ASP A O 1
ATOM 1489 N N . PRO A 1 204 ? -35.609 3.533 38.130 1.00 29.47 184 PRO A N 1
ATOM 1490 C CA . PRO A 1 204 ? -36.199 2.185 38.085 1.00 27.44 184 PRO A CA 1
ATOM 1491 C C . PRO A 1 204 ? -35.592 1.274 37.023 1.00 35.08 184 PRO A C 1
ATOM 1492 O O . PRO A 1 204 ? -35.327 0.086 37.288 1.00 28.26 184 PRO A O 1
ATOM 1496 N N . TYR A 1 205 ? -35.371 1.804 35.814 1.00 31.41 185 TYR A N 1
ATOM 1497 C CA . TYR A 1 205 ? -34.832 0.982 34.738 1.00 31.47 185 TYR A CA 1
ATOM 1498 C C . TYR A 1 205 ? -33.408 0.543 35.046 1.00 27.72 185 TYR A C 1
ATOM 1499 O O . TYR A 1 205 ? -33.049 -0.623 34.818 1.00 27.86 185 TYR A O 1
ATOM 1508 N N . VAL A 1 206 ? -32.574 1.465 35.534 1.00 26.71 186 VAL A N 1
ATOM 1509 C CA . VAL A 1 206 ? -31.214 1.082 35.909 1.00 28.45 186 VAL A CA 1
ATOM 1510 C C . VAL A 1 206 ? -31.242 0.045 37.027 1.00 27.11 186 VAL A C 1
ATOM 1511 O O . VAL A 1 206 ? -30.391 -0.855 37.069 1.00 26.58 186 VAL A O 1
ATOM 1515 N N . PHE A 1 207 ? -32.203 0.148 37.951 1.00 27.64 187 PHE A N 1
ATOM 1516 C CA . PHE A 1 207 ? -32.296 -0.868 38.999 1.00 29.35 187 PHE A CA 1
ATOM 1517 C C . PHE A 1 207 ? -32.510 -2.248 38.392 1.00 29.98 187 PHE A C 1
ATOM 1518 O O . PHE A 1 207 ? -31.721 -3.175 38.626 1.00 26.24 187 PHE A O 1
ATOM 1526 N N . SER A 1 208 ? -33.608 -2.406 37.635 1.00 30.75 188 SER A N 1
ATOM 1527 C CA . SER A 1 208 ? -33.965 -3.715 37.100 1.00 32.67 188 SER A CA 1
ATOM 1528 C C . SER A 1 208 ? -32.854 -4.279 36.231 1.00 29.28 188 SER A C 1
ATOM 1529 O O . SER A 1 208 ? -32.649 -5.491 36.201 1.00 31.49 188 SER A O 1
ATOM 1532 N N . HIS A 1 209 ? -32.089 -3.422 35.572 1.00 27.52 189 HIS A N 1
ATOM 1533 C CA . HIS A 1 209 ? -31.130 -3.896 34.585 1.00 34.68 189 HIS A CA 1
ATOM 1534 C C . HIS A 1 209 ? -29.716 -4.029 35.135 1.00 31.54 189 HIS A C 1
ATOM 1535 O O . HIS A 1 209 ? -29.000 -4.952 34.745 1.00 32.83 189 HIS A O 1
ATOM 1542 N N . GLU A 1 210 ? -29.306 -3.151 36.041 1.00 28.24 190 GLU A N 1
ATOM 1543 C CA . GLU A 1 210 ? -27.933 -3.093 36.520 1.00 30.09 190 GLU A CA 1
ATOM 1544 C C . GLU A 1 210 ? -27.739 -3.592 37.948 1.00 29.38 190 GLU A C 1
ATOM 1545 O O . GLU A 1 210 ? -26.625 -3.995 38.296 1.00 24.72 190 GLU A O 1
ATOM 1551 N N . LEU A 1 211 ? -28.754 -3.533 38.803 1.00 25.61 191 LEU A N 1
ATOM 1552 C CA . LEU A 1 211 ? -28.511 -3.768 40.224 1.00 26.76 191 LEU A CA 1
ATOM 1553 C C . LEU A 1 211 ? -29.165 -5.032 40.761 1.00 25.26 191 LEU A C 1
ATOM 1554 O O . LEU A 1 211 ? -28.511 -5.817 41.452 1.00 26.16 191 LEU A O 1
ATOM 1559 N N . ARG A 1 212 ? -30.447 -5.220 40.496 1.00 22.54 192 ARG A N 1
ATOM 1560 C CA . ARG A 1 212 ? -31.226 -6.387 40.875 1.00 22.68 192 ARG A CA 1
ATOM 1561 C C . ARG A 1 212 ? -30.482 -7.715 40.650 1.00 23.42 192 ARG A C 1
ATOM 1562 O O . ARG A 1 212 ? -30.536 -8.597 41.523 1.00 21.69 192 ARG A O 1
ATOM 1570 N N . PRO A 1 213 ? -29.754 -7.906 39.539 1.00 22.83 193 PRO A N 1
ATOM 1571 C CA . PRO A 1 213 ? -29.046 -9.190 39.352 1.00 27.48 193 PRO A CA 1
ATOM 1572 C C . PRO A 1 213 ? -27.977 -9.507 40.403 1.00 26.19 193 PRO A C 1
ATOM 1573 O O . PRO A 1 213 ? -27.538 -10.665 40.473 1.00 21.29 193 PRO A O 1
ATOM 1577 N N . PHE A 1 214 ? -27.543 -8.547 41.217 1.00 23.69 194 PHE A N 1
ATOM 1578 C CA . PHE A 1 214 ? -26.615 -8.855 42.297 1.00 20.94 194 PHE A CA 1
ATOM 1579 C C . PHE A 1 214 ? -27.329 -9.316 43.564 1.00 19.81 194 PHE A C 1
ATOM 1580 O O . PHE A 1 214 ? -26.691 -9.482 44.599 1.00 21.45 194 PHE A O 1
ATOM 1588 N N . PHE A 1 215 ? -28.628 -9.545 43.510 1.00 20.67 195 PHE A N 1
ATOM 1589 C CA . PHE A 1 215 ? -29.394 -9.895 44.698 1.00 21.67 195 PHE A CA 1
ATOM 1590 C C . PHE A 1 215 ? -30.154 -11.210 44.519 1.00 22.44 195 PHE A C 1
ATOM 1591 O O . PHE A 1 215 ? -31.306 -11.334 44.922 1.00 23.44 195 PHE A O 1
ATOM 1599 N N . ASP A 1 216 ? -29.516 -12.217 43.900 1.00 24.44 196 ASP A N 1
ATOM 1600 C CA . ASP A 1 216 ? -30.155 -13.496 43.625 1.00 22.98 196 ASP A CA 1
ATOM 1601 C C . ASP A 1 216 ? -29.719 -14.546 44.638 1.00 23.73 196 ASP A C 1
ATOM 1602 O O . ASP A 1 216 ? -28.701 -14.390 45.321 1.00 23.76 196 ASP A O 1
ATOM 1607 N N . PRO A 1 217 ? -30.463 -15.645 44.745 1.00 28.05 197 PRO A N 1
ATOM 1608 C CA . PRO A 1 217 ? -30.163 -16.641 45.783 1.00 22.36 197 PRO A CA 1
ATOM 1609 C C . PRO A 1 217 ? -28.907 -17.457 45.496 1.00 21.11 197 PRO A C 1
ATOM 1610 O O . PRO A 1 217 ? -28.522 -17.675 44.348 1.00 24.00 197 PRO A O 1
ATOM 1614 N N . ILE A 1 218 ? -28.291 -17.941 46.566 1.00 21.58 198 ILE A N 1
ATOM 1615 C CA . ILE A 1 218 ? -27.056 -18.706 46.497 1.00 19.85 198 ILE A CA 1
ATOM 1616 C C . ILE A 1 218 ? -27.192 -19.973 47.339 1.00 25.56 198 ILE A C 1
ATOM 1617 O O . ILE A 1 218 ? -27.681 -19.941 48.480 1.00 21.76 198 ILE A O 1
ATOM 1622 N N . ARG A 1 219 ? -26.710 -21.082 46.786 1.00 22.33 199 ARG A N 1
ATOM 1623 C CA . ARG A 1 219 ? -26.819 -22.392 47.420 1.00 23.15 199 ARG A CA 1
ATOM 1624 C C . ARG A 1 219 ? -25.595 -22.645 48.286 1.00 25.10 199 ARG A C 1
ATOM 1625 O O . ARG A 1 219 ? -24.469 -22.670 47.786 1.00 26.08 199 ARG A O 1
ATOM 1633 N N . ILE A 1 220 ? -25.812 -22.819 49.589 1.00 30.13 200 ILE A N 1
ATOM 1634 C CA . ILE A 1 220 ? -24.723 -23.015 50.540 1.00 26.92 200 ILE A CA 1
ATOM 1635 C C . ILE A 1 220 ? -25.121 -24.151 51.468 1.00 35.51 200 ILE A C 1
ATOM 1636 O O . ILE A 1 220 ? -26.114 -24.039 52.194 1.00 31.71 200 ILE A O 1
ATOM 1641 N N . GLY A 1 221 ? -24.353 -25.233 51.452 1.00 34.73 201 GLY A N 1
ATOM 1642 C CA . GLY A 1 221 ? -24.667 -26.394 52.260 1.00 34.85 201 GLY A CA 1
ATOM 1643 C C . GLY A 1 221 ? -26.079 -26.902 52.046 1.00 40.88 201 GLY A C 1
ATOM 1644 O O . GLY A 1 221 ? -26.855 -27.016 53.002 1.00 50.77 201 GLY A O 1
ATOM 1645 N N . GLY A 1 222 ? -26.432 -27.183 50.793 1.00 44.14 202 GLY A N 1
ATOM 1646 C CA . GLY A 1 222 ? -27.721 -27.771 50.487 1.00 43.67 202 GLY A CA 1
ATOM 1647 C C . GLY A 1 222 ? -28.931 -26.907 50.765 1.00 43.05 202 GLY A C 1
ATOM 1648 O O . GLY A 1 222 ? -30.044 -27.432 50.824 1.00 51.44 202 GLY A O 1
ATOM 1649 N N . LYS A 1 223 ? -28.756 -25.598 50.942 1.00 39.98 203 LYS A N 1
ATOM 1650 C CA . LYS A 1 223 ? -29.884 -24.696 51.124 1.00 39.39 203 LYS A CA 1
ATOM 1651 C C . LYS A 1 223 ? -29.652 -23.407 50.360 1.00 29.90 203 LYS A C 1
ATOM 1652 O O . LYS A 1 223 ? -28.514 -22.987 50.140 1.00 30.74 203 LYS A O 1
ATOM 1658 N N . SER A 1 224 ? -30.746 -22.774 49.976 1.00 28.70 204 SER A N 1
ATOM 1659 C CA . SER A 1 224 ? -30.702 -21.561 49.177 1.00 26.23 204 SER A CA 1
ATOM 1660 C C . SER A 1 224 ? -30.924 -20.363 50.099 1.00 32.05 204 SER A C 1
ATOM 1661 O O . SER A 1 224 ? -31.805 -20.397 50.967 1.00 30.19 204 SER A O 1
ATOM 1664 N N . TYR A 1 225 ? -30.084 -19.340 49.944 1.00 23.66 205 TYR A N 1
ATOM 1665 C CA . TYR A 1 225 ? -30.112 -18.130 50.760 1.00 24.81 205 TYR A CA 1
ATOM 1666 C C . TYR A 1 225 ? -30.351 -16.934 49.846 1.00 29.04 205 TYR A C 1
ATOM 1667 O O . TYR A 1 225 ? -29.523 -16.631 48.980 1.00 20.94 205 TYR A O 1
ATOM 1676 N N . ILE A 1 226 ? -31.482 -16.255 50.036 1.00 24.89 206 ILE A N 1
ATOM 1677 C CA . ILE A 1 226 ? -31.761 -15.110 49.187 1.00 25.40 206 ILE A CA 1
ATOM 1678 C C . ILE A 1 226 ? -30.706 -14.012 49.361 1.00 22.57 206 ILE A C 1
ATOM 1679 O O . ILE A 1 226 ? -29.956 -13.973 50.344 1.00 21.68 206 ILE A O 1
ATOM 1684 N N . GLY A 1 227 ? -30.645 -13.105 48.355 1.00 19.28 207 GLY A N 1
ATOM 1685 C CA . GLY A 1 227 ? -29.741 -11.977 48.392 1.00 17.36 207 GLY A CA 1
ATOM 1686 C C . GLY A 1 227 ? -30.215 -10.882 49.347 1.00 24.04 207 GLY A C 1
ATOM 1687 O O . GLY A 1 227 ? -31.314 -10.919 49.913 1.00 19.18 207 GLY A O 1
ATOM 1688 N N . ALA A 1 228 ? -29.348 -9.890 49.539 1.00 24.06 208 ALA A N 1
ATOM 1689 C CA . ALA A 1 228 ? -29.689 -8.777 50.411 1.00 23.15 208 ALA A CA 1
ATOM 1690 C C . ALA A 1 228 ? -30.855 -8.006 49.807 1.00 26.21 208 ALA A C 1
ATOM 1691 O O . ALA A 1 228 ? -31.053 -7.988 48.586 1.00 24.87 208 ALA A O 1
ATOM 1693 N N . GLY A 1 229 ? -31.673 -7.427 50.670 1.00 27.53 209 GLY A N 1
ATOM 1694 C CA . GLY A 1 229 ? -32.910 -6.822 50.209 1.00 23.22 209 GLY A CA 1
ATOM 1695 C C . GLY A 1 229 ? -33.414 -5.821 51.219 1.00 29.83 209 GLY A C 1
ATOM 1696 O O . GLY A 1 229 ? -33.228 -5.995 52.429 1.00 22.49 209 GLY A O 1
ATOM 1697 N N . GLY A 1 230 ? -34.040 -4.743 50.711 1.00 23.42 210 GLY A N 1
ATOM 1698 C CA . GLY A 1 230 ? -34.629 -3.745 51.585 1.00 28.89 210 GLY A CA 1
ATOM 1699 C C . GLY A 1 230 ? -35.646 -4.328 52.545 1.00 23.08 210 GLY A C 1
ATOM 1700 O O . GLY A 1 230 ? -35.832 -3.803 53.644 1.00 23.54 210 GLY A O 1
ATOM 1701 N N . GLY A 1 231 ? -36.309 -5.419 52.143 1.00 23.39 211 GLY A N 1
ATOM 1702 C CA . GLY A 1 231 ? -37.284 -6.124 52.951 1.00 24.39 211 GLY A CA 1
ATOM 1703 C C . GLY A 1 231 ? -36.705 -6.733 54.209 1.00 23.95 211 GLY A C 1
ATOM 1704 O O . GLY A 1 231 ? -37.469 -7.059 55.127 1.00 21.40 211 GLY A O 1
ATOM 1705 N N . GLN A 1 232 ? -35.371 -6.846 54.276 1.00 23.85 212 GLN A N 1
ATOM 1706 C CA . GLN A 1 232 ? -34.632 -7.304 55.443 1.00 18.27 212 GLN A CA 1
ATOM 1707 C C . GLN A 1 232 ? -34.364 -6.207 56.481 1.00 23.02 212 GLN A C 1
ATOM 1708 O O . GLN A 1 232 ? -33.889 -6.541 57.574 1.00 24.69 212 GLN A O 1
ATOM 1714 N N . ILE A 1 233 ? -34.633 -4.923 56.202 1.00 25.60 213 ILE A N 1
ATOM 1715 C CA . ILE A 1 233 ? -34.643 -3.955 57.311 1.00 23.66 213 ILE A CA 1
ATOM 1716 C C . ILE A 1 233 ? -35.715 -4.432 58.286 1.00 20.72 213 ILE A C 1
ATOM 1717 O O . ILE A 1 233 ? -36.733 -4.995 57.858 1.00 24.74 213 ILE A O 1
ATOM 1722 N N . PRO A 1 234 ? -35.536 -4.261 59.596 1.00 27.92 214 PRO A N 1
ATOM 1723 C CA . PRO A 1 234 ? -36.473 -4.888 60.543 1.00 24.62 214 PRO A CA 1
ATOM 1724 C C . PRO A 1 234 ? -37.810 -4.163 60.709 1.00 24.27 214 PRO A C 1
ATOM 1725 O O . PRO A 1 234 ? -38.391 -4.155 61.803 1.00 24.28 214 PRO A O 1
ATOM 1729 N N . LEU A 1 235 ? -38.331 -3.582 59.633 1.00 23.18 215 LEU A N 1
ATOM 1730 C CA . LEU A 1 235 ? -39.640 -2.943 59.709 1.00 18.08 215 LEU A CA 1
ATOM 1731 C C . LEU A 1 235 ? -40.726 -3.964 60.031 1.00 25.92 215 LEU A C 1
ATOM 1732 O O . LEU A 1 235 ? -41.639 -3.679 60.812 1.00 28.41 215 LEU A O 1
ATOM 1737 N N . PHE A 1 236 ? -40.644 -5.178 59.463 1.00 26.12 216 PHE A N 1
ATOM 1738 C CA . PHE A 1 236 ? -41.654 -6.173 59.813 1.00 21.97 216 PHE A CA 1
ATOM 1739 C C . PHE A 1 236 ? -41.667 -6.454 61.312 1.00 26.24 216 PHE A C 1
ATOM 1740 O O . PHE A 1 236 ? -42.710 -6.834 61.853 1.00 21.94 216 PHE A O 1
ATOM 1748 N N . VAL A 1 237 ? -40.539 -6.247 62.005 1.00 21.41 217 VAL A N 1
ATOM 1749 C CA . VAL A 1 237 ? -40.536 -6.441 63.457 1.00 26.26 217 VAL A CA 1
ATOM 1750 C C . VAL A 1 237 ? -41.389 -5.371 64.136 1.00 28.40 217 VAL A C 1
ATOM 1751 O O . VAL A 1 237 ? -42.103 -5.657 65.108 1.00 27.33 217 VAL A O 1
ATOM 1755 N N . VAL A 1 238 ? -41.314 -4.121 63.656 1.00 24.24 218 VAL A N 1
ATOM 1756 C CA . VAL A 1 238 ? -42.230 -3.086 64.134 1.00 26.12 218 VAL A CA 1
ATOM 1757 C C . VAL A 1 238 ? -43.676 -3.540 63.945 1.00 27.61 218 VAL A C 1
ATOM 1758 O O . VAL A 1 238 ? -44.497 -3.458 64.865 1.00 24.93 218 VAL A O 1
ATOM 1762 N N . ASP A 1 239 ? -43.998 -4.036 62.740 1.00 23.36 219 ASP A N 1
ATOM 1763 C CA . ASP A 1 239 ? -45.364 -4.455 62.413 1.00 26.26 219 ASP A CA 1
ATOM 1764 C C . ASP A 1 239 ? -45.892 -5.505 63.389 1.00 30.06 219 ASP A C 1
ATOM 1765 O O . ASP A 1 239 ? -47.045 -5.430 63.833 1.00 30.64 219 ASP A O 1
ATOM 1770 N N . VAL A 1 240 ? -45.083 -6.526 63.689 1.00 29.59 220 VAL A N 1
ATOM 1771 C CA . VAL A 1 240 ? -45.594 -7.661 64.454 1.00 28.69 220 VAL A CA 1
ATOM 1772 C C . VAL A 1 240 ? -45.878 -7.243 65.888 1.00 30.98 220 VAL A C 1
ATOM 1773 O O . VAL A 1 240 ? -46.894 -7.626 66.484 1.00 32.15 220 VAL A O 1
ATOM 1777 N N . LYS A 1 241 ? -44.982 -6.458 66.461 1.00 25.30 221 LYS A N 1
ATOM 1778 C CA . LYS A 1 241 ? -45.221 -5.925 67.791 1.00 33.90 221 LYS A CA 1
ATOM 1779 C C . LYS A 1 241 ? -46.367 -4.916 67.783 1.00 31.60 221 LYS A C 1
ATOM 1780 O O . LYS A 1 241 ? -47.178 -4.887 68.714 1.00 34.72 221 LYS A O 1
ATOM 1786 N N . LEU A 1 242 ? -46.480 -4.108 66.729 1.00 28.89 222 LEU A N 1
ATOM 1787 C CA . LEU A 1 242 ? -47.399 -2.977 66.813 1.00 27.23 222 LEU A CA 1
ATOM 1788 C C . LEU A 1 242 ? -48.825 -3.348 66.425 1.00 29.62 222 LEU A C 1
ATOM 1789 O O . LEU A 1 242 ? -49.769 -2.967 67.125 1.00 36.09 222 LEU A O 1
ATOM 1794 N N . TRP A 1 243 ? -49.024 -4.107 65.350 1.00 25.84 223 TRP A N 1
ATOM 1795 C CA . TRP A 1 243 ? -50.392 -4.353 64.905 1.00 31.32 223 TRP A CA 1
ATOM 1796 C C . TRP A 1 243 ? -50.670 -5.768 64.423 1.00 31.84 223 TRP A C 1
ATOM 1797 O O . TRP A 1 243 ? -51.833 -6.188 64.462 1.00 32.13 223 TRP A O 1
ATOM 1808 N N . LEU A 1 244 ? -49.673 -6.539 63.998 1.00 32.85 224 LEU A N 1
ATOM 1809 C CA . LEU A 1 244 ? -49.977 -7.861 63.452 1.00 29.96 224 LEU A CA 1
ATOM 1810 C C . LEU A 1 244 ? -50.160 -8.907 64.548 1.00 31.85 224 LEU A C 1
ATOM 1811 O O . LEU A 1 244 ? -51.146 -9.654 64.535 1.00 34.04 224 LEU A O 1
ATOM 1816 N N . GLY A 1 245 ? -49.212 -8.994 65.480 1.00 31.41 225 GLY A N 1
ATOM 1817 C CA . GLY A 1 245 ? -49.307 -9.928 66.593 1.00 32.87 225 GLY A CA 1
ATOM 1818 C C . GLY A 1 245 ? -49.530 -11.357 66.136 1.00 36.93 225 GLY A C 1
ATOM 1819 O O . GLY A 1 245 ? -48.972 -11.810 65.126 1.00 39.09 225 GLY A O 1
ATOM 1820 N N . ASN A 1 246 ? -50.384 -12.072 66.869 1.00 34.84 226 ASN A N 1
ATOM 1821 C CA . ASN A 1 246 ? -50.777 -13.438 66.533 1.00 34.28 226 ASN A CA 1
ATOM 1822 C C . ASN A 1 246 ? -52.147 -13.497 65.857 1.00 35.48 226 ASN A C 1
ATOM 1823 O O . ASN A 1 246 ? -52.844 -14.511 65.961 1.00 36.44 226 ASN A O 1
ATOM 1828 N N . HIS A 1 247 ? -52.545 -12.430 65.160 1.00 39.91 227 HIS A N 1
ATOM 1829 C CA . HIS A 1 247 ? -53.940 -12.262 64.762 1.00 43.28 227 HIS A CA 1
ATOM 1830 C C . HIS A 1 247 ? -54.269 -12.784 63.369 1.00 40.96 227 HIS A C 1
ATOM 1831 O O . HIS A 1 247 ? -55.451 -13.010 63.082 1.00 47.06 227 HIS A O 1
ATOM 1838 N N . SER A 1 248 ? -53.284 -12.975 62.493 1.00 38.18 228 SER A N 1
ATOM 1839 C CA . SER A 1 248 ? -53.534 -13.460 61.133 1.00 41.20 228 SER A CA 1
ATOM 1840 C C . SER A 1 248 ? -52.651 -14.667 60.837 1.00 38.41 228 SER A C 1
ATOM 1841 O O . SER A 1 248 ? -51.756 -14.601 59.984 1.00 39.60 228 SER A O 1
ATOM 1844 N N . PRO A 1 249 ? -52.928 -15.809 61.479 1.00 42.06 229 PRO A N 1
ATOM 1845 C CA . PRO A 1 249 ? -51.947 -16.919 61.473 1.00 46.97 229 PRO A CA 1
ATOM 1846 C C . PRO A 1 249 ? -51.532 -17.418 60.095 1.00 44.28 229 PRO A C 1
ATOM 1847 O O . PRO A 1 249 ? -50.336 -17.619 59.849 1.00 45.70 229 PRO A O 1
ATOM 1851 N N . ASN A 1 250 ? -52.469 -17.662 59.188 1.00 46.89 230 ASN A N 1
ATOM 1852 C CA . ASN A 1 250 ? -52.099 -18.268 57.916 1.00 42.43 230 ASN A CA 1
ATOM 1853 C C . ASN A 1 250 ? -51.920 -17.236 56.806 1.00 39.15 230 ASN A C 1
ATOM 1854 O O . ASN A 1 250 ? -52.053 -17.559 55.623 1.00 44.00 230 ASN A O 1
ATOM 1859 N N . SER A 1 251 ? -51.575 -16.004 57.159 1.00 42.93 231 SER A N 1
ATOM 1860 C CA . SER A 1 251 ? -51.444 -14.944 56.171 1.00 39.80 231 SER A CA 1
ATOM 1861 C C . SER A 1 251 ? -50.099 -15.017 55.451 1.00 40.03 231 SER A C 1
ATOM 1862 O O . SER A 1 251 ? -49.113 -15.540 55.980 1.00 34.75 231 SER A O 1
ATOM 1865 N N . GLU A 1 252 ? -50.071 -14.471 54.230 1.00 37.65 232 GLU A N 1
ATOM 1866 C CA . GLU A 1 252 ? -48.834 -14.435 53.449 1.00 37.11 232 GLU A CA 1
ATOM 1867 C C . GLU A 1 252 ? -47.745 -13.645 54.162 1.00 34.56 232 GLU A C 1
ATOM 1868 O O . GLU A 1 252 ? -46.560 -13.999 54.095 1.00 28.01 232 GLU A O 1
ATOM 1874 N N . TYR A 1 253 ? -48.121 -12.554 54.829 1.00 34.01 233 TYR A N 1
ATOM 1875 C CA . TYR A 1 253 ? -47.132 -11.766 55.553 1.00 32.67 233 TYR A CA 1
ATOM 1876 C C . TYR A 1 253 ? -46.491 -12.573 56.683 1.00 29.28 233 TYR A C 1
ATOM 1877 O O . TYR A 1 253 ? -45.270 -12.515 56.875 1.00 28.83 233 TYR A O 1
ATOM 1886 N N . VAL A 1 254 ? -47.290 -13.334 57.440 1.00 30.98 234 VAL A N 1
ATOM 1887 C CA . VAL A 1 254 ? -46.729 -14.174 58.504 1.00 26.39 234 VAL A CA 1
ATOM 1888 C C . VAL A 1 254 ? -45.715 -15.166 57.932 1.00 31.29 234 VAL A C 1
ATOM 1889 O O . VAL A 1 254 ? -44.687 -15.460 58.557 1.00 30.36 234 VAL A O 1
ATOM 1893 N N . SER A 1 255 ? -45.974 -15.679 56.724 1.00 31.52 235 SER A N 1
ATOM 1894 C CA . SER A 1 255 ? -45.044 -16.623 56.111 1.00 31.05 235 SER A CA 1
ATOM 1895 C C . SER A 1 255 ? -43.733 -15.945 55.720 1.00 28.81 235 SER A C 1
ATOM 1896 O O . SER A 1 255 ? -42.655 -16.538 55.865 1.00 27.89 235 SER A O 1
ATOM 1899 N N . PHE A 1 256 ? -43.810 -14.709 55.210 1.00 30.41 236 PHE A N 1
ATOM 1900 C CA . PHE A 1 256 ? -42.612 -13.913 54.933 1.00 28.30 236 PHE A CA 1
ATOM 1901 C C . PHE A 1 256 ? -41.810 -13.659 56.212 1.00 27.87 236 PHE A C 1
ATOM 1902 O O . PHE A 1 256 ? -40.581 -13.813 56.241 1.00 24.22 236 PHE A O 1
ATOM 1910 N N . ILE A 1 257 ? -42.491 -13.222 57.268 1.00 24.13 237 ILE A N 1
ATOM 1911 C CA . ILE A 1 257 ? -41.817 -12.935 58.528 1.00 25.92 237 ILE A CA 1
ATOM 1912 C C . ILE A 1 257 ? -41.150 -14.191 59.066 1.00 25.99 237 ILE A C 1
ATOM 1913 O O . ILE A 1 257 ? -39.975 -14.177 59.448 1.00 18.05 237 ILE A O 1
ATOM 1918 N N . LYS A 1 258 ? -41.906 -15.295 59.103 1.00 25.95 238 LYS A N 1
ATOM 1919 C CA . LYS A 1 258 ? -41.373 -16.604 59.471 1.00 24.35 238 LYS A CA 1
ATOM 1920 C C . LYS A 1 258 ? -40.072 -16.923 58.734 1.00 27.73 238 LYS A C 1
ATOM 1921 O O . LYS A 1 258 ? -39.081 -17.346 59.347 1.00 23.81 238 LYS A O 1
ATOM 1927 N N . ASP A 1 259 ? -40.054 -16.705 57.412 1.00 22.69 239 ASP A N 1
ATOM 1928 C CA . ASP A 1 259 ? -38.863 -16.961 56.614 1.00 31.42 239 ASP A CA 1
ATOM 1929 C C . ASP A 1 259 ? -37.745 -15.978 56.894 1.00 24.14 239 ASP A C 1
ATOM 1930 O O . ASP A 1 259 ? -36.603 -16.252 56.524 1.00 24.25 239 ASP A O 1
ATOM 1935 N N . SER A 1 260 ? -38.051 -14.839 57.511 1.00 22.02 240 SER A N 1
ATOM 1936 C CA . SER A 1 260 ? -37.087 -13.774 57.739 1.00 27.36 240 SER A CA 1
ATOM 1937 C C . SER A 1 260 ? -36.445 -13.805 59.116 1.00 21.70 240 SER A C 1
ATOM 1938 O O . SER A 1 260 ? -35.434 -13.121 59.308 1.00 21.55 240 SER A O 1
ATOM 1941 N N . VAL A 1 261 ? -37.019 -14.553 60.074 1.00 23.79 241 VAL A N 1
ATOM 1942 C CA . VAL A 1 261 ? -36.602 -14.461 61.481 1.00 20.43 241 VAL A CA 1
ATOM 1943 C C . VAL A 1 261 ? -35.107 -14.728 61.624 1.00 21.73 241 VAL A C 1
ATOM 1944 O O . VAL A 1 261 ? -34.378 -13.978 62.283 1.00 19.48 241 VAL A O 1
ATOM 1948 N N . PHE A 1 262 ? -34.625 -15.801 61.020 1.00 21.01 242 PHE A N 1
ATOM 1949 C CA . PHE A 1 262 ? -33.243 -16.174 61.277 1.00 21.83 242 PHE A CA 1
ATOM 1950 C C . PHE A 1 262 ? -32.259 -15.521 60.319 1.00 19.72 242 PHE A C 1
ATOM 1951 O O . PHE A 1 262 ? -31.056 -15.803 60.411 1.00 20.59 242 PHE A O 1
ATOM 1959 N N . TYR A 1 263 ? -32.744 -14.639 59.426 1.00 19.59 243 TYR A N 1
ATOM 1960 C CA . TYR A 1 263 ? -31.878 -13.690 58.727 1.00 24.99 243 TYR A CA 1
ATOM 1961 C C . TYR A 1 263 ? -31.525 -12.501 59.618 1.00 20.48 243 TYR A C 1
ATOM 1962 O O . TYR A 1 263 ? -30.421 -11.948 59.519 1.00 19.43 243 TYR A O 1
ATOM 1971 N N . LEU A 1 264 ? -32.451 -12.073 60.460 1.00 22.66 244 LEU A N 1
ATOM 1972 C CA . LEU A 1 264 ? -32.216 -10.972 61.402 1.00 20.33 244 LEU A CA 1
ATOM 1973 C C . LEU A 1 264 ? -30.943 -11.166 62.211 1.00 22.74 244 LEU A C 1
ATOM 1974 O O . LEU A 1 264 ? -30.565 -12.312 62.491 1.00 24.94 244 LEU A O 1
ATOM 1979 N N . PRO A 1 265 ? -30.275 -10.090 62.620 1.00 24.07 245 PRO A N 1
ATOM 1980 C CA . PRO A 1 265 ? -29.269 -10.198 63.697 1.00 29.03 245 PRO A CA 1
ATOM 1981 C C . PRO A 1 265 ? -29.838 -10.948 64.891 1.00 23.75 245 PRO A C 1
ATOM 1982 O O . PRO A 1 265 ? -31.039 -10.851 65.182 1.00 23.31 245 PRO A O 1
ATOM 1986 N N . PRO A 1 266 ? -29.018 -11.736 65.576 1.00 23.55 246 PRO A N 1
ATOM 1987 C CA . PRO A 1 266 ? -29.549 -12.559 66.683 1.00 24.63 246 PRO A CA 1
ATOM 1988 C C . PRO A 1 266 ? -30.312 -11.752 67.726 1.00 30.30 246 PRO A C 1
ATOM 1989 O O . PRO A 1 266 ? -31.334 -12.231 68.240 1.00 23.40 246 PRO A O 1
ATOM 1993 N N . GLU A 1 267 ? -29.866 -10.520 68.011 1.00 23.62 247 GLU A N 1
ATOM 1994 C CA . GLU A 1 267 ? -30.461 -9.723 69.092 1.00 29.91 247 GLU A CA 1
ATOM 1995 C C . GLU A 1 267 ? -31.945 -9.441 68.849 1.00 26.38 247 GLU A C 1
ATOM 1996 O O . GLU A 1 267 ? -32.703 -9.262 69.805 1.00 24.67 247 GLU A O 1
ATOM 2002 N N . LEU A 1 268 ? -32.388 -9.415 67.583 1.00 21.02 248 LEU A N 1
ATOM 2003 C CA . LEU A 1 268 ? -33.784 -9.113 67.278 1.00 20.48 248 LEU A CA 1
ATOM 2004 C C . LEU A 1 268 ? -34.680 -10.341 67.245 1.00 20.85 248 LEU A C 1
ATOM 2005 O O . LEU A 1 268 ? -35.904 -10.190 67.258 1.00 25.48 248 LEU A O 1
ATOM 2010 N N . ARG A 1 269 ? -34.114 -11.545 67.178 1.00 24.12 249 ARG A N 1
ATOM 2011 C CA . ARG A 1 269 ? -34.943 -12.743 67.032 1.00 23.61 249 ARG A CA 1
ATOM 2012 C C . ARG A 1 269 ? -35.923 -12.937 68.193 1.00 24.29 249 ARG A C 1
ATOM 2013 O O . ARG A 1 269 ? -37.124 -13.127 67.929 1.00 23.07 249 ARG A O 1
ATOM 2021 N N . PRO A 1 270 ? -35.513 -12.862 69.470 1.00 23.49 250 PRO A N 1
ATOM 2022 C CA . PRO A 1 270 ? -36.504 -13.042 70.558 1.00 20.57 250 PRO A CA 1
ATOM 2023 C C . PRO A 1 270 ? -37.680 -12.077 70.484 1.00 30.07 250 PRO A C 1
ATOM 2024 O O . PRO A 1 270 ? -38.825 -12.497 70.691 1.00 24.64 250 PRO A O 1
ATOM 2028 N N . ILE A 1 271 ? -37.424 -10.786 70.202 1.00 24.49 251 ILE A N 1
ATOM 2029 C CA . ILE A 1 271 ? -38.504 -9.806 70.116 1.00 29.30 251 ILE A CA 1
ATOM 2030 C C . ILE A 1 271 ? -39.491 -10.217 69.038 1.00 27.63 251 ILE A C 1
ATOM 2031 O O . ILE A 1 271 ? -40.713 -10.190 69.235 1.00 27.21 251 ILE A O 1
ATOM 2036 N N . CYS A 1 272 ? -38.968 -10.585 67.866 1.00 28.08 252 CYS A N 1
ATOM 2037 C CA . CYS A 1 272 ? -39.828 -10.996 66.773 1.00 25.56 252 CYS A CA 1
ATOM 2038 C C . CYS A 1 272 ? -40.639 -12.224 67.156 1.00 26.72 252 CYS A C 1
ATOM 2039 O O . CYS A 1 272 ? -41.857 -12.271 66.942 1.00 26.33 252 CYS A O 1
ATOM 2042 N N . VAL A 1 273 ? -39.979 -13.230 67.732 1.00 25.36 253 VAL A N 1
ATOM 2043 C CA . VAL A 1 273 ? -40.661 -14.488 68.035 1.00 30.46 253 VAL A CA 1
ATOM 2044 C C . VAL A 1 273 ? -41.757 -14.267 69.072 1.00 28.09 253 VAL A C 1
ATOM 2045 O O . VAL A 1 273 ? -42.914 -14.645 68.854 1.00 24.31 253 VAL A O 1
ATOM 2049 N N . ASP A 1 274 ? -41.403 -13.659 70.216 1.00 24.85 254 ASP A N 1
ATOM 2050 C CA . ASP A 1 274 ? -42.397 -13.301 71.225 1.00 25.83 254 ASP A CA 1
ATOM 2051 C C . ASP A 1 274 ? -43.585 -12.571 70.619 1.00 29.49 254 ASP A C 1
ATOM 2052 O O . ASP A 1 274 ? -44.737 -12.823 70.991 1.00 30.99 254 ASP A O 1
ATOM 2057 N N . SER A 1 275 ? -43.325 -11.654 69.683 1.00 24.83 255 SER A N 1
ATOM 2058 C CA . SER A 1 275 ? -44.398 -10.798 69.191 1.00 28.66 255 SER A CA 1
ATOM 2059 C C . SER A 1 275 ? -45.352 -11.570 68.294 1.00 30.43 255 SER A C 1
ATOM 2060 O O . SER A 1 275 ? -46.567 -11.334 68.328 1.00 30.99 255 SER A O 1
ATOM 2063 N N . LEU A 1 276 ? -44.823 -12.504 67.491 1.00 29.52 256 LEU A N 1
ATOM 2064 C CA . LEU A 1 276 ? -45.667 -13.394 66.700 1.00 33.15 256 LEU A CA 1
ATOM 2065 C C . LEU A 1 276 ? -46.567 -14.281 67.565 1.00 35.57 256 LEU A C 1
ATOM 2066 O O . LEU A 1 276 ? -47.541 -14.845 67.055 1.00 33.87 256 LEU A O 1
ATOM 2071 N N . LEU A 1 277 ? -46.258 -14.431 68.850 1.00 25.75 257 LEU A N 1
ATOM 2072 C CA . LEU A 1 277 ? -46.981 -15.339 69.724 1.00 29.23 257 LEU A CA 1
ATOM 2073 C C . LEU A 1 277 ? -47.868 -14.603 70.723 1.00 32.46 257 LEU A C 1
ATOM 2074 O O . LEU A 1 277 ? -48.365 -15.221 71.669 1.00 35.60 257 LEU A O 1
ATOM 2079 N N . GLU A 1 278 ? -48.071 -13.302 70.543 1.00 28.94 258 GLU A N 1
ATOM 2080 C CA . GLU A 1 278 ? -48.756 -12.472 71.525 1.00 37.10 258 GLU A CA 1
ATOM 2081 C C . GLU A 1 278 ? -49.692 -11.514 70.805 1.00 37.93 258 GLU A C 1
ATOM 2082 O O . GLU A 1 278 ? -49.450 -11.169 69.641 1.00 33.85 258 GLU A O 1
ATOM 2088 N N . PRO A 1 279 ? -50.762 -11.060 71.466 1.00 41.27 259 PRO A N 1
ATOM 2089 C CA . PRO A 1 279 ? -51.546 -9.956 70.900 1.00 36.88 259 PRO A CA 1
ATOM 2090 C C . PRO A 1 279 ? -50.659 -8.748 70.648 1.00 32.96 259 PRO A C 1
ATOM 2091 O O . PRO A 1 279 ? -49.688 -8.504 71.369 1.00 34.06 259 PRO A O 1
ATOM 2095 N N . SER A 1 280 ? -50.991 -7.999 69.599 1.00 33.40 260 SER A N 1
ATOM 2096 C CA . SER A 1 280 ? -50.258 -6.779 69.290 1.00 33.35 260 SER A CA 1
ATOM 2097 C C . SER A 1 280 ? -50.546 -5.687 70.321 1.00 34.93 260 SER A C 1
ATOM 2098 O O . SER A 1 280 ? -51.526 -5.733 71.069 1.00 35.10 260 SER A O 1
ATOM 2101 N N . VAL A 1 281 ? -49.653 -4.696 70.358 1.00 33.87 261 VAL A N 1
ATOM 2102 C CA . VAL A 1 281 ? -49.870 -3.517 71.196 1.00 33.44 261 VAL A CA 1
ATOM 2103 C C . VAL A 1 281 ? -51.232 -2.892 70.904 1.00 35.76 261 VAL A C 1
ATOM 2104 O O . VAL A 1 281 ? -52.008 -2.601 71.820 1.00 38.08 261 VAL A O 1
ATOM 2108 N N . ILE A 1 282 ? -51.550 -2.682 69.622 1.00 36.67 262 ILE A N 1
ATOM 2109 C CA . ILE A 1 282 ? -52.763 -1.935 69.291 1.00 34.07 262 ILE A CA 1
ATOM 2110 C C . ILE A 1 282 ? -54.015 -2.731 69.658 1.00 37.63 262 ILE A C 1
ATOM 2111 O O . ILE A 1 282 ? -54.989 -2.166 70.170 1.00 41.22 262 ILE A O 1
ATOM 2116 N N . ASN A 1 283 ? -54.006 -4.051 69.440 1.00 38.59 263 ASN A N 1
ATOM 2117 C CA . ASN A 1 283 ? -55.122 -4.875 69.907 1.00 37.29 263 ASN A CA 1
ATOM 2118 C C . ASN A 1 283 ? -55.256 -4.814 71.424 1.00 37.76 263 ASN A C 1
ATOM 2119 O O . ASN A 1 283 ? -56.369 -4.753 71.954 1.00 37.94 263 ASN A O 1
ATOM 2124 N N . GLN A 1 284 ? -54.126 -4.849 72.131 1.00 37.39 264 GLN A N 1
ATOM 2125 C CA . GLN A 1 284 ? -54.111 -4.705 73.582 1.00 36.55 264 GLN A CA 1
ATOM 2126 C C . GLN A 1 284 ? -54.630 -3.335 74.010 1.00 42.91 264 GLN A C 1
ATOM 2127 O O . GLN A 1 284 ? -55.386 -3.225 74.982 1.00 44.62 264 GLN A O 1
ATOM 2133 N N . LYS A 1 285 ? -54.242 -2.275 73.290 1.00 41.15 265 LYS A N 1
ATOM 2134 C CA . LYS A 1 285 ? -54.642 -0.919 73.652 1.00 40.36 265 LYS A CA 1
ATOM 2135 C C . LYS A 1 285 ? -56.043 -0.568 73.171 1.00 43.81 265 LYS A C 1
ATOM 2136 O O . LYS A 1 285 ? -56.678 0.316 73.755 1.00 48.49 265 LYS A O 1
ATOM 2142 N N . PHE A 1 286 ? -56.535 -1.225 72.119 1.00 42.69 266 PHE A N 1
ATOM 2143 C CA . PHE A 1 286 ? -57.943 -1.085 71.768 1.00 42.11 266 PHE A CA 1
ATOM 2144 C C . PHE A 1 286 ? -58.832 -1.583 72.903 1.00 51.65 266 PHE A C 1
ATOM 2145 O O . PHE A 1 286 ? -59.881 -0.991 73.189 1.00 52.45 266 PHE A O 1
ATOM 2153 N N . ALA A 1 287 ? -58.417 -2.662 73.577 1.00 42.98 267 ALA A N 1
ATOM 2154 C CA . ALA A 1 287 ? -59.194 -3.185 74.697 1.00 45.61 267 ALA A CA 1
ATOM 2155 C C . ALA A 1 287 ? -59.142 -2.238 75.886 1.00 52.06 267 ALA A C 1
ATOM 2156 O O . ALA A 1 287 ? -60.180 -1.873 76.448 1.00 55.69 267 ALA A O 1
ATOM 2158 N N . GLU A 1 288 ? -57.936 -1.836 76.286 1.00 48.28 268 GLU A N 1
ATOM 2159 C CA . GLU A 1 288 ? -57.801 -0.910 77.403 1.00 46.41 268 GLU A CA 1
ATOM 2160 C C . GLU A 1 288 ? -58.574 0.381 77.152 1.00 52.39 268 GLU A C 1
ATOM 2161 O O . GLU A 1 288 ? -59.171 0.941 78.077 1.00 51.80 268 GLU A O 1
ATOM 2167 N N . PHE A 1 289 ? -58.593 0.854 75.902 1.00 50.77 269 PHE A N 1
ATOM 2168 C CA . PHE A 1 289 ? -59.286 2.097 75.571 1.00 52.30 269 PHE A CA 1
ATOM 2169 C C . PHE A 1 289 ? -60.776 1.995 75.865 1.00 54.00 269 PHE A C 1
ATOM 2170 O O . PHE A 1 289 ? -61.340 2.823 76.589 1.00 54.81 269 PHE A O 1
ATOM 2178 N N . GLY A 1 290 ? -61.432 0.983 75.303 1.00 53.68 270 GLY A N 1
ATOM 2179 C CA . GLY A 1 290 ? -62.857 0.793 75.485 1.00 54.38 270 GLY A CA 1
ATOM 2180 C C . GLY A 1 290 ? -63.201 0.011 76.736 1.00 56.42 270 GLY A C 1
ATOM 2181 O O . GLY A 1 290 ? -64.220 -0.682 76.784 1.00 62.28 270 GLY A O 1
ATOM 2182 N N . SER A 1 291 ? -62.351 0.112 77.751 1.00 55.84 271 SER A N 1
ATOM 2183 C CA . SER A 1 291 ? -62.604 -0.569 79.014 1.00 53.08 271 SER A CA 1
ATOM 2184 C C . SER A 1 291 ? -62.088 0.199 80.218 1.00 56.63 271 SER A C 1
ATOM 2185 O O . SER A 1 291 ? -62.183 -0.322 81.332 1.00 65.13 271 SER A O 1
ATOM 2188 N N . VAL A 1 292 ? -61.528 1.396 80.047 1.00 57.49 272 VAL A N 1
ATOM 2189 C CA . VAL A 1 292 ? -61.069 2.214 81.159 1.00 56.28 272 VAL A CA 1
ATOM 2190 C C . VAL A 1 292 ? -61.648 3.612 81.002 1.00 57.24 272 VAL A C 1
ATOM 2191 O O . VAL A 1 292 ? -62.267 3.952 79.992 1.00 59.14 272 VAL A O 1
ATOM 2195 N N . GLU A 1 293 ? -61.425 4.422 82.029 1.00 59.98 273 GLU A N 1
ATOM 2196 C CA . GLU A 1 293 ? -61.873 5.805 82.042 1.00 59.75 273 GLU A CA 1
ATOM 2197 C C . GLU A 1 293 ? -61.112 6.589 80.979 1.00 59.82 273 GLU A C 1
ATOM 2198 O O . GLU A 1 293 ? -59.900 6.797 81.099 1.00 59.83 273 GLU A O 1
ATOM 2204 N N . ILE A 1 294 ? -61.817 7.023 79.937 1.00 57.61 274 ILE A N 1
ATOM 2205 C CA . ILE A 1 294 ? -61.191 7.731 78.823 1.00 59.32 274 ILE A CA 1
ATOM 2206 C C . ILE A 1 294 ? -60.955 9.184 79.225 1.00 57.25 274 ILE A C 1
ATOM 2207 O O . ILE A 1 294 ? -61.906 9.934 79.469 1.00 64.31 274 ILE A O 1
ATOM 2212 N N . THR A 1 295 ? -59.687 9.580 79.296 1.00 53.22 275 THR A N 1
ATOM 2213 C CA . THR A 1 295 ? -59.265 10.918 79.690 1.00 52.46 275 THR A CA 1
ATOM 2214 C C . THR A 1 295 ? -58.505 11.590 78.546 1.00 55.69 275 THR A C 1
ATOM 2215 O O . THR A 1 295 ? -58.284 11.005 77.484 1.00 55.20 275 THR A O 1
ATOM 2219 N N . ASP A 1 296 ? -58.089 12.836 78.787 1.00 54.30 276 ASP A N 1
ATOM 2220 C CA . ASP A 1 296 ? -57.395 13.601 77.753 1.00 53.89 276 ASP A CA 1
ATOM 2221 C C . ASP A 1 296 ? -56.047 12.980 77.409 1.00 53.24 276 ASP A C 1
ATOM 2222 O O . ASP A 1 296 ? -55.645 12.962 76.240 1.00 49.47 276 ASP A O 1
ATOM 2227 N N . GLN A 1 297 ? -55.324 12.483 78.412 1.00 44.94 277 GLN A N 1
ATOM 2228 C CA . GLN A 1 297 ? -54.053 11.833 78.130 1.00 48.05 277 GLN A CA 1
ATOM 2229 C C . GLN A 1 297 ? -54.263 10.506 77.415 1.00 50.62 277 GLN A C 1
ATOM 2230 O O . GLN A 1 297 ? -53.438 10.114 76.581 1.00 46.29 277 GLN A O 1
ATOM 2236 N N . VAL A 1 298 ? -55.370 9.821 77.719 1.00 48.42 278 VAL A N 1
ATOM 2237 C CA . VAL A 1 298 ? -55.679 8.541 77.085 1.00 50.87 278 VAL A CA 1
ATOM 2238 C C . VAL A 1 298 ? -55.887 8.728 75.588 1.00 50.66 278 VAL A C 1
ATOM 2239 O O . VAL A 1 298 ? -55.438 7.905 74.776 1.00 43.94 278 VAL A O 1
ATOM 2243 N N . ILE A 1 299 ? -56.558 9.814 75.194 1.00 47.54 279 ILE A N 1
ATOM 2244 C CA . ILE A 1 299 ? -56.729 10.087 73.771 1.00 47.31 279 ILE A CA 1
ATOM 2245 C C . ILE A 1 299 ? -55.388 10.414 73.127 1.00 49.41 279 ILE A C 1
ATOM 2246 O O . ILE A 1 299 ? -55.086 9.949 72.021 1.00 46.96 279 ILE A O 1
ATOM 2251 N N . LYS A 1 300 ? -54.565 11.219 73.803 1.00 43.31 280 LYS A N 1
ATOM 2252 C CA . LYS A 1 300 ? -53.220 11.483 73.307 1.00 45.37 280 LYS A CA 1
ATOM 2253 C C . LYS A 1 300 ? -52.452 10.182 73.095 1.00 39.30 280 LYS A C 1
ATOM 2254 O O . LYS A 1 300 ? -51.798 9.994 72.062 1.00 38.61 280 LYS A O 1
ATOM 2260 N N . GLY A 1 301 ? -52.512 9.277 74.077 1.00 42.65 281 GLY A N 1
ATOM 2261 C CA . GLY A 1 301 ? -51.858 7.987 73.927 1.00 41.12 281 GLY A CA 1
ATOM 2262 C C . GLY A 1 301 ? -52.324 7.257 72.684 1.00 41.94 281 GLY A C 1
ATOM 2263 O O . GLY A 1 301 ? -51.515 6.865 71.839 1.00 37.22 281 GLY A O 1
ATOM 2264 N N . MET A 1 302 ? -53.643 7.109 72.535 1.00 37.68 282 MET A N 1
ATOM 2265 C CA . MET A 1 302 ? -54.183 6.420 71.373 1.00 37.96 282 MET A CA 1
ATOM 2266 C C . MET A 1 302 ? -53.790 7.152 70.091 1.00 41.11 282 MET A C 1
ATOM 2267 O O . MET A 1 302 ? -53.481 6.527 69.067 1.00 39.05 282 MET A O 1
ATOM 2272 N N . GLU A 1 303 ? -53.759 8.484 70.143 1.00 40.46 283 GLU A N 1
ATOM 2273 C CA . GLU A 1 303 ? -53.359 9.263 68.981 1.00 41.26 283 GLU A CA 1
ATOM 2274 C C . GLU A 1 303 ? -51.878 9.092 68.667 1.00 34.76 283 GLU A C 1
ATOM 2275 O O . GLU A 1 303 ? -51.475 9.234 67.510 1.00 31.68 283 GLU A O 1
ATOM 2281 N N . SER A 1 304 ? -51.054 8.794 69.672 1.00 33.68 284 SER A N 1
ATOM 2282 C CA . SER A 1 304 ? -49.650 8.521 69.391 1.00 34.49 284 SER A CA 1
ATOM 2283 C C . SER A 1 304 ? -49.461 7.202 68.647 1.00 36.76 284 SER A C 1
ATOM 2284 O O . SER A 1 304 ? -48.474 7.062 67.915 1.00 35.97 284 SER A O 1
ATOM 2287 N N . LEU A 1 305 ? -50.386 6.243 68.798 1.00 35.18 285 LEU A N 1
ATOM 2288 C CA . LEU A 1 305 ? -50.281 4.998 68.044 1.00 34.24 285 LEU A CA 1
ATOM 2289 C C . LEU A 1 305 ? -50.668 5.205 66.594 1.00 35.66 285 LEU A C 1
ATOM 2290 O O . LEU A 1 305 ? -50.087 4.588 65.700 1.00 39.85 285 LEU A O 1
ATOM 2295 N N . LEU A 1 306 ? -51.673 6.043 66.345 1.00 38.41 286 LEU A N 1
ATOM 2296 C CA . LEU A 1 306 ? -52.021 6.362 64.968 1.00 35.45 286 LEU A CA 1
ATOM 2297 C C . LEU A 1 306 ? -50.902 7.163 64.303 1.00 34.02 286 LEU A C 1
ATOM 2298 O O . LEU A 1 306 ? -50.673 7.020 63.097 1.00 37.26 286 LEU A O 1
ATOM 2303 N N . SER A 1 307 ? -50.173 7.977 65.079 1.00 35.52 287 SER A N 1
ATOM 2304 C CA . SER A 1 307 ? -49.017 8.686 64.533 1.00 33.92 287 SER A CA 1
ATOM 2305 C C . SER A 1 307 ? -47.982 7.705 63.987 1.00 36.45 287 SER A C 1
ATOM 2306 O O . SER A 1 307 ? -47.472 7.884 62.874 1.00 35.16 287 SER A O 1
ATOM 2309 N N . VAL A 1 308 ? -47.644 6.666 64.762 1.00 31.11 288 VAL A N 1
ATOM 2310 C CA . VAL A 1 308 ? -46.682 5.679 64.270 1.00 31.11 288 VAL A CA 1
ATOM 2311 C C . VAL A 1 308 ? -47.197 5.026 62.996 1.00 29.43 288 VAL A C 1
ATOM 2312 O O . VAL A 1 308 ? -46.486 4.938 61.989 1.00 29.32 288 VAL A O 1
ATOM 2316 N N . ILE A 1 309 ? -48.438 4.546 63.028 1.00 32.32 289 ILE A N 1
ATOM 2317 C CA . ILE A 1 309 ? -49.015 3.904 61.856 1.00 32.92 289 ILE A CA 1
ATOM 2318 C C . ILE A 1 309 ? -48.969 4.847 60.662 1.00 36.54 289 ILE A C 1
ATOM 2319 O O . ILE A 1 309 ? -48.690 4.433 59.528 1.00 32.65 289 ILE A O 1
ATOM 2324 N N . GLN A 1 310 ? -49.211 6.136 60.896 1.00 33.67 290 GLN A N 1
ATOM 2325 C CA . GLN A 1 310 ? -49.216 7.062 59.771 1.00 32.81 290 GLN A CA 1
ATOM 2326 C C . GLN A 1 310 ? -47.811 7.314 59.236 1.00 32.97 290 GLN A C 1
ATOM 2327 O O . GLN A 1 310 ? -47.645 7.595 58.040 1.00 32.45 290 GLN A O 1
ATOM 2333 N N . VAL A 1 311 ? -46.789 7.175 60.081 1.00 32.52 291 VAL A N 1
ATOM 2334 C CA . VAL A 1 311 ? -45.418 7.225 59.577 1.00 28.66 291 VAL A CA 1
ATOM 2335 C C . VAL A 1 311 ? -45.095 5.981 58.761 1.00 33.71 291 VAL A C 1
ATOM 2336 O O . VAL A 1 311 ? -44.406 6.064 57.736 1.00 36.40 291 VAL A O 1
ATOM 2340 N N . LEU A 1 312 ? -45.583 4.807 59.184 1.00 32.13 292 LEU A N 1
ATOM 2341 C CA . LEU A 1 312 ? -45.389 3.620 58.350 1.00 30.80 292 LEU A CA 1
ATOM 2342 C C . LEU A 1 312 ? -46.005 3.802 56.960 1.00 35.56 292 LEU A C 1
ATOM 2343 O O . LEU A 1 312 ? -45.452 3.308 55.966 1.00 28.74 292 LEU A O 1
ATOM 2348 N N . LEU A 1 313 ? -47.130 4.525 56.862 1.00 33.42 293 LEU A N 1
ATOM 2349 C CA . LEU A 1 313 ? -47.740 4.747 55.555 1.00 31.89 293 LEU A CA 1
ATOM 2350 C C . LEU A 1 313 ? -46.909 5.699 54.705 1.00 34.48 293 LEU A C 1
ATOM 2351 O O . LEU A 1 313 ? -46.866 5.559 53.474 1.00 39.37 293 LEU A O 1
ATOM 2356 N N . LYS A 1 314 ? -46.239 6.668 55.330 1.00 33.75 294 LYS A N 1
ATOM 2357 C CA . LYS A 1 314 ? -45.387 7.567 54.558 1.00 36.71 294 LYS A CA 1
ATOM 2358 C C . LYS A 1 314 ? -44.152 6.858 54.008 1.00 38.96 294 LYS A C 1
ATOM 2359 O O . LYS A 1 314 ? -43.488 7.391 53.109 1.00 32.29 294 LYS A O 1
ATOM 2365 N N . PHE A 1 315 ? -43.825 5.677 54.521 1.00 35.54 295 PHE A N 1
ATOM 2366 C CA . PHE A 1 315 ? -42.825 4.869 53.838 1.00 34.91 295 PHE A CA 1
ATOM 2367 C C . PHE A 1 315 ? -43.463 3.996 52.763 1.00 27.12 295 PHE A C 1
ATOM 2368 O O . PHE A 1 315 ? -42.950 3.921 51.641 1.00 34.35 295 PHE A O 1
ATOM 2376 N N . ARG A 1 316 ? -44.582 3.337 53.075 1.00 23.99 296 ARG A N 1
ATOM 2377 C CA . ARG A 1 316 ? -45.058 2.283 52.188 1.00 28.58 296 ARG A CA 1
ATOM 2378 C C . ARG A 1 316 ? -45.722 2.813 50.919 1.00 33.26 296 ARG A C 1
ATOM 2379 O O . ARG A 1 316 ? -45.617 2.166 49.869 1.00 28.70 296 ARG A O 1
ATOM 2387 N N . LYS A 1 317 ? -46.385 3.981 50.983 1.00 33.75 297 LYS A N 1
ATOM 2388 C CA . LYS A 1 317 ? -47.032 4.520 49.786 1.00 34.68 297 LYS A CA 1
ATOM 2389 C C . LYS A 1 317 ? -46.023 4.903 48.713 1.00 32.70 297 LYS A C 1
ATOM 2390 O O . LYS A 1 317 ? -46.211 4.501 47.552 1.00 32.62 297 LYS A O 1
ATOM 2396 N N . PRO A 1 318 ? -44.954 5.655 48.999 1.00 31.92 298 PRO A N 1
ATOM 2397 C CA . PRO A 1 318 ? -43.965 5.884 47.936 1.00 26.19 298 PRO A CA 1
ATOM 2398 C C . PRO A 1 318 ? -43.179 4.630 47.581 1.00 31.38 298 PRO A C 1
ATOM 2399 O O . PRO A 1 318 ? -42.760 4.500 46.427 1.00 27.40 298 PRO A O 1
ATOM 2403 N N . HIS A 1 319 ? -42.974 3.699 48.526 1.00 32.16 299 HIS A N 1
ATOM 2404 C CA . HIS A 1 319 ? -42.295 2.443 48.196 1.00 28.84 299 HIS A CA 1
ATOM 2405 C C . HIS A 1 319 ? -43.073 1.666 47.144 1.00 27.82 299 HIS A C 1
ATOM 2406 O O . HIS A 1 319 ? -42.507 1.203 46.147 1.00 29.79 299 HIS A O 1
ATOM 2413 N N . PHE A 1 320 ? -44.382 1.526 47.354 1.00 26.65 300 PHE A N 1
ATOM 2414 C CA . PHE A 1 320 ? -45.231 0.842 46.390 1.00 30.47 300 PHE A CA 1
ATOM 2415 C C . PHE A 1 320 ? -45.123 1.467 45.002 1.00 32.73 300 PHE A C 1
ATOM 2416 O O . PHE A 1 320 ? -45.026 0.746 44.000 1.00 35.61 300 PHE A O 1
ATOM 2424 N N . GLN A 1 321 ? -45.122 2.805 44.925 1.00 31.81 301 GLN A N 1
ATOM 2425 C CA . GLN A 1 321 ? -45.066 3.496 43.632 1.00 36.91 301 GLN A CA 1
ATOM 2426 C C . GLN A 1 321 ? -43.748 3.228 42.920 1.00 33.24 301 GLN A C 1
ATOM 2427 O O . GLN A 1 321 ? -43.718 2.967 41.712 1.00 30.16 301 GLN A O 1
ATOM 2433 N N . LEU A 1 322 ? -42.639 3.319 43.658 1.00 34.03 302 LEU A N 1
ATOM 2434 C CA . LEU A 1 322 ? -41.331 3.067 43.064 1.00 34.40 302 LEU A CA 1
ATOM 2435 C C . LEU A 1 322 ? -41.197 1.619 42.610 1.00 32.88 302 LEU A C 1
ATOM 2436 O O . LEU A 1 322 ? -40.631 1.348 41.547 1.00 33.12 302 LEU A O 1
ATOM 2441 N N . ALA A 1 323 ? -41.708 0.677 43.404 1.00 30.29 303 ALA A N 1
ATOM 2442 C CA . ALA A 1 323 ? -41.689 -0.721 42.997 1.00 34.83 303 ALA A CA 1
ATOM 2443 C C . ALA A 1 323 ? -42.573 -0.948 41.782 1.00 34.38 303 ALA A C 1
ATOM 2444 O O . ALA A 1 323 ? -42.265 -1.796 40.946 1.00 32.41 303 ALA A O 1
ATOM 2446 N N . GLN A 1 324 ? -43.653 -0.173 41.646 1.00 39.43 304 GLN A N 1
ATOM 2447 C CA . GLN A 1 324 ? -44.534 -0.348 40.494 1.00 38.55 304 GLN A CA 1
ATOM 2448 C C . GLN A 1 324 ? -43.900 0.192 39.208 1.00 34.81 304 GLN A C 1
ATOM 2449 O O . GLN A 1 324 ? -44.000 -0.439 38.149 1.00 33.64 304 GLN A O 1
ATOM 2455 N N . ARG A 1 325 ? -43.235 1.346 39.278 1.00 35.42 305 ARG A N 1
ATOM 2456 C CA . ARG A 1 325 ? -42.552 1.857 38.096 1.00 38.57 305 ARG A CA 1
ATOM 2457 C C . ARG A 1 325 ? -41.387 0.962 37.692 1.00 36.76 305 ARG A C 1
ATOM 2458 O O . ARG A 1 325 ? -41.018 0.923 36.517 1.00 40.54 305 ARG A O 1
ATOM 2466 N N . THR A 1 326 ? -40.814 0.230 38.644 1.00 32.93 306 THR A N 1
ATOM 2467 C CA . THR A 1 326 ? -39.662 -0.625 38.388 1.00 34.79 306 THR A CA 1
ATOM 2468 C C . THR A 1 326 ? -40.066 -1.940 37.733 1.00 34.43 306 THR A C 1
ATOM 2469 O O . THR A 1 326 ? -39.370 -2.423 36.837 1.00 33.64 306 THR A O 1
ATOM 2473 N N . LEU A 1 327 ? -41.177 -2.535 38.181 1.00 34.34 307 LEU A N 1
ATOM 2474 C CA . LEU A 1 327 ? -41.657 -3.828 37.704 1.00 31.89 307 LEU A CA 1
ATOM 2475 C C . LEU A 1 327 ? -42.605 -3.719 36.517 1.00 36.18 307 LEU A C 1
ATOM 2476 O O . LEU A 1 327 ? -43.148 -4.736 36.074 1.00 33.63 307 LEU A O 1
ATOM 2481 N N . SER A 1 328 ? -42.834 -2.515 36.008 1.00 38.37 308 SER A N 1
ATOM 2482 C CA . SER A 1 328 ? -43.646 -2.347 34.817 1.00 40.45 308 SER A CA 1
ATOM 2483 C C . SER A 1 328 ? -42.991 -3.048 33.630 1.00 38.86 308 SER A C 1
ATOM 2484 O O . SER A 1 328 ? -41.775 -3.252 33.590 1.00 38.31 308 SER A O 1
ATOM 2487 N N . LYS A 1 329 ? -43.815 -3.406 32.641 1.00 40.41 309 LYS A N 1
ATOM 2488 C CA . LYS A 1 329 ? -43.279 -4.029 31.432 1.00 44.14 309 LYS A CA 1
ATOM 2489 C C . LYS A 1 329 ? -42.162 -3.193 30.810 1.00 42.00 309 LYS A C 1
ATOM 2490 O O . LYS A 1 329 ? -41.199 -3.740 30.259 1.00 40.35 309 LYS A O 1
ATOM 2496 N N . GLU A 1 330 ? -42.259 -1.870 30.918 1.00 39.23 310 GLU A N 1
ATOM 2497 C CA . GLU A 1 330 ? -41.249 -0.999 30.339 1.00 39.64 310 GLU A CA 1
ATOM 2498 C C . GLU A 1 330 ? -39.904 -1.144 31.043 1.00 43.60 310 GLU A C 1
ATOM 2499 O O . GLU A 1 330 ? -38.853 -1.106 30.390 1.00 41.39 310 GLU A O 1
ATOM 2505 N N . ASN A 1 331 ? -39.907 -1.315 32.369 1.00 40.27 311 ASN A N 1
ATOM 2506 C CA . ASN A 1 331 ? -38.684 -1.158 33.154 1.00 38.19 311 ASN A CA 1
ATOM 2507 C C . ASN A 1 331 ? -38.164 -2.430 33.828 1.00 32.65 311 ASN A C 1
ATOM 2508 O O . ASN A 1 331 ? -37.033 -2.420 34.319 1.00 30.89 311 ASN A O 1
ATOM 2513 N N . ARG A 1 332 ? -38.916 -3.523 33.826 1.00 25.87 312 ARG A N 1
ATOM 2514 C CA . ARG A 1 332 ? -38.628 -4.651 34.706 1.00 32.77 312 ARG A CA 1
ATOM 2515 C C . ARG A 1 332 ? -37.447 -5.518 34.278 1.00 36.05 312 ARG A C 1
ATOM 2516 O O . ARG A 1 332 ? -36.982 -6.321 35.097 1.00 35.90 312 ARG A O 1
ATOM 2524 N N . GLY A 1 333 ? -36.966 -5.402 33.037 1.00 34.06 313 GLY A N 1
ATOM 2525 C CA . GLY A 1 333 ? -35.854 -6.234 32.600 1.00 29.62 313 GLY A CA 1
ATOM 2526 C C . GLY A 1 333 ? -36.204 -7.705 32.693 1.00 31.48 313 GLY A C 1
ATOM 2527 O O . GLY A 1 333 ? -37.304 -8.130 32.319 1.00 35.40 313 GLY A O 1
ATOM 2528 N N . ASN A 1 334 ? -35.277 -8.497 33.230 1.00 30.31 314 ASN A N 1
ATOM 2529 C CA . ASN A 1 334 ? -35.438 -9.942 33.310 1.00 27.27 314 ASN A CA 1
ATOM 2530 C C . ASN A 1 334 ? -36.149 -10.402 34.585 1.00 35.60 314 ASN A C 1
ATOM 2531 O O . ASN A 1 334 ? -36.214 -11.612 34.845 1.00 33.37 314 ASN A O 1
ATOM 2536 N N . TYR A 1 335 ? -36.705 -9.482 35.372 1.00 36.14 315 TYR A N 1
ATOM 2537 C CA . TYR A 1 335 ? -37.226 -9.811 36.691 1.00 36.50 315 TYR A CA 1
ATOM 2538 C C . TYR A 1 335 ? -38.687 -9.413 36.831 1.00 37.40 315 TYR A C 1
ATOM 2539 O O . TYR A 1 335 ? -39.125 -8.402 36.277 1.00 40.91 315 TYR A O 1
ATOM 2548 N N . THR A 1 336 ? -39.438 -10.224 37.578 1.00 34.87 316 THR A N 1
ATOM 2549 C CA . THR A 1 336 ? -40.791 -9.875 37.993 1.00 33.52 316 THR A CA 1
ATOM 2550 C C . THR A 1 336 ? -40.928 -9.832 39.515 1.00 37.65 316 THR A C 1
ATOM 2551 O O . THR A 1 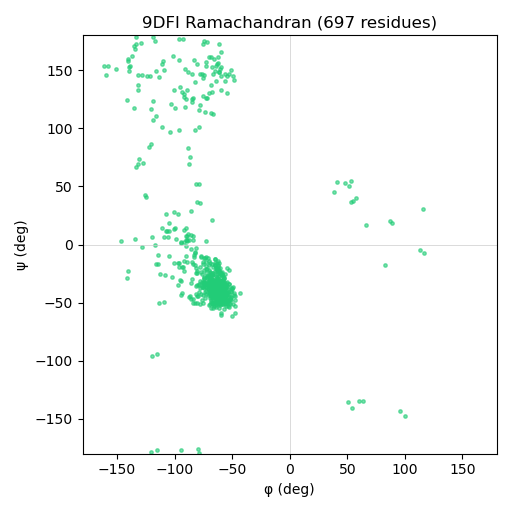336 ? -42.039 -9.648 40.026 1.00 37.90 316 THR A O 1
ATOM 2555 N N . THR A 1 337 ? -39.827 -9.977 40.251 1.00 31.75 317 THR A N 1
ATOM 2556 C CA . THR A 1 337 ? -39.875 -10.128 41.697 1.00 27.67 317 THR A CA 1
ATOM 2557 C C . THR A 1 337 ? -38.738 -9.359 42.343 1.00 25.33 317 THR A C 1
ATOM 2558 O O . THR A 1 337 ? -37.727 -9.051 41.706 1.00 33.96 317 THR A O 1
ATOM 2562 N N . GLY A 1 338 ? -38.903 -9.068 43.634 1.00 24.96 318 GLY A N 1
ATOM 2563 C CA . GLY A 1 338 ? -37.782 -8.674 44.451 1.00 29.00 318 GLY A CA 1
ATOM 2564 C C . GLY A 1 338 ? -36.952 -9.882 44.885 1.00 21.56 318 GLY A C 1
ATOM 2565 O O . GLY A 1 338 ? -37.236 -11.031 44.556 1.00 25.19 318 GLY A O 1
ATOM 2566 N N . SER A 1 339 ? -35.910 -9.587 45.659 1.00 30.78 319 SER A N 1
ATOM 2567 C CA . SER A 1 339 ? -34.955 -10.597 46.118 1.00 29.99 319 SER A CA 1
ATOM 2568 C C . SER A 1 339 ? -35.611 -11.721 46.926 1.00 28.82 319 SER A C 1
ATOM 2569 O O . SER A 1 339 ? -35.057 -12.825 47.023 1.00 26.53 319 SER A O 1
ATOM 2572 N N . ALA A 1 340 ? -36.747 -11.458 47.556 1.00 25.99 320 ALA A N 1
ATOM 2573 C CA . ALA A 1 340 ? -37.402 -12.490 48.345 1.00 28.76 320 ALA A CA 1
ATOM 2574 C C . ALA A 1 340 ? -38.416 -13.270 47.526 1.00 29.49 320 ALA A C 1
ATOM 2575 O O . ALA A 1 340 ? -39.081 -14.147 48.068 1.00 25.41 320 ALA A O 1
ATOM 2577 N N . GLY A 1 341 ? -38.543 -12.969 46.235 1.00 33.07 321 GLY A N 1
ATOM 2578 C CA . GLY A 1 341 ? -39.353 -13.773 45.346 1.00 27.77 321 GLY A CA 1
ATOM 2579 C C . GLY A 1 341 ? -40.804 -13.376 45.259 1.00 29.60 321 GLY A C 1
ATOM 2580 O O . GLY A 1 341 ? -41.622 -14.189 44.819 1.00 37.63 321 GLY A O 1
ATOM 2581 N N . TYR A 1 342 ? -41.156 -12.161 45.666 1.00 24.70 322 TYR A N 1
ATOM 2582 C CA . TYR A 1 342 ? -42.525 -11.675 45.600 1.00 27.94 322 TYR A CA 1
ATOM 2583 C C . TYR A 1 342 ? -42.664 -10.589 44.540 1.00 29.96 322 TYR A C 1
ATOM 2584 O O . TYR A 1 342 ? -41.696 -9.911 44.178 1.00 31.02 322 TYR A O 1
ATOM 2593 N N . THR A 1 343 ? -43.899 -10.401 44.075 1.00 31.91 323 THR A N 1
ATOM 2594 C CA . THR A 1 343 ? -44.226 -9.291 43.198 1.00 31.34 323 THR A CA 1
ATOM 2595 C C . THR A 1 343 ? -44.747 -8.122 44.027 1.00 31.42 323 THR A C 1
ATOM 2596 O O . THR A 1 343 ? -44.828 -8.176 45.258 1.00 30.73 323 THR A O 1
ATOM 2600 N N . ASN A 1 344 ? -45.149 -7.055 43.335 1.00 34.87 324 ASN A N 1
ATOM 2601 C CA . ASN A 1 344 ? -45.652 -5.878 44.031 1.00 34.24 324 ASN A CA 1
ATOM 2602 C C . ASN A 1 344 ? -46.979 -6.149 44.729 1.00 32.61 324 ASN A C 1
ATOM 2603 O O . ASN A 1 344 ? -47.366 -5.368 45.602 1.00 38.35 324 ASN A O 1
ATOM 2608 N N . SER A 1 345 ? -47.677 -7.233 44.374 1.00 33.14 325 SER A N 1
ATOM 2609 C CA . SER A 1 345 ? -48.861 -7.633 45.129 1.00 40.18 325 SER A CA 1
ATOM 2610 C C . SER A 1 345 ? -48.547 -7.765 46.614 1.00 37.23 325 SER A C 1
ATOM 2611 O O . SER A 1 345 ? -49.371 -7.417 47.462 1.00 33.00 325 SER A O 1
ATOM 2614 N N . PHE A 1 346 ? -47.358 -8.276 46.944 1.00 35.01 326 PHE A N 1
ATOM 2615 C CA . PHE A 1 346 ? -46.981 -8.425 48.346 1.00 34.28 326 PHE A CA 1
ATOM 2616 C C . PHE A 1 346 ? -46.866 -7.072 49.032 1.00 33.05 326 PHE A C 1
ATOM 2617 O O . PHE A 1 346 ? -47.323 -6.904 50.171 1.00 36.63 326 PHE A O 1
ATOM 2625 N N . ASN A 1 347 ? -46.243 -6.096 48.364 1.00 33.59 327 ASN A N 1
ATOM 2626 C CA . ASN A 1 347 ? -46.203 -4.744 48.914 1.00 31.58 327 ASN A CA 1
ATOM 2627 C C . ASN A 1 347 ? -47.601 -4.166 49.042 1.00 34.74 327 ASN A C 1
ATOM 2628 O O . ASN A 1 347 ? -47.897 -3.443 50.002 1.00 30.73 327 ASN A O 1
ATOM 2633 N N . HIS A 1 348 ? -48.473 -4.467 48.077 1.00 31.86 328 HIS A N 1
ATOM 2634 C CA . HIS A 1 348 ? -49.846 -3.983 48.172 1.00 37.97 328 HIS A CA 1
ATOM 2635 C C . HIS A 1 348 ? -50.546 -4.581 49.381 1.00 37.87 328 HIS A C 1
ATOM 2636 O O . HIS A 1 348 ? -51.365 -3.919 50.031 1.00 39.47 328 HIS A O 1
ATOM 2643 N N . MET A 1 349 ? -50.233 -5.835 49.694 1.00 35.65 329 MET A N 1
ATOM 2644 C CA . MET A 1 349 ? -50.869 -6.504 50.824 1.00 40.12 329 MET A CA 1
ATOM 2645 C C . MET A 1 349 ? -50.436 -5.895 52.160 1.00 37.60 329 MET A C 1
ATOM 2646 O O . MET A 1 349 ? -51.269 -5.687 53.052 1.00 38.57 329 MET A O 1
ATOM 2651 N N . VAL A 1 350 ? -49.146 -5.593 52.320 1.00 34.15 330 VAL A N 1
ATOM 2652 C CA . VAL A 1 350 ? -48.696 -4.971 53.562 1.00 33.19 330 VAL A CA 1
ATOM 2653 C C . VAL A 1 350 ? -49.267 -3.562 53.698 1.00 36.71 330 VAL A C 1
ATOM 2654 O O . VAL A 1 350 ? -49.652 -3.144 54.796 1.00 36.65 330 VAL A O 1
ATOM 2658 N N . LEU A 1 351 ? -49.323 -2.799 52.591 1.00 30.68 331 LEU A N 1
ATOM 2659 C CA . LEU A 1 351 ? -49.857 -1.442 52.669 1.00 35.08 331 LEU A CA 1
ATOM 2660 C C . LEU A 1 351 ? -51.349 -1.455 52.999 1.00 35.18 331 LEU A C 1
ATOM 2661 O O . LEU A 1 351 ? -51.811 -0.658 53.824 1.00 37.75 331 LEU A O 1
ATOM 2666 N N . GLU A 1 352 ? -52.115 -2.370 52.398 1.00 35.82 332 GLU A N 1
ATOM 2667 C CA . GLU A 1 352 ? -53.536 -2.444 52.724 1.00 39.45 332 GLU A CA 1
ATOM 2668 C C . GLU A 1 352 ? -53.755 -2.880 54.176 1.00 42.56 332 GLU A C 1
ATOM 2669 O O . GLU A 1 352 ? -54.677 -2.390 54.840 1.00 42.86 332 GLU A O 1
ATOM 2675 N N . PHE A 1 353 ? -52.916 -3.791 54.687 1.00 40.02 333 PHE A N 1
ATOM 2676 C CA . PHE A 1 353 ? -52.926 -4.134 56.113 1.00 40.25 333 PHE A CA 1
ATOM 2677 C C . PHE A 1 353 ? -52.761 -2.890 56.983 1.00 35.79 333 PHE A C 1
ATOM 2678 O O . PHE A 1 353 ? -53.495 -2.683 57.959 1.00 37.11 333 PHE A O 1
ATOM 2686 N N . THR A 1 354 ? -51.770 -2.067 56.647 1.00 35.98 334 THR A N 1
ATOM 2687 C CA . THR A 1 354 ? -51.464 -0.870 57.415 1.00 37.34 334 THR A CA 1
ATOM 2688 C C . THR A 1 354 ? -52.572 0.172 57.280 1.00 38.62 334 THR A C 1
ATOM 2689 O O . THR A 1 354 ? -52.879 0.890 58.240 1.00 37.54 334 THR A O 1
ATOM 2693 N N . ILE A 1 355 ? -53.184 0.262 56.098 1.00 37.09 335 ILE A N 1
ATOM 2694 C CA . ILE A 1 355 ? -54.307 1.172 55.895 1.00 40.56 335 ILE A CA 1
ATOM 2695 C C . ILE A 1 355 ? -55.499 0.749 56.744 1.00 38.84 335 ILE A C 1
ATOM 2696 O O . ILE A 1 355 ? -56.178 1.587 57.346 1.00 39.00 335 ILE A O 1
ATOM 2701 N N . GLU A 1 356 ? -55.769 -0.555 56.808 1.00 39.26 336 GLU A N 1
ATOM 2702 C CA . GLU A 1 356 ? -56.855 -1.052 57.644 1.00 40.96 336 GLU A CA 1
ATOM 2703 C C . GLU A 1 356 ? -56.651 -0.679 59.105 1.00 44.02 336 GLU A C 1
ATOM 2704 O O . GLU A 1 356 ? -57.608 -0.309 59.794 1.00 45.98 336 GLU A O 1
ATOM 2710 N N . VAL A 1 357 ? -55.412 -0.766 59.601 1.00 39.85 337 VAL A N 1
ATOM 2711 C CA . VAL A 1 357 ? -55.165 -0.410 60.995 1.00 39.45 337 VAL A CA 1
ATOM 2712 C C . VAL A 1 357 ? -55.454 1.066 61.220 1.00 42.27 337 VAL A C 1
ATOM 2713 O O . VAL A 1 357 ? -56.096 1.443 62.208 1.00 45.04 337 VAL A O 1
ATOM 2717 N N . GLU A 1 358 ? -54.978 1.926 60.315 1.00 43.24 338 GLU A N 1
ATOM 2718 C CA . GLU A 1 358 ? -55.258 3.354 60.439 1.00 41.63 338 GLU A CA 1
ATOM 2719 C C . GLU A 1 358 ? -56.761 3.609 60.480 1.00 42.35 338 GLU A C 1
ATOM 2720 O O . GLU A 1 358 ? -57.249 4.378 61.318 1.00 44.01 338 GLU A O 1
ATOM 2726 N N . LYS A 1 359 ? -57.510 2.936 59.606 1.00 43.98 339 LYS A N 1
ATOM 2727 C CA . LYS A 1 359 ? -58.966 3.032 59.618 1.00 45.80 339 LYS A CA 1
ATOM 2728 C C . LYS A 1 359 ? -59.541 2.646 60.979 1.00 49.56 339 LYS A C 1
ATOM 2729 O O . LYS A 1 359 ? -60.389 3.361 61.528 1.00 49.88 339 LYS A O 1
ATOM 2735 N N . GLN A 1 360 ? -59.088 1.519 61.539 1.00 44.50 340 GLN A N 1
ATOM 2736 C CA . GLN A 1 360 ? -59.626 1.048 62.814 1.00 47.34 340 GLN A CA 1
ATOM 2737 C C . GLN A 1 360 ? -59.367 2.043 63.932 1.00 47.60 340 GLN A C 1
ATOM 2738 O O . GLN A 1 360 ? -60.252 2.302 64.755 1.00 44.03 340 GLN A O 1
ATOM 2744 N N . ILE A 1 361 ? -58.152 2.592 63.997 1.00 44.47 341 ILE A N 1
ATOM 2745 C CA . ILE A 1 361 ? -57.836 3.524 65.072 1.00 46.76 341 ILE A CA 1
ATOM 2746 C C . ILE A 1 361 ? -58.668 4.790 64.942 1.00 47.58 341 ILE A C 1
ATOM 2747 O O . ILE A 1 361 ? -59.189 5.310 65.936 1.00 48.64 341 ILE A O 1
ATOM 2752 N N . ARG A 1 362 ? -58.799 5.308 63.718 1.00 49.14 342 ARG A N 1
ATOM 2753 C CA . ARG A 1 362 ? -59.628 6.487 63.496 1.00 47.06 342 ARG A CA 1
ATOM 2754 C C . ARG A 1 362 ? -61.063 6.237 63.943 1.00 49.29 342 ARG A C 1
ATOM 2755 O O . ARG A 1 362 ? -61.702 7.116 64.534 1.00 49.57 342 ARG A O 1
ATOM 2763 N N . ALA A 1 363 ? -61.574 5.030 63.694 1.00 48.98 343 ALA A N 1
ATOM 2764 C CA . ALA A 1 363 ? -62.927 4.688 64.111 1.00 49.55 343 ALA A CA 1
ATOM 2765 C C . ALA A 1 363 ? -63.051 4.615 65.627 1.00 53.55 343 ALA A C 1
ATOM 2766 O O . ALA A 1 363 ? -64.116 4.925 66.175 1.00 60.04 343 ALA A O 1
ATOM 2768 N N . VAL A 1 364 ? -61.988 4.209 66.323 1.00 50.29 344 VAL A N 1
ATOM 2769 C CA . VAL A 1 364 ? -62.054 4.146 67.780 1.00 50.68 344 VAL A CA 1
ATOM 2770 C C . VAL A 1 364 ? -61.985 5.548 68.378 1.00 56.42 344 VAL A C 1
ATOM 2771 O O . VAL A 1 364 ? -62.545 5.806 69.455 1.00 56.74 344 VAL A O 1
ATOM 2775 N N . LEU A 1 365 ? -61.333 6.480 67.683 1.00 54.50 345 LEU A N 1
ATOM 2776 C CA . LEU A 1 365 ? -61.165 7.855 68.137 1.00 54.71 345 LEU A CA 1
ATOM 2777 C C . LEU A 1 365 ? -62.283 8.785 67.682 1.00 55.63 345 LEU A C 1
ATOM 2778 O O . LEU A 1 365 ? -62.240 9.975 68.015 1.00 58.24 345 LEU A O 1
ATOM 2783 N N . ALA A 1 366 ? -63.265 8.286 66.925 1.00 57.99 346 ALA A N 1
ATOM 2784 C CA . ALA A 1 366 ? -64.234 9.177 66.286 1.00 57.31 346 ALA A CA 1
ATOM 2785 C C . ALA A 1 366 ? -64.977 10.072 67.272 1.00 60.18 346 ALA A C 1
ATOM 2786 O O . ALA A 1 366 ? -65.171 11.260 66.956 1.00 64.85 346 ALA A O 1
ATOM 2788 N N . PRO A 1 367 ? -65.419 9.600 68.448 1.00 60.72 347 PRO A N 1
ATOM 2789 C CA . PRO A 1 367 ? -65.885 10.580 69.439 1.00 57.26 347 PRO A CA 1
ATOM 2790 C C . PRO A 1 367 ? -64.732 11.201 70.232 1.00 55.00 347 PRO A C 1
ATOM 2791 O O . PRO A 1 367 ? -64.046 12.093 69.719 1.00 58.81 347 PRO A O 1
ATOM 2795 N N . LEU B 1 16 ? -25.516 -25.885 -8.385 1.00 62.91 -4 LEU B N 1
ATOM 2796 C CA . LEU B 1 16 ? -24.834 -24.910 -7.531 1.00 64.21 -4 LEU B CA 1
ATOM 2797 C C . LEU B 1 16 ? -23.381 -24.710 -7.956 1.00 56.91 -4 LEU B C 1
ATOM 2798 O O . LEU B 1 16 ? -22.798 -25.573 -8.616 1.00 62.51 -4 LEU B O 1
ATOM 2803 N N . TYR B 1 17 ? -22.796 -23.575 -7.576 1.00 55.69 -3 TYR B N 1
ATOM 2804 C CA . TYR B 1 17 ? -21.374 -23.350 -7.809 1.00 55.93 -3 TYR B CA 1
ATOM 2805 C C . TYR B 1 17 ? -20.502 -23.703 -6.607 1.00 60.88 -3 TYR B C 1
ATOM 2806 O O . TYR B 1 17 ? -19.353 -24.119 -6.793 1.00 65.46 -3 TYR B O 1
ATOM 2815 N N . PHE B 1 18 ? -21.016 -23.556 -5.386 1.00 63.50 -2 PHE B N 1
ATOM 2816 C CA . PHE B 1 18 ? -20.350 -24.048 -4.176 1.00 56.55 -2 PHE B CA 1
ATOM 2817 C C . PHE B 1 18 ? -20.575 -25.552 -4.044 1.00 65.76 -2 PHE B C 1
ATOM 2818 O O . PHE B 1 18 ? -21.637 -25.995 -3.611 1.00 64.37 -2 PHE B O 1
ATOM 2826 N N . GLN B 1 19 ? -19.572 -26.352 -4.408 1.00 73.63 -1 GLN B N 1
ATOM 2827 C CA . GLN B 1 19 ? -19.709 -27.803 -4.308 1.00 77.21 -1 GLN B CA 1
ATOM 2828 C C . GLN B 1 19 ? -19.617 -28.243 -2.837 1.00 71.08 -1 GLN B C 1
ATOM 2829 O O . GLN B 1 19 ? -19.356 -27.441 -1.937 1.00 70.92 -1 GLN B O 1
ATOM 2835 N N . GLY B 1 20 ? -19.822 -29.546 -2.595 1.00 71.15 0 GLY B N 1
ATOM 2836 C CA . GLY B 1 20 ? -20.152 -30.022 -1.260 1.00 63.22 0 GLY B CA 1
ATOM 2837 C C . GLY B 1 20 ? -18.995 -29.988 -0.272 1.00 64.63 0 GLY B C 1
ATOM 2838 O O . GLY B 1 20 ? -17.815 -30.013 -0.630 1.00 62.42 0 GLY B O 1
ATOM 2839 N N . MET B 1 21 ? -19.368 -29.945 1.019 1.00 54.25 1 MET B N 1
ATOM 2840 C CA . MET B 1 21 ? -18.425 -29.908 2.144 1.00 55.11 1 MET B CA 1
ATOM 2841 C C . MET B 1 21 ? -18.244 -31.342 2.644 1.00 50.90 1 MET B C 1
ATOM 2842 O O . MET B 1 21 ? -19.083 -31.845 3.394 1.00 48.90 1 MET B O 1
ATOM 2847 N N . ILE B 1 22 ? -17.157 -32.007 2.229 1.00 53.49 2 ILE B N 1
ATOM 2848 C CA . ILE B 1 22 ? -16.923 -33.398 2.626 1.00 51.89 2 ILE B CA 1
ATOM 2849 C C . ILE B 1 22 ? -16.613 -33.477 4.115 1.00 45.93 2 ILE B C 1
ATOM 2850 O O . ILE B 1 22 ? -15.809 -32.695 4.639 1.00 48.95 2 ILE B O 1
ATOM 2855 N N . SER B 1 23 ? -17.203 -34.463 4.797 1.00 39.02 3 SER B N 1
ATOM 2856 C CA . SER B 1 23 ? -17.141 -34.497 6.255 1.00 41.06 3 SER B CA 1
ATOM 2857 C C . SER B 1 23 ? -15.881 -35.172 6.798 1.00 43.41 3 SER B C 1
ATOM 2858 O O . SER B 1 23 ? -15.374 -34.770 7.859 1.00 28.82 3 SER B O 1
ATOM 2861 N N . ASN B 1 24 ? -15.355 -36.181 6.094 1.00 37.75 4 ASN B N 1
ATOM 2862 C CA . ASN B 1 24 ? -14.165 -36.869 6.582 1.00 40.61 4 ASN B CA 1
ATOM 2863 C C . ASN B 1 24 ? -12.947 -35.952 6.566 1.00 37.94 4 ASN B C 1
ATOM 2864 O O . ASN B 1 24 ? -12.048 -36.092 7.412 1.00 35.50 4 ASN B O 1
ATOM 2869 N N . GLU B 1 25 ? -12.908 -35.002 5.624 1.00 38.89 5 GLU B N 1
ATOM 2870 C CA . GLU B 1 25 ? -11.826 -34.026 5.567 1.00 36.40 5 GLU B CA 1
ATOM 2871 C C . GLU B 1 25 ? -11.951 -32.946 6.643 1.00 33.91 5 GLU B C 1
ATOM 2872 O O . GLU B 1 25 ? -10.976 -32.241 6.911 1.00 32.21 5 GLU B O 1
ATOM 2878 N N . ILE B 1 26 ? -13.119 -32.786 7.250 1.00 25.09 6 ILE B N 1
ATOM 2879 C CA . ILE B 1 26 ? -13.261 -31.808 8.325 1.00 28.88 6 ILE B CA 1
ATOM 2880 C C . ILE B 1 26 ? -13.044 -32.447 9.692 1.00 29.65 6 ILE B C 1
ATOM 2881 O O . ILE B 1 26 ? -12.378 -31.865 10.563 1.00 29.54 6 ILE B O 1
ATOM 2886 N N . SER B 1 27 ? -13.599 -33.647 9.886 1.00 26.30 7 SER B N 1
ATOM 2887 C CA . SER B 1 27 ? -13.515 -34.322 11.179 1.00 29.11 7 SER B CA 1
ATOM 2888 C C . SER B 1 27 ? -12.071 -34.619 11.581 1.00 32.37 7 SER B C 1
ATOM 2889 O O . SER B 1 27 ? -11.754 -34.613 12.776 1.00 29.41 7 SER B O 1
ATOM 2892 N N . LYS B 1 28 ? -11.182 -34.863 10.612 1.00 29.00 8 LYS B N 1
ATOM 2893 C CA . LYS B 1 28 ? -9.800 -35.230 10.915 1.00 30.26 8 LYS B CA 1
ATOM 2894 C C . LYS B 1 28 ? -8.931 -34.046 11.338 1.00 28.97 8 LYS B C 1
ATOM 2895 O O . LYS B 1 28 ? -7.785 -34.257 11.750 1.00 28.93 8 LYS B O 1
ATOM 2901 N N . LEU B 1 29 ? -9.412 -32.810 11.211 1.00 24.48 9 LEU B N 1
ATOM 2902 C CA . LEU B 1 29 ? -8.559 -31.656 11.457 1.00 24.91 9 LEU B CA 1
ATOM 2903 C C . LEU B 1 29 ? -8.631 -31.221 12.914 1.00 25.47 9 LEU B C 1
ATOM 2904 O O . LEU B 1 29 ? -9.639 -31.420 13.589 1.00 28.78 9 LEU B O 1
ATOM 2909 N N . ASP B 1 30 ? -7.531 -30.636 13.386 1.00 22.08 10 ASP B N 1
ATOM 2910 C CA . ASP B 1 30 ? -7.433 -30.001 14.698 1.00 25.61 10 ASP B CA 1
ATOM 2911 C C . ASP B 1 30 ? -6.754 -28.646 14.511 1.00 25.62 10 ASP B C 1
ATOM 2912 O O . ASP B 1 30 ? -5.647 -28.404 15.013 1.00 28.02 10 ASP B O 1
ATOM 2917 N N . PRO B 1 31 ? -7.418 -27.720 13.815 1.00 23.93 11 PRO B N 1
ATOM 2918 C CA . PRO B 1 31 ? -6.738 -26.472 13.410 1.00 22.47 11 PRO B CA 1
ATOM 2919 C C . PRO B 1 31 ? -6.279 -25.594 14.571 1.00 30.33 11 PRO B C 1
ATOM 2920 O O . PRO B 1 31 ? -5.299 -24.848 14.426 1.00 26.91 11 PRO B O 1
ATOM 2924 N N . LEU B 1 32 ? -6.956 -25.649 15.716 1.00 27.60 12 LEU B N 1
ATOM 2925 C CA . LEU B 1 32 ? -6.563 -24.869 16.881 1.00 29.20 12 LEU B CA 1
ATOM 2926 C C . LEU B 1 32 ? -5.776 -25.687 17.909 1.00 28.39 12 LEU B C 1
ATOM 2927 O O . LEU B 1 32 ? -5.597 -25.230 19.038 1.00 30.61 12 LEU B O 1
ATOM 2932 N N . ASN B 1 33 ? -5.293 -26.875 17.540 1.00 29.73 13 ASN B N 1
ATOM 2933 C CA . ASN B 1 33 ? -4.535 -27.738 18.449 1.00 32.68 13 ASN B CA 1
ATOM 2934 C C . ASN B 1 33 ? -5.283 -27.941 19.765 1.00 30.60 13 ASN B C 1
ATOM 2935 O O . ASN B 1 33 ? -4.743 -27.751 20.857 1.00 28.18 13 ASN B O 1
ATOM 2940 N N . LEU B 1 34 ? -6.555 -28.318 19.653 1.00 27.18 14 LEU B N 1
ATOM 2941 C CA . LEU B 1 34 ? -7.421 -28.431 20.814 1.00 25.14 14 LEU B CA 1
ATOM 2942 C C . LEU B 1 34 ? -7.689 -29.878 21.203 1.00 30.06 14 LEU B C 1
ATOM 2943 O O . LEU B 1 34 ? -8.498 -30.119 22.106 1.00 34.92 14 LEU B O 1
ATOM 2948 N N . ASP B 1 35 ? -7.028 -30.848 20.558 1.00 26.25 15 ASP B N 1
ATOM 2949 C CA . ASP B 1 35 ? -7.338 -32.250 20.838 1.00 25.36 15 ASP B CA 1
ATOM 2950 C C . ASP B 1 35 ? -7.132 -32.594 22.315 1.00 28.79 15 ASP B C 1
ATOM 2951 O O . ASP B 1 35 ? -7.954 -33.293 22.918 1.00 27.69 15 ASP B O 1
ATOM 2956 N N . ALA B 1 36 ? -6.034 -32.129 22.910 1.00 30.46 16 ALA B N 1
ATOM 2957 C CA . ALA B 1 36 ? -5.788 -32.428 24.319 1.00 28.85 16 ALA B CA 1
ATOM 2958 C C . ALA B 1 36 ? -6.794 -31.718 25.218 1.00 30.52 16 ALA B C 1
ATOM 2959 O O . ALA B 1 36 ? -7.246 -32.281 26.220 1.00 35.18 16 ALA B O 1
ATOM 2961 N N . PHE B 1 37 ? -7.141 -30.476 24.881 1.00 28.99 17 PHE B N 1
ATOM 2962 C CA . PHE B 1 37 ? -8.156 -29.744 25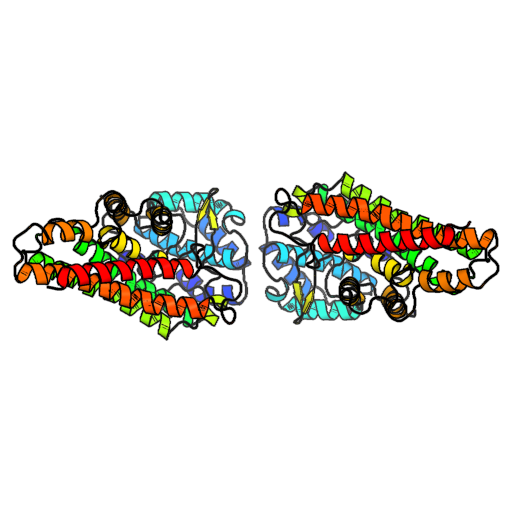.627 1.00 26.61 17 PHE B CA 1
ATOM 2963 C C . PHE B 1 37 ? -9.492 -30.470 25.583 1.00 27.61 17 PHE B C 1
ATOM 2964 O O . PHE B 1 37 ? -10.202 -30.547 26.594 1.00 27.45 17 PHE B O 1
ATOM 2972 N N . PHE B 1 38 ? -9.844 -31.045 24.436 1.00 23.40 18 PHE B N 1
ATOM 2973 C CA . PHE B 1 38 ? -11.147 -31.691 24.371 1.00 26.30 18 PHE B CA 1
ATOM 2974 C C . PHE B 1 38 ? -11.191 -32.987 25.171 1.00 30.00 18 PHE B C 1
ATOM 2975 O O . PHE B 1 38 ? -12.278 -33.418 25.571 1.00 28.27 18 PHE B O 1
ATOM 2983 N N . ASN B 1 39 ? -10.044 -33.598 25.451 1.00 25.93 19 ASN B N 1
ATOM 2984 C CA . ASN B 1 39 ? -10.077 -34.745 26.342 1.00 30.48 19 ASN B CA 1
ATOM 2985 C C . ASN B 1 39 ? -10.365 -34.322 27.779 1.00 27.49 19 ASN B C 1
ATOM 2986 O O . ASN B 1 39 ? -10.939 -35.108 28.534 1.00 31.55 19 ASN B O 1
ATOM 2991 N N . GLN B 1 40 ? -10.014 -33.078 28.157 1.00 30.15 20 GLN B N 1
ATOM 2992 C CA A GLN B 1 40 ? -10.260 -32.563 29.501 0.48 29.01 20 GLN B CA 1
ATOM 2993 C CA B GLN B 1 40 ? -10.259 -32.564 29.503 0.52 29.00 20 GLN B CA 1
ATOM 2994 C C . GLN B 1 40 ? -11.562 -31.784 29.624 1.00 28.41 20 GLN B C 1
ATOM 2995 O O . GLN B 1 40 ? -12.007 -31.523 30.747 1.00 28.10 20 GLN B O 1
ATOM 3006 N N . LEU B 1 41 ? -12.163 -31.387 28.509 1.00 25.75 21 LEU B N 1
ATOM 3007 C CA . LEU B 1 41 ? -13.385 -30.584 28.531 1.00 29.00 21 LEU B CA 1
ATOM 3008 C C . LEU B 1 41 ? -14.491 -31.159 29.410 1.00 28.52 21 LEU B C 1
ATOM 3009 O O . LEU B 1 41 ? -15.092 -30.390 30.180 1.00 24.10 21 LEU B O 1
ATOM 3014 N N . PRO B 1 42 ? -14.806 -32.456 29.366 1.00 24.98 22 PRO B N 1
ATOM 3015 C CA . PRO B 1 42 ? -15.917 -32.944 30.201 1.00 24.84 22 PRO B CA 1
ATOM 3016 C C . PRO B 1 42 ? -15.674 -32.766 31.689 1.00 30.02 22 PRO B C 1
ATOM 3017 O O . PRO B 1 42 ? -16.614 -32.452 32.432 1.00 28.66 22 PRO B O 1
ATOM 3021 N N . SER B 1 43 ? -14.436 -32.963 32.148 1.00 28.91 23 SER B N 1
ATOM 3022 C CA . SER B 1 43 ? -14.121 -32.709 33.553 1.00 32.64 23 SER B CA 1
ATOM 3023 C C . SER B 1 43 ? -14.169 -31.219 33.853 1.00 32.13 23 SER B C 1
ATOM 3024 O O . SER B 1 43 ? -14.690 -30.791 34.896 1.00 25.46 23 SER B O 1
ATOM 3027 N N . LEU B 1 44 ? -13.618 -30.423 32.941 1.00 26.66 24 LEU B N 1
ATOM 3028 C CA . LEU B 1 44 ? -13.726 -28.980 33.013 1.00 23.67 24 LEU B CA 1
ATOM 3029 C C . LEU B 1 44 ? -15.174 -28.543 33.228 1.00 26.07 24 LEU B C 1
ATOM 3030 O O . LEU B 1 44 ? -15.476 -27.768 34.145 1.00 30.38 24 LEU B O 1
ATOM 3035 N N . ASN B 1 45 ? -16.088 -29.044 32.402 1.00 20.40 25 ASN B N 1
ATOM 3036 C CA . ASN B 1 45 ? -17.483 -28.638 32.531 1.00 25.09 25 ASN B CA 1
ATOM 3037 C C . ASN B 1 45 ? -18.086 -29.169 33.826 1.00 30.87 25 ASN B C 1
ATOM 3038 O O . ASN B 1 45 ? -18.839 -28.457 34.503 1.00 28.29 25 ASN B O 1
ATOM 3043 N N . GLN B 1 46 ? -17.732 -30.400 34.198 1.00 30.19 26 GLN B N 1
ATOM 3044 C CA . GLN B 1 46 ? -18.240 -31.001 35.430 1.00 32.81 26 GLN B CA 1
ATOM 3045 C C . GLN B 1 46 ? -17.880 -30.165 36.651 1.00 30.04 26 GLN B C 1
ATOM 3046 O O . GLN B 1 46 ? -18.709 -29.957 37.538 1.00 33.54 26 GLN B O 1
ATOM 3052 N N . ASN B 1 47 ? -16.654 -29.665 36.700 1.00 30.44 27 ASN B N 1
ATOM 3053 C CA . ASN B 1 47 ? -16.129 -28.912 37.824 1.00 30.89 27 ASN B CA 1
ATOM 3054 C C . ASN B 1 47 ? -16.329 -27.414 37.679 1.00 32.10 27 ASN B C 1
ATOM 3055 O O . ASN B 1 47 ? -15.714 -26.652 38.430 1.00 32.41 27 ASN B O 1
ATOM 3060 N N . LEU B 1 48 ? -17.150 -26.979 36.718 1.00 33.47 28 LEU B N 1
ATOM 3061 C CA . LEU B 1 48 ? -17.516 -25.567 36.560 1.00 32.71 28 LEU B CA 1
ATOM 3062 C C . LEU B 1 48 ? -16.284 -24.678 36.436 1.00 31.81 28 LEU B C 1
ATOM 3063 O O . LEU B 1 48 ? -16.248 -23.558 36.951 1.00 28.81 28 LEU B O 1
ATOM 3068 N N . GLU B 1 49 ? -15.255 -25.168 35.748 1.00 29.38 29 GLU B N 1
ATOM 3069 C CA . GLU B 1 49 ? -14.003 -24.424 35.719 1.00 28.84 29 GLU B CA 1
ATOM 3070 C C . GLU B 1 49 ? -14.037 -23.400 34.585 1.00 29.41 29 GLU B C 1
ATOM 3071 O O . GLU B 1 49 ? -13.385 -23.523 33.547 1.00 28.36 29 GLU B O 1
ATOM 3077 N N . VAL B 1 50 ? -14.791 -22.328 34.836 1.00 28.20 30 VAL B N 1
ATOM 3078 C CA . VAL B 1 50 ? -14.982 -21.269 33.845 1.00 29.33 30 VAL B CA 1
ATOM 3079 C C . VAL B 1 50 ? -13.659 -20.611 33.476 1.00 30.04 30 VAL B C 1
ATOM 3080 O O . VAL B 1 50 ? -13.430 -20.281 32.304 1.00 26.52 30 VAL B O 1
ATOM 3084 N N . SER B 1 51 ? -12.780 -20.384 34.467 1.00 26.18 31 SER B N 1
ATOM 3085 C CA . SER B 1 51 ? -11.514 -19.691 34.213 1.00 27.38 31 SER B CA 1
ATOM 3086 C C . SER B 1 51 ? -10.714 -20.369 33.104 1.00 22.75 31 SER B C 1
ATOM 3087 O O . SER B 1 51 ? -10.057 -19.695 32.304 1.00 23.52 31 SER B O 1
ATOM 3090 N N . LEU B 1 52 ? -10.722 -21.703 33.071 1.00 22.96 32 LEU B N 1
ATOM 3091 C CA . LEU B 1 52 ? -9.950 -22.409 32.054 1.00 29.76 32 LEU B CA 1
ATOM 3092 C C . LEU B 1 52 ? -10.615 -22.316 30.690 1.00 24.44 32 LEU B C 1
ATOM 3093 O O . LEU B 1 52 ? -9.925 -22.306 29.663 1.00 25.76 32 LEU B O 1
ATOM 3098 N N . LEU B 1 53 ? -11.952 -22.261 30.662 1.00 24.14 33 LEU B N 1
ATOM 3099 C CA . LEU B 1 53 ? -12.650 -21.989 29.412 1.00 26.90 33 LEU B CA 1
ATOM 3100 C C . LEU B 1 53 ? -12.316 -20.592 28.896 1.00 26.80 33 LEU B C 1
ATOM 3101 O O . LEU B 1 53 ? -11.977 -20.419 27.717 1.00 26.88 33 LEU B O 1
ATOM 3106 N N . ILE B 1 54 ? -12.408 -19.577 29.764 1.00 25.93 34 ILE B N 1
ATOM 3107 C CA . ILE B 1 54 ? -12.096 -18.214 29.326 1.00 25.36 34 ILE B CA 1
ATOM 3108 C C . ILE B 1 54 ? -10.655 -18.134 28.841 1.00 29.42 34 ILE B C 1
ATOM 3109 O O . ILE B 1 54 ? -10.358 -17.474 27.829 1.00 25.55 34 ILE B O 1
ATOM 3114 N N . ASP B 1 55 ? -9.736 -18.791 29.563 1.00 25.99 35 ASP B N 1
ATOM 3115 C CA . ASP B 1 55 ? -8.328 -18.752 29.175 1.00 33.32 35 ASP B CA 1
ATOM 3116 C C . ASP B 1 55 ? -8.154 -19.270 27.761 1.00 26.00 35 ASP B C 1
ATOM 3117 O O . ASP B 1 55 ? -7.501 -18.632 26.931 1.00 28.63 35 ASP B O 1
ATOM 3122 N N . LYS B 1 56 ? -8.757 -20.425 27.471 1.00 28.49 36 LYS B N 1
ATOM 3123 C CA . LYS B 1 56 ? -8.626 -21.027 26.147 1.00 30.34 36 LYS B CA 1
ATOM 3124 C C . LYS B 1 56 ? -9.191 -20.110 25.056 1.00 27.40 36 LYS B C 1
ATOM 3125 O O . LYS B 1 56 ? -8.608 -19.997 23.975 1.00 25.79 36 LYS B O 1
ATOM 3131 N N . LEU B 1 57 ? -10.297 -19.403 25.337 1.00 26.68 37 LEU B N 1
ATOM 3132 C CA . LEU B 1 57 ? -10.876 -18.505 24.340 1.00 29.48 37 LEU B CA 1
ATOM 3133 C C . LEU B 1 57 ? -9.955 -17.314 24.061 1.00 30.92 37 LEU B C 1
ATOM 3134 O O . LEU B 1 57 ? -9.814 -16.871 22.911 1.00 22.48 37 LEU B O 1
ATOM 3139 N N . ARG B 1 58 ? -9.321 -16.789 25.104 1.00 24.56 38 ARG B N 1
ATOM 3140 C CA . ARG B 1 58 ? -8.372 -15.699 24.941 1.00 27.24 38 ARG B CA 1
ATOM 3141 C C . ARG B 1 58 ? -7.117 -16.175 24.218 1.00 29.42 38 ARG B C 1
ATOM 3142 O O . ARG B 1 58 ? -6.626 -15.500 23.304 1.00 30.58 38 ARG B O 1
ATOM 3150 N N . GLU B 1 59 ? -6.576 -17.329 24.628 1.00 26.10 39 GLU B N 1
ATOM 3151 C CA . GLU B 1 59 ? -5.418 -17.898 23.949 1.00 32.68 39 GLU B CA 1
ATOM 3152 C C . GLU B 1 59 ? -5.664 -18.025 22.452 1.00 35.20 39 GLU B C 1
ATOM 3153 O O . GLU B 1 59 ? -4.779 -17.724 21.642 1.00 31.09 39 GLU B O 1
ATOM 3159 N N . ILE B 1 60 ? -6.861 -18.477 22.068 1.00 29.68 40 ILE B N 1
ATOM 3160 C CA . ILE B 1 60 ? -7.146 -18.698 20.654 1.00 30.53 40 ILE B CA 1
ATOM 3161 C C . ILE B 1 60 ? -7.158 -17.372 19.902 1.00 30.72 40 ILE B C 1
ATOM 3162 O O . ILE B 1 60 ? -6.544 -17.245 18.833 1.00 34.57 40 ILE B O 1
ATOM 3167 N N . THR B 1 61 ? -7.834 -16.357 20.461 1.00 27.24 41 THR B N 1
ATOM 3168 C CA . THR B 1 61 ? -7.915 -15.064 19.798 1.00 30.71 41 THR B CA 1
ATOM 3169 C C . THR B 1 61 ? -6.552 -14.419 19.666 1.00 32.47 41 THR B C 1
ATOM 3170 O O . THR B 1 61 ? -6.358 -13.598 18.772 1.00 32.24 41 THR B O 1
ATOM 3174 N N . LYS B 1 62 ? -5.605 -14.792 20.522 1.00 32.72 42 LYS B N 1
ATOM 3175 C CA . LYS B 1 62 ? -4.277 -14.202 20.516 1.00 34.80 42 LYS B CA 1
ATOM 3176 C C . LYS B 1 62 ? -3.259 -15.033 19.743 1.00 37.65 42 LYS B C 1
ATOM 3177 O O . LYS B 1 62 ? -2.205 -14.504 19.376 1.00 38.65 42 LYS B O 1
ATOM 3183 N N . SER B 1 63 ? -3.563 -16.301 19.457 1.00 30.89 43 SER B N 1
ATOM 3184 C CA . SER B 1 63 ? -2.606 -17.225 18.867 1.00 29.22 43 SER B CA 1
ATOM 3185 C C . SER B 1 63 ? -2.812 -17.448 17.380 1.00 35.21 43 SER B C 1
ATOM 3186 O O . SER B 1 63 ? -1.850 -17.773 16.682 1.00 34.57 43 SER B O 1
ATOM 3189 N N . TYR B 1 64 ? -4.038 -17.318 16.885 1.00 29.42 44 TYR B N 1
ATOM 3190 C CA . TYR B 1 64 ? -4.360 -17.696 15.520 1.00 29.82 44 TYR B CA 1
ATOM 3191 C C . TYR B 1 64 ? -4.916 -16.504 14.771 1.00 29.99 44 TYR B C 1
ATOM 3192 O O . TYR B 1 64 ? -5.638 -15.678 15.337 1.00 30.53 44 TYR B O 1
ATOM 3201 N N . LEU B 1 65 ? -4.583 -16.438 13.485 1.00 35.85 45 LEU B N 1
ATOM 3202 C CA . LEU B 1 65 ? -5.181 -15.479 12.567 1.00 33.75 45 LEU B CA 1
ATOM 3203 C C . LEU B 1 65 ? -6.052 -16.261 11.598 1.00 31.60 45 LEU B C 1
ATOM 3204 O O . LEU B 1 65 ? -5.530 -16.865 10.647 1.00 34.18 45 LEU B O 1
ATOM 3209 N N . PRO B 1 66 ? -7.373 -16.280 11.786 1.00 34.79 46 PRO B N 1
ATOM 3210 C CA . PRO B 1 66 ? -8.217 -17.171 10.977 1.00 24.41 46 PRO B CA 1
ATOM 3211 C C . PRO B 1 66 ? -8.032 -16.983 9.492 1.00 32.16 46 PRO B C 1
ATOM 3212 O O . PRO B 1 66 ? -8.356 -17.894 8.720 1.00 31.86 46 PRO B O 1
ATOM 3216 N N . THR B 1 67 ? -7.496 -15.837 9.074 1.00 28.31 47 THR B N 1
ATOM 3217 C CA . THR B 1 67 ? -7.304 -15.579 7.667 1.00 33.66 47 THR B CA 1
ATOM 3218 C C . THR B 1 67 ? -6.339 -16.573 7.033 1.00 36.63 47 THR B C 1
ATOM 3219 O O . THR B 1 67 ? -6.363 -16.749 5.814 1.00 38.72 47 THR B O 1
ATOM 3223 N N . THR B 1 68 ? -5.529 -17.272 7.827 1.00 36.72 48 THR B N 1
ATOM 3224 C CA . THR B 1 68 ? -4.672 -18.283 7.229 1.00 35.17 48 THR B CA 1
ATOM 3225 C C . THR B 1 68 ? -5.372 -19.624 7.034 1.00 37.56 48 THR B C 1
ATOM 3226 O O . THR B 1 68 ? -4.710 -20.571 6.590 1.00 33.45 48 THR B O 1
ATOM 3230 N N . PHE B 1 69 ? -6.674 -19.735 7.336 1.00 31.67 49 PHE B N 1
ATOM 3231 C CA . PHE B 1 69 ? -7.350 -21.032 7.365 1.00 34.78 49 PHE B CA 1
ATOM 3232 C C . PHE B 1 69 ? -7.924 -21.382 5.994 1.00 29.46 49 PHE B C 1
ATOM 3233 O O . PHE B 1 69 ? -8.626 -20.567 5.389 1.00 26.21 49 PHE B O 1
ATOM 3241 N N . SER B 1 70 ? -7.680 -22.613 5.538 1.00 30.21 50 SER B N 1
ATOM 3242 C CA . SER B 1 70 ? -8.487 -23.162 4.455 1.00 29.17 50 SER B CA 1
ATOM 3243 C C . SER B 1 70 ? -9.960 -23.218 4.877 1.00 28.33 50 SER B C 1
ATOM 3244 O O . SER B 1 70 ? -10.304 -23.082 6.055 1.00 26.81 50 SER B O 1
ATOM 3247 N N . ILE B 1 71 ? -10.840 -23.422 3.893 1.00 24.51 51 ILE B N 1
ATOM 3248 C CA . ILE B 1 71 ? -12.264 -23.617 4.187 1.00 22.12 51 ILE B CA 1
ATOM 3249 C C . ILE B 1 71 ? -12.454 -24.736 5.220 1.00 29.57 51 ILE B C 1
ATOM 3250 O O . ILE B 1 71 ? -13.076 -24.537 6.279 1.00 23.83 51 ILE B O 1
ATOM 3255 N N . ASN B 1 72 ? -11.885 -25.921 4.946 1.00 18.85 52 ASN B N 1
ATOM 3256 C CA . ASN B 1 72 ? -12.035 -27.054 5.865 1.00 23.62 52 ASN B CA 1
ATOM 3257 C C . ASN B 1 72 ? -11.516 -26.725 7.257 1.00 20.00 52 ASN B C 1
ATOM 3258 O O . ASN B 1 72 ? -12.145 -27.088 8.256 1.00 23.39 52 ASN B O 1
ATOM 3263 N N . ASP B 1 73 ? -10.373 -26.039 7.346 1.00 24.50 53 ASP B N 1
ATOM 3264 C CA . ASP B 1 73 ? -9.862 -25.583 8.638 1.00 25.71 53 ASP B CA 1
ATOM 3265 C C . ASP B 1 73 ? -10.879 -24.716 9.365 1.00 25.52 53 ASP B C 1
ATOM 3266 O O . ASP B 1 73 ? -11.042 -24.829 10.586 1.00 27.66 53 ASP B O 1
ATOM 3271 N N . ALA B 1 74 ? -11.518 -23.794 8.642 1.00 21.79 54 ALA B N 1
ATOM 3272 C CA . ALA B 1 74 ? -12.408 -22.841 9.289 1.00 26.65 54 ALA B CA 1
ATOM 3273 C C . ALA B 1 74 ? -13.704 -23.505 9.723 1.00 22.70 54 ALA B C 1
ATOM 3274 O O . ALA B 1 74 ? -14.275 -23.125 10.753 1.00 26.32 54 ALA B O 1
ATOM 3276 N N . LEU B 1 75 ? -14.168 -24.500 8.967 1.00 20.70 55 LEU B N 1
ATOM 3277 C CA . LEU B 1 75 ? -15.318 -25.279 9.402 1.00 24.41 55 LEU B CA 1
ATOM 3278 C C . LEU B 1 75 ? -14.999 -26.031 10.689 1.00 24.54 55 LEU B C 1
ATOM 3279 O O . LEU B 1 75 ? -15.769 -25.989 11.650 1.00 23.46 55 LEU B O 1
ATOM 3284 N N . ALA B 1 76 ? -13.853 -26.723 10.721 1.00 24.95 56 ALA B N 1
ATOM 3285 C CA . ALA B 1 76 ? -13.456 -27.443 11.922 1.00 23.58 56 ALA B CA 1
ATOM 3286 C C . ALA B 1 76 ? -13.142 -26.492 13.072 1.00 24.03 56 ALA B C 1
ATOM 3287 O O . ALA B 1 76 ? -13.386 -26.838 14.241 1.00 22.19 56 ALA B O 1
ATOM 3289 N N . ALA B 1 77 ? -12.605 -25.304 12.767 1.00 21.33 57 ALA B N 1
ATOM 3290 C CA . ALA B 1 77 ? -12.357 -24.316 13.814 1.00 23.00 57 ALA B CA 1
ATOM 3291 C C . ALA B 1 77 ? -13.662 -23.816 14.411 1.00 20.45 57 ALA B C 1
ATOM 3292 O O . ALA B 1 77 ? -13.768 -23.608 15.629 1.00 20.41 57 ALA B O 1
ATOM 3294 N N . THR B 1 78 ? -14.664 -23.614 13.569 1.00 20.11 58 THR B N 1
ATOM 3295 C CA . THR B 1 78 ? -15.981 -23.252 14.070 1.00 20.60 58 THR B CA 1
ATOM 3296 C C . THR B 1 78 ? -16.524 -24.319 15.023 1.00 22.84 58 THR B C 1
ATOM 3297 O O . THR B 1 78 ? -17.056 -23.999 16.089 1.00 20.00 58 THR B O 1
ATOM 3301 N N . ARG B 1 79 ? -16.398 -25.592 14.650 1.00 19.87 59 ARG B N 1
ATOM 3302 C CA . ARG B 1 79 ? -16.861 -26.679 15.508 1.00 19.66 59 ARG B CA 1
ATOM 3303 C C . ARG B 1 79 ? -16.221 -26.620 16.898 1.00 22.89 59 ARG B C 1
ATOM 3304 O O . ARG B 1 79 ? -16.910 -26.741 17.918 1.00 18.23 59 ARG B O 1
ATOM 3312 N N . ASP B 1 80 ? -14.896 -26.464 16.956 1.00 20.39 60 ASP B N 1
ATOM 3313 C CA . ASP B 1 80 ? -14.201 -26.539 18.232 1.00 21.99 60 ASP B CA 1
ATOM 3314 C C . ASP B 1 80 ? -14.361 -25.251 19.027 1.00 22.56 60 ASP B C 1
ATOM 3315 O O . ASP B 1 80 ? -14.774 -25.289 20.191 1.00 22.15 60 ASP B O 1
ATOM 3320 N N . LEU B 1 81 ? -14.077 -24.101 18.406 1.00 17.70 61 LEU B N 1
ATOM 3321 C CA . LEU B 1 81 ? -14.284 -22.829 19.093 1.00 18.81 61 LEU B CA 1
ATOM 3322 C C . LEU B 1 81 ? -15.737 -22.681 19.544 1.00 27.48 61 LEU B C 1
ATOM 3323 O O . LEU B 1 81 ? -16.013 -22.187 20.651 1.00 26.93 61 LEU B O 1
ATOM 3328 N N . GLY B 1 82 ? -16.680 -23.125 18.715 1.00 19.35 62 GLY B N 1
ATOM 3329 C CA . GLY B 1 82 ? -18.087 -23.013 19.090 1.00 23.52 62 GLY B CA 1
ATOM 3330 C C . GLY B 1 82 ? -18.439 -23.832 20.327 1.00 23.17 62 GLY B C 1
ATOM 3331 O O . GLY B 1 82 ? -19.201 -23.378 21.194 1.00 19.49 62 GLY B O 1
ATOM 3332 N N . MET B 1 83 ? -17.900 -25.051 20.422 1.00 17.58 63 MET B N 1
ATOM 3333 C CA . MET B 1 83 ? -18.226 -25.890 21.571 1.00 21.98 63 MET B CA 1
ATOM 3334 C C . MET B 1 83 ? -17.622 -25.337 22.862 1.00 22.04 63 MET B C 1
ATOM 3335 O O . MET B 1 83 ? -18.194 -25.525 23.945 1.00 26.47 63 MET B O 1
ATOM 3340 N N . ILE B 1 84 ? -16.485 -24.644 22.777 1.00 23.63 64 ILE B N 1
ATOM 3341 C CA . ILE B 1 84 ? -15.974 -23.960 23.962 1.00 29.00 64 ILE B CA 1
ATOM 3342 C C . ILE B 1 84 ? -16.889 -22.795 24.332 1.00 22.58 64 ILE B C 1
ATOM 3343 O O . ILE B 1 84 ? -17.229 -22.600 25.502 1.00 23.12 64 ILE B O 1
ATOM 3348 N N . MET B 1 85 ? -17.315 -22.017 23.335 1.00 16.61 65 MET B N 1
ATOM 3349 C CA . MET B 1 85 ? -18.243 -20.923 23.582 1.00 25.56 65 MET B CA 1
ATOM 3350 C C . MET B 1 85 ? -19.540 -21.416 24.215 1.00 22.05 65 MET B C 1
ATOM 3351 O O . MET B 1 85 ? -20.056 -20.781 25.140 1.00 18.60 65 MET B O 1
ATOM 3356 N N . SER B 1 86 ? -20.088 -22.536 23.723 1.00 18.72 66 SER B N 1
ATOM 3357 C CA . SER B 1 86 ? -21.341 -23.073 24.266 1.00 22.07 66 SER B CA 1
ATOM 3358 C C . SER B 1 86 ? -21.173 -23.508 25.716 1.00 24.29 66 SER B C 1
ATOM 3359 O O . SER B 1 86 ? -22.118 -23.414 26.518 1.00 21.96 66 SER B O 1
ATOM 3362 N N . SER B 1 87 ? -19.973 -23.987 26.052 1.00 23.20 67 SER B N 1
ATOM 3363 C CA . SER B 1 87 ? -19.651 -24.403 27.410 1.00 26.02 67 SER B CA 1
ATOM 3364 C C . SER B 1 87 ? -19.608 -23.201 28.345 1.00 25.35 67 SER B C 1
ATOM 3365 O O . SER B 1 87 ? -20.032 -23.299 29.502 1.00 25.74 67 SER B O 1
ATOM 3368 N N . VAL B 1 88 ? -19.095 -22.059 27.858 1.00 23.86 68 VAL B N 1
ATOM 3369 C CA . VAL B 1 88 ? -19.158 -20.817 28.627 1.00 21.68 68 VAL B CA 1
ATOM 3370 C C . VAL B 1 88 ? -20.603 -20.364 28.760 1.00 25.04 68 VAL B C 1
ATOM 3371 O O . VAL B 1 88 ? -21.099 -20.142 29.873 1.00 26.14 68 VAL B O 1
ATOM 3375 N N . ARG B 1 89 ? -21.296 -20.222 27.629 1.00 21.86 69 ARG B N 1
ATOM 3376 C CA . ARG B 1 89 ? -22.711 -19.880 27.661 1.00 25.12 69 ARG B CA 1
ATOM 3377 C C . ARG B 1 89 ? -23.492 -20.781 28.616 1.00 27.31 69 ARG B C 1
ATOM 3378 O O . ARG B 1 89 ? -24.412 -20.318 29.305 1.00 25.22 69 ARG B O 1
ATOM 3386 N N . LYS B 1 90 ? -23.131 -22.066 28.690 1.00 24.73 70 LYS B N 1
ATOM 3387 C CA . LYS B 1 90 ? -23.861 -22.981 29.567 1.00 22.11 70 LYS B CA 1
ATOM 3388 C C . LYS B 1 90 ? -23.928 -22.453 31.011 1.00 26.61 70 LYS B C 1
ATOM 3389 O O . LYS B 1 90 ? -24.981 -22.530 31.659 1.00 20.93 70 LYS B O 1
ATOM 3395 N N . LEU B 1 91 ? -22.832 -21.880 31.518 1.00 22.55 71 LEU B N 1
ATOM 3396 C CA . LEU B 1 91 ? -22.837 -21.365 32.895 1.00 26.61 71 LEU B CA 1
ATOM 3397 C C . LEU B 1 91 ? -23.624 -20.061 33.071 1.00 26.69 71 LEU B C 1
ATOM 3398 O O . LEU B 1 91 ? -23.861 -19.649 34.220 1.00 27.40 71 LEU B O 1
ATOM 3403 N N . GLY B 1 92 ? -24.017 -19.395 31.989 1.00 24.89 72 GLY B N 1
ATOM 3404 C CA . GLY B 1 92 ? -24.762 -18.141 32.051 1.00 24.87 72 GLY B CA 1
ATOM 3405 C C . GLY B 1 92 ? -24.043 -16.934 31.475 1.00 31.07 72 GLY B C 1
ATOM 3406 O O . GLY B 1 92 ? -24.660 -15.864 31.349 1.00 27.38 72 GLY B O 1
ATOM 3407 N N . ILE B 1 93 ? -22.769 -17.064 31.102 1.00 30.73 73 ILE B N 1
ATOM 3408 C CA . ILE B 1 93 ? -21.974 -15.958 30.580 1.00 21.78 73 ILE B CA 1
ATOM 3409 C C . ILE B 1 93 ? -22.082 -15.924 29.065 1.00 28.04 73 ILE B C 1
ATOM 3410 O O . ILE B 1 93 ? -21.862 -16.949 28.405 1.00 28.29 73 ILE B O 1
ATOM 3415 N N . GLN B 1 94 ? -22.403 -14.758 28.507 1.00 25.90 74 GLN B N 1
ATOM 3416 C CA . GLN B 1 94 ? -22.231 -14.600 27.057 1.00 28.37 74 GLN B CA 1
ATOM 3417 C C . GLN B 1 94 ? -20.742 -14.614 26.726 1.00 29.07 74 GLN B C 1
ATOM 3418 O O . GLN B 1 94 ? -20.029 -13.696 27.145 1.00 24.84 74 GLN B O 1
ATOM 3424 N N . PRO B 1 95 ? -20.221 -15.623 26.012 1.00 22.23 75 PRO B N 1
ATOM 3425 C CA . PRO B 1 95 ? -18.757 -15.683 25.798 1.00 24.00 75 PRO B CA 1
ATOM 3426 C C . PRO B 1 95 ? -18.195 -14.536 24.948 1.00 25.89 75 PRO B C 1
ATOM 3427 O O . PRO B 1 95 ? -17.050 -14.121 25.164 1.00 22.74 75 PRO B O 1
ATOM 3431 N N . VAL B 1 96 ? -18.950 -13.995 23.996 1.00 25.08 76 VAL B N 1
ATOM 3432 C CA . VAL B 1 96 ? -18.386 -12.867 23.245 1.00 29.37 76 VAL B CA 1
ATOM 3433 C C . VAL B 1 96 ? -18.396 -11.595 24.098 1.00 28.55 76 VAL B C 1
ATOM 3434 O O . VAL B 1 96 ? -17.472 -10.775 24.011 1.00 25.98 76 VAL B O 1
ATOM 3438 N N . SER B 1 97 ? -19.386 -11.436 24.980 1.00 27.86 77 SER B N 1
ATOM 3439 C CA . SER B 1 97 ? -19.340 -10.315 25.916 1.00 29.55 77 SER B CA 1
ATOM 3440 C C . SER B 1 97 ? -18.122 -10.408 26.839 1.00 28.79 77 SER B C 1
ATOM 3441 O O . SER B 1 97 ? -17.515 -9.386 27.175 1.00 34.45 77 SER B O 1
ATOM 3444 N N . ALA B 1 98 ? -17.719 -11.627 27.228 1.00 27.60 78 ALA B N 1
ATOM 3445 C CA . ALA B 1 98 ? -16.633 -11.801 28.194 1.00 24.14 78 ALA B CA 1
ATOM 3446 C C . ALA B 1 98 ? -15.248 -11.695 27.564 1.00 29.05 78 ALA B C 1
ATOM 3447 O O . ALA B 1 98 ? -14.313 -11.217 28.214 1.00 26.57 78 ALA B O 1
ATOM 3449 N N . VAL B 1 99 ? -15.087 -12.175 26.325 1.00 24.67 79 VAL B N 1
ATOM 3450 C CA . VAL B 1 99 ? -13.821 -12.132 25.591 1.00 27.20 79 VAL B CA 1
ATOM 3451 C C . VAL B 1 99 ? -14.067 -11.377 24.286 1.00 30.80 79 VAL B C 1
ATOM 3452 O O . VAL B 1 99 ? -14.313 -11.986 23.238 1.00 27.75 79 VAL B O 1
ATOM 3456 N N . SER B 1 100 ? -14.004 -10.044 24.338 1.00 32.79 80 SER B N 1
ATOM 3457 C CA . SER B 1 100 ? -14.499 -9.231 23.229 1.00 31.20 80 SER B CA 1
ATOM 3458 C C . SER B 1 100 ? -13.679 -9.390 21.954 1.00 29.07 80 SER B C 1
ATOM 3459 O O . SER B 1 100 ? -14.170 -9.037 20.874 1.00 28.77 80 SER B O 1
ATOM 3462 N N . ASP B 1 101 ? -12.439 -9.881 22.051 1.00 26.65 81 ASP B N 1
ATOM 3463 C CA . ASP B 1 101 ? -11.662 -10.153 20.846 1.00 29.60 81 ASP B CA 1
ATOM 3464 C C . ASP B 1 101 ? -12.295 -11.254 19.987 1.00 31.84 81 ASP B C 1
ATOM 3465 O O . ASP B 1 101 ? -11.991 -11.345 18.794 1.00 30.24 81 ASP B O 1
ATOM 3470 N N . LEU B 1 102 ? -13.146 -12.109 20.572 1.00 31.24 82 LEU B N 1
ATOM 3471 C CA . LEU B 1 102 ? -13.800 -13.160 19.790 1.00 25.07 82 LEU B CA 1
ATOM 3472 C C . LEU B 1 102 ? -14.606 -12.587 18.631 1.00 29.97 82 LEU B C 1
ATOM 3473 O O . LEU B 1 102 ? -14.802 -13.267 17.622 1.00 27.08 82 LEU B O 1
ATOM 3478 N N . GLU B 1 103 ? -15.095 -11.351 18.756 1.00 25.20 83 GLU B N 1
ATOM 3479 C CA . GLU B 1 103 ? -16.039 -10.868 17.766 1.00 29.80 83 GLU B CA 1
ATOM 3480 C C . GLU B 1 103 ? -15.389 -10.787 16.385 1.00 31.96 83 GLU B C 1
ATOM 3481 O O . GLU B 1 103 ? -15.969 -11.251 15.400 1.00 25.90 83 GLU B O 1
ATOM 3487 N N . VAL B 1 104 ? -14.164 -10.257 16.307 1.00 25.52 84 VAL B N 1
ATOM 3488 C CA . VAL B 1 104 ? -13.473 -10.117 15.028 1.00 33.43 84 VAL B CA 1
ATOM 3489 C C . VAL B 1 104 ? -12.992 -11.476 14.525 1.00 31.42 84 VAL B C 1
ATOM 3490 O O . VAL B 1 104 ? -12.944 -11.725 13.310 1.00 29.23 84 VAL B O 1
ATOM 3494 N N . PHE B 1 105 ? -12.598 -12.351 15.447 1.00 27.39 85 PHE B N 1
ATOM 3495 C CA . PHE B 1 105 ? -12.203 -13.712 15.101 1.00 31.58 85 PHE B CA 1
ATOM 3496 C C . PHE B 1 105 ? -13.356 -14.458 14.447 1.00 32.67 85 PHE B C 1
ATOM 3497 O O . PHE B 1 105 ? -13.197 -15.062 13.381 1.00 29.99 85 PHE B O 1
ATOM 3505 N N . LEU B 1 106 ? -14.537 -14.412 15.074 1.00 26.34 86 LEU B N 1
ATOM 3506 C CA . LEU B 1 106 ? -15.689 -15.129 14.541 1.00 31.53 86 LEU B CA 1
ATOM 3507 C C . LEU B 1 106 ? -16.204 -14.481 13.263 1.00 24.45 86 LEU B C 1
ATOM 3508 O O . LEU B 1 106 ? -16.737 -15.174 12.394 1.00 26.83 86 LEU B O 1
ATOM 3513 N N . GLU B 1 107 ? -16.069 -13.163 13.152 1.00 25.86 87 GLU B N 1
ATOM 3514 C CA . GLU B 1 107 ? -16.379 -12.455 11.916 1.00 26.41 87 GLU B CA 1
ATOM 3515 C C . GLU B 1 107 ? -15.498 -12.947 10.771 1.00 29.95 87 GLU B C 1
ATOM 3516 O O . GLU B 1 107 ? -15.992 -13.299 9.690 1.00 29.46 87 GLU B O 1
ATOM 3522 N N . THR B 1 108 ? -14.180 -12.976 10.994 1.00 31.68 88 THR B N 1
ATOM 3523 C CA . THR B 1 108 ? -13.256 -13.498 9.985 1.00 30.03 88 THR B CA 1
ATOM 3524 C C . THR B 1 108 ? -13.550 -14.957 9.654 1.00 28.38 88 THR B C 1
ATOM 3525 O O . THR B 1 108 ? -13.540 -15.353 8.486 1.00 21.32 88 THR B O 1
ATOM 3529 N N . LEU B 1 109 ? -13.824 -15.772 10.673 1.00 24.94 89 LEU B N 1
ATOM 3530 C CA . LEU B 1 109 ? -14.098 -17.191 10.456 1.00 22.53 89 LEU B CA 1
ATOM 3531 C C . LEU B 1 109 ? -15.366 -17.411 9.631 1.00 22.84 89 LEU B C 1
ATOM 3532 O O . LEU B 1 109 ? -15.415 -18.307 8.780 1.00 22.51 89 LEU B O 1
ATOM 3537 N N . SER B 1 110 ? -16.412 -16.632 9.883 1.00 22.57 90 SER B N 1
ATOM 3538 C CA . SER B 1 110 ? -17.640 -16.836 9.129 1.00 23.76 90 SER B CA 1
ATOM 3539 C C . SER B 1 110 ? -17.534 -16.274 7.715 1.00 28.21 90 SER B C 1
ATOM 3540 O O . SER B 1 110 ? -18.219 -16.774 6.807 1.00 24.61 90 SER B O 1
ATOM 3543 N N . GLU B 1 111 ? -16.660 -15.280 7.502 1.00 22.55 91 GLU B N 1
ATOM 3544 C CA . GLU B 1 111 ? -16.361 -14.834 6.143 1.00 26.84 91 GLU B CA 1
ATOM 3545 C C . GLU B 1 111 ? -15.781 -15.968 5.302 1.00 24.64 91 GLU B C 1
ATOM 3546 O O . GLU B 1 111 ? -16.000 -16.017 4.085 1.00 25.62 91 GLU B O 1
ATOM 3552 N N . ILE B 1 112 ? -15.044 -16.888 5.929 1.00 22.87 92 ILE B N 1
ATOM 3553 C CA . ILE B 1 112 ? -14.425 -17.981 5.187 1.00 27.40 92 ILE B CA 1
ATOM 3554 C C . ILE B 1 112 ? -15.410 -19.128 4.990 1.00 25.90 92 ILE B C 1
ATOM 3555 O O . ILE B 1 112 ? -15.519 -19.691 3.896 1.00 27.44 92 ILE B O 1
ATOM 3560 N N . THR B 1 113 ? -16.111 -19.524 6.057 1.00 22.33 93 THR B N 1
ATOM 3561 C CA . THR B 1 113 ? -17.057 -20.639 5.977 1.00 25.87 93 THR B CA 1
ATOM 3562 C C . THR B 1 113 ? -18.315 -20.265 5.212 1.00 25.61 93 THR B C 1
ATOM 3563 O O . THR B 1 113 ? -19.056 -21.154 4.784 1.00 20.07 93 THR B O 1
ATOM 3567 N N . ASN B 1 114 ? -18.601 -18.971 5.099 1.00 21.33 94 ASN B N 1
ATOM 3568 C CA . ASN B 1 114 ? -19.887 -18.496 4.617 1.00 24.24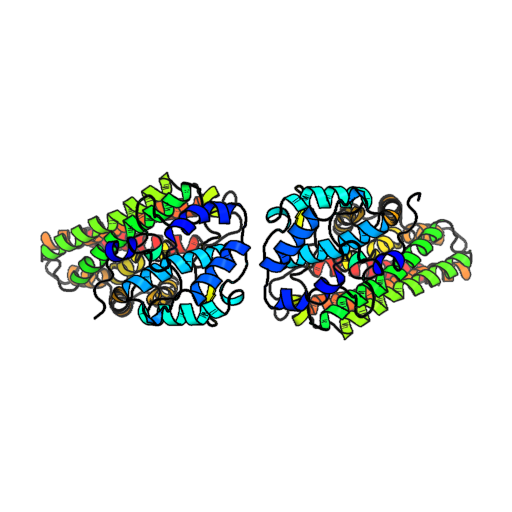 94 ASN B CA 1
ATOM 3569 C C . ASN B 1 114 ? -21.042 -19.129 5.411 1.00 27.08 94 ASN B C 1
ATOM 3570 O O . ASN B 1 114 ? -22.114 -19.429 4.878 1.00 29.35 94 ASN B O 1
ATOM 3575 N N . MET B 1 115 ? -20.815 -19.315 6.723 1.00 27.52 95 MET B N 1
ATOM 3576 C CA . MET B 1 115 ? -21.738 -19.957 7.662 1.00 23.72 95 MET B CA 1
ATOM 3577 C C . MET B 1 115 ? -21.827 -19.133 8.952 1.00 27.37 95 MET B C 1
ATOM 3578 O O . MET B 1 115 ? -21.029 -18.225 9.189 1.00 26.48 95 MET B O 1
ATOM 3583 N N . VAL B 1 116 ? -22.806 -19.454 9.798 1.00 25.90 96 VAL B N 1
ATOM 3584 C CA . VAL B 1 116 ? -22.986 -18.733 11.055 1.00 24.11 96 VAL B CA 1
ATOM 3585 C C . VAL B 1 116 ? -21.717 -18.888 11.883 1.00 22.00 96 VAL B C 1
ATOM 3586 O O . VAL B 1 116 ? -20.988 -19.868 11.707 1.00 20.12 96 VAL B O 1
ATOM 3590 N N . PRO B 1 117 ? -21.389 -17.930 12.785 1.00 26.08 97 PRO B N 1
ATOM 3591 C CA . PRO B 1 117 ? -20.240 -18.080 13.688 1.00 23.40 97 PRO B CA 1
ATOM 3592 C C . PRO B 1 117 ? -20.529 -18.935 14.926 1.00 23.55 97 PRO B C 1
ATOM 3593 O O . PRO B 1 117 ? -20.267 -18.538 16.057 1.00 24.31 97 PRO B O 1
ATOM 3597 N N . ARG B 1 118 ? -21.061 -20.135 14.703 1.00 24.18 98 ARG B N 1
ATOM 3598 C CA . ARG B 1 118 ? -21.479 -21.001 15.793 1.00 27.03 98 ARG B CA 1
ATOM 3599 C C . ARG B 1 118 ? -21.515 -22.434 15.266 1.00 22.94 98 ARG B C 1
ATOM 3600 O O . ARG B 1 118 ? -21.674 -22.662 14.071 1.00 22.50 98 ARG B O 1
ATOM 3608 N N . GLU B 1 119 ? -21.347 -23.395 16.159 1.00 22.79 99 GLU B N 1
ATOM 3609 C CA . GLU B 1 119 ? -21.461 -24.775 15.740 1.00 21.09 99 GLU B CA 1
ATOM 3610 C C . GLU B 1 119 ? -22.929 -25.125 15.529 1.00 19.66 99 GLU B C 1
ATOM 3611 O O . GLU B 1 119 ? -23.823 -24.617 16.216 1.00 22.30 99 GLU B O 1
ATOM 3617 N N . THR B 1 120 ? -23.182 -25.934 14.520 1.00 21.23 100 THR B N 1
ATOM 3618 C CA . THR B 1 120 ? -24.495 -26.507 14.293 1.00 19.24 100 THR B CA 1
ATOM 3619 C C . THR B 1 120 ? -24.374 -28.012 14.464 1.00 19.64 100 THR B C 1
ATOM 3620 O O . THR B 1 120 ? -23.296 -28.540 14.758 1.00 18.50 100 THR B O 1
ATOM 3624 N N . SER B 1 121 ? -25.483 -28.718 14.233 1.00 19.40 101 SER B N 1
ATOM 3625 C CA . SER B 1 121 ? -25.413 -30.167 14.349 1.00 21.29 101 SER B CA 1
ATOM 3626 C C . SER B 1 121 ? -24.612 -30.823 13.219 1.00 24.46 101 SER B C 1
ATOM 3627 O O . SER B 1 121 ? -24.288 -32.011 13.340 1.00 19.75 101 SER B O 1
ATOM 3630 N N . TYR B 1 122 ? -24.256 -30.093 12.139 1.00 18.92 102 TYR B N 1
ATOM 3631 C CA . TYR B 1 122 ? -23.247 -30.616 11.217 1.00 22.31 102 TYR B CA 1
ATOM 3632 C C . TYR B 1 122 ? -21.887 -30.736 11.894 1.00 21.24 102 TYR B C 1
ATOM 3633 O O . TYR B 1 122 ? -21.174 -31.724 11.699 1.00 21.81 102 TYR B O 1
ATOM 3642 N N . HIS B 1 123 ? -21.493 -29.725 12.660 1.00 15.07 103 HIS B N 1
ATOM 3643 C CA . HIS B 1 123 ? -20.198 -29.772 13.330 1.00 16.27 103 HIS B CA 1
ATOM 3644 C C . HIS B 1 123 ? -20.185 -30.811 14.452 1.00 18.79 103 HIS B C 1
ATOM 3645 O O . HIS B 1 123 ? -19.144 -31.409 14.742 1.00 16.94 103 HIS B O 1
ATOM 3652 N N . TYR B 1 124 ? -21.332 -31.022 15.082 1.00 17.42 104 TYR B N 1
ATOM 3653 C CA . TYR B 1 124 ? -21.491 -31.907 16.236 1.00 22.24 104 TYR B CA 1
ATOM 3654 C C . TYR B 1 124 ? -21.595 -33.371 15.838 1.00 23.15 104 TYR B C 1
ATOM 3655 O O . TYR B 1 124 ? -21.302 -34.251 16.664 1.00 28.06 104 TYR B O 1
ATOM 3664 N N . GLY B 1 125 ? -21.994 -33.635 14.590 1.00 22.32 105 GLY B N 1
ATOM 3665 C CA . GLY B 1 125 ? -22.272 -34.962 14.098 1.00 27.65 105 GLY B CA 1
ATOM 3666 C C . GLY B 1 125 ? -21.313 -35.374 13.001 1.00 21.79 105 GLY B C 1
ATOM 3667 O O . GLY B 1 125 ? -20.217 -35.870 13.266 1.00 26.19 105 GLY B O 1
ATOM 3668 N N . PRO B 1 126 ? -21.695 -35.162 11.744 1.00 25.72 106 PRO B N 1
ATOM 3669 C CA . PRO B 1 126 ? -20.844 -35.667 10.641 1.00 23.95 106 PRO B CA 1
ATOM 3670 C C . PRO B 1 126 ? -19.427 -35.101 10.647 1.00 27.70 106 PRO B C 1
ATOM 3671 O O . PRO B 1 126 ? -18.482 -35.835 10.340 1.00 27.66 106 PRO B O 1
ATOM 3675 N N . TRP B 1 127 ? -19.241 -33.838 11.038 1.00 23.62 107 TRP B N 1
ATOM 3676 C CA . TRP B 1 127 ? -17.919 -33.210 11.082 1.00 25.21 107 TRP B CA 1
ATOM 3677 C C . TRP B 1 127 ? -17.182 -33.442 12.402 1.00 23.28 107 TRP B C 1
ATOM 3678 O O . TRP B 1 127 ? -16.092 -32.893 12.600 1.00 23.95 107 TRP B O 1
ATOM 3689 N N . ASN B 1 128 ? -17.762 -34.219 13.308 1.00 25.66 108 ASN B N 1
ATOM 3690 C CA . ASN B 1 128 ? -17.171 -34.517 14.607 1.00 27.00 108 ASN B CA 1
ATOM 3691 C C . ASN B 1 128 ? -16.520 -35.892 14.527 1.00 24.93 108 ASN B C 1
ATOM 3692 O O . ASN B 1 128 ? -17.225 -36.874 14.244 1.00 22.01 108 ASN B O 1
ATOM 3697 N N . PRO B 1 129 ? -15.201 -36.018 14.709 1.00 27.69 109 PRO B N 1
ATOM 3698 C CA . PRO B 1 129 ? -14.546 -37.313 14.460 1.00 25.79 109 PRO B CA 1
ATOM 3699 C C . PRO B 1 129 ? -15.073 -38.413 15.368 1.00 27.73 109 PRO B C 1
ATOM 3700 O O . PRO B 1 129 ? -15.486 -38.174 16.501 1.00 22.02 109 PRO B O 1
ATOM 3704 N N . ILE B 1 130 ? -15.066 -39.634 14.840 1.00 28.46 110 ILE B N 1
ATOM 3705 C CA . ILE B 1 130 ? -15.343 -40.830 15.631 1.00 30.42 110 ILE B CA 1
ATOM 3706 C C . ILE B 1 130 ? -14.115 -41.152 16.475 1.00 33.79 110 ILE B C 1
ATOM 3707 O O . ILE B 1 130 ? -12.975 -40.889 16.065 1.00 34.98 110 ILE B O 1
ATOM 3712 N N . GLY B 1 131 ? -14.339 -41.697 17.669 1.00 32.54 111 GLY B N 1
ATOM 3713 C CA . GLY B 1 131 ? -13.259 -42.281 18.446 1.00 38.03 111 GLY B CA 1
ATOM 3714 C C . GLY B 1 131 ? -12.705 -41.417 19.562 1.00 35.08 111 GLY B C 1
ATOM 3715 O O . GLY B 1 131 ? -13.438 -40.637 20.180 1.00 32.16 111 GLY B O 1
ATOM 3716 N N . GLU B 1 132 ? -11.400 -41.559 19.823 1.00 29.82 112 GLU B N 1
ATOM 3717 C CA . GLU B 1 132 ? -10.771 -40.862 20.942 1.00 36.93 112 GLU B CA 1
ATOM 3718 C C . GLU B 1 132 ? -10.863 -39.350 20.800 1.00 35.70 112 GLU B C 1
ATOM 3719 O O . GLU B 1 132 ? -10.905 -38.638 21.811 1.00 34.78 112 GLU B O 1
ATOM 3725 N N . ARG B 1 133 ? -10.875 -38.846 19.557 1.00 29.72 113 ARG B N 1
ATOM 3726 C CA . ARG B 1 133 ? -10.882 -37.417 19.269 1.00 29.85 113 ARG B CA 1
ATOM 3727 C C . ARG B 1 133 ? -12.267 -36.787 19.354 1.00 26.05 113 ARG B C 1
ATOM 3728 O O . ARG B 1 133 ? -12.368 -35.556 19.261 1.00 24.58 113 ARG B O 1
ATOM 3736 N N . GLU B 1 134 ? -13.317 -37.586 19.530 1.00 25.73 114 GLU B N 1
ATOM 3737 C CA . GLU B 1 134 ? -14.676 -37.076 19.424 1.00 27.12 114 GLU B CA 1
ATOM 3738 C C . GLU B 1 134 ? -14.921 -35.966 20.442 1.00 26.77 114 GLU B C 1
ATOM 3739 O O . GLU B 1 134 ? -14.573 -36.099 21.620 1.00 19.59 114 GLU B O 1
ATOM 3745 N N . ARG B 1 135 ? -15.516 -34.862 19.982 1.00 24.19 115 ARG B N 1
ATOM 3746 C CA . ARG B 1 135 ? -15.798 -33.709 20.839 1.00 23.88 115 ARG B CA 1
ATOM 3747 C C . ARG B 1 135 ? -17.123 -33.911 21.568 1.00 21.34 115 ARG B C 1
ATOM 3748 O O . ARG B 1 135 ? -18.156 -34.145 20.930 1.00 23.19 115 ARG B O 1
ATOM 3756 N N . ARG B 1 136 ? -17.102 -33.819 22.903 1.00 25.78 116 ARG B N 1
ATOM 3757 C CA . ARG B 1 136 ? -18.323 -33.919 23.698 1.00 21.73 116 ARG B CA 1
ATOM 3758 C C . ARG B 1 136 ? -18.282 -32.909 24.824 1.00 23.07 116 ARG B C 1
ATOM 3759 O O . ARG B 1 136 ? -17.214 -32.589 25.347 1.00 21.28 116 ARG B O 1
ATOM 3767 N N . PHE B 1 137 ? -19.471 -32.433 25.203 1.00 19.88 117 PHE B N 1
ATOM 3768 C CA . PHE B 1 137 ? -19.595 -31.485 26.302 1.00 20.87 117 PHE B CA 1
ATOM 3769 C C . PHE B 1 137 ? -19.354 -32.166 27.649 1.00 26.97 117 PHE B C 1
ATOM 3770 O O . PHE B 1 137 ? -18.783 -31.560 28.566 1.00 22.08 117 PHE B O 1
ATOM 3778 N N . THR B 1 138 ? -19.791 -33.418 27.798 1.00 28.67 118 THR B N 1
ATOM 3779 C CA . THR B 1 138 ? -19.911 -34.033 29.124 1.00 29.69 118 THR B CA 1
ATOM 3780 C C . THR B 1 138 ? -19.307 -35.430 29.132 1.00 29.12 118 THR B C 1
ATOM 3781 O O . THR B 1 138 ? -18.864 -35.957 28.107 1.00 32.31 118 THR B O 1
ATOM 3785 N N . HIS B 1 139 ? -19.337 -36.057 30.307 1.00 32.49 119 HIS B N 1
ATOM 3786 C CA . HIS B 1 139 ? -18.959 -37.458 30.436 1.00 28.76 119 HIS B CA 1
ATOM 3787 C C . HIS B 1 139 ? -20.152 -38.401 30.361 1.00 35.29 119 HIS B C 1
ATOM 3788 O O . HIS B 1 139 ? -19.968 -39.618 30.468 1.00 34.37 119 HIS B O 1
ATOM 3795 N N . PHE B 1 140 ? -21.359 -37.880 30.167 1.00 29.36 120 PHE B N 1
ATOM 3796 C CA . PHE B 1 140 ? -22.544 -38.734 30.195 1.00 29.97 120 PHE B CA 1
ATOM 3797 C C . PHE B 1 140 ? -22.658 -39.568 28.917 1.00 33.19 120 PHE B C 1
ATOM 3798 O O . PHE B 1 140 ? -22.604 -39.014 27.809 1.00 30.25 120 PHE B O 1
ATOM 3806 N N . PRO B 1 141 ? -22.807 -40.892 29.029 1.00 30.86 121 PRO B N 1
ATOM 3807 C CA . PRO B 1 141 ? -23.088 -41.710 27.837 1.00 28.11 121 PRO B CA 1
ATOM 3808 C C . PRO B 1 141 ? -24.299 -41.242 27.046 1.00 29.27 121 PRO B C 1
ATOM 3809 O O . PRO B 1 141 ? -24.313 -41.379 25.813 1.00 28.40 121 PRO B O 1
ATOM 3813 N N . ASP B 1 142 ? -25.312 -40.676 27.716 1.00 26.88 122 ASP B N 1
ATOM 3814 C CA . ASP B 1 142 ? -26.491 -40.188 27.004 1.00 25.93 122 ASP B CA 1
ATOM 3815 C C . ASP B 1 142 ? -26.139 -39.170 25.918 1.00 27.93 122 ASP B C 1
ATOM 3816 O O . ASP B 1 142 ? -26.903 -38.999 24.962 1.00 25.37 122 ASP B O 1
ATOM 3821 N N . GLU B 1 143 ? -25.010 -38.468 26.056 1.00 29.62 123 GLU B N 1
ATOM 3822 C CA . GLU B 1 143 ? -24.631 -37.504 25.031 1.00 25.88 123 GLU B CA 1
ATOM 3823 C C . GLU B 1 143 ? -24.327 -38.187 23.712 1.00 26.90 123 GLU B C 1
ATOM 3824 O O . GLU B 1 143 ? -24.568 -37.607 22.645 1.00 28.87 123 GLU B O 1
ATOM 3830 N N . ARG B 1 144 ? -23.777 -39.404 23.758 1.00 25.30 124 ARG B N 1
ATOM 3831 C CA . ARG B 1 144 ? -23.504 -40.136 22.524 1.00 29.15 124 ARG B CA 1
ATOM 3832 C C . ARG B 1 144 ? -24.771 -40.379 21.714 1.00 30.43 124 ARG B C 1
ATOM 3833 O O . ARG B 1 144 ? -24.698 -40.537 20.490 1.00 32.84 124 ARG B O 1
ATOM 3841 N N . GLY B 1 145 ? -25.935 -40.406 22.367 1.00 27.70 125 GLY B N 1
ATOM 3842 C CA . GLY B 1 145 ? -27.175 -40.606 21.631 1.00 27.99 125 GLY B CA 1
ATOM 3843 C C . GLY B 1 145 ? -27.503 -39.429 20.730 1.00 29.85 125 GLY B C 1
ATOM 3844 O O . GLY B 1 145 ? -28.047 -39.601 19.631 1.00 27.08 125 GLY B O 1
ATOM 3845 N N . LEU B 1 146 ? -27.173 -38.215 21.180 1.00 22.18 126 LEU B N 1
ATOM 3846 C CA . LEU B 1 146 ? -27.391 -37.038 20.341 1.00 23.92 126 LEU B CA 1
ATOM 3847 C C . LEU B 1 146 ? -26.422 -37.035 19.176 1.00 19.72 126 LEU B C 1
ATOM 3848 O O . LEU B 1 146 ? -26.825 -36.871 18.024 1.00 25.04 126 LEU B O 1
ATOM 3853 N N . ILE B 1 147 ? -25.129 -37.179 19.479 1.00 22.84 127 ILE B N 1
ATOM 3854 C CA . ILE B 1 147 ? -24.081 -37.106 18.469 1.00 24.39 127 ILE B CA 1
ATOM 3855 C C . ILE B 1 147 ? -24.290 -38.168 17.400 1.00 25.42 127 ILE B C 1
ATOM 3856 O O . ILE B 1 147 ? -24.250 -37.872 16.201 1.00 25.60 127 ILE B O 1
ATOM 3861 N N . GLU B 1 148 ? -24.523 -39.422 17.816 1.00 25.56 128 GLU B N 1
ATOM 3862 C CA . GLU B 1 148 ? -24.762 -40.489 16.845 1.00 27.45 128 GLU B CA 1
ATOM 3863 C C . GLU B 1 148 ? -26.014 -40.209 16.038 1.00 23.22 128 GLU B C 1
ATOM 3864 O O . GLU B 1 148 ? -26.037 -40.406 14.817 1.00 24.83 128 GLU B O 1
ATOM 3870 N N . GLY B 1 149 ? -27.058 -39.726 16.702 1.00 23.08 129 GLY B N 1
ATOM 3871 C CA . GLY B 1 149 ? -28.300 -39.390 16.038 1.00 25.33 129 GLY B CA 1
ATOM 3872 C C . GLY B 1 149 ? -28.067 -38.554 14.795 1.00 27.37 129 GLY B C 1
ATOM 3873 O O . GLY B 1 149 ? -28.392 -38.989 13.685 1.00 24.37 129 GLY B O 1
ATOM 3874 N N . VAL B 1 150 ? -27.436 -37.391 14.972 1.00 23.33 130 VAL B N 1
ATOM 3875 C CA . VAL B 1 150 ? -27.231 -36.465 13.866 1.00 25.35 130 VAL B CA 1
ATOM 3876 C C . VAL B 1 150 ? -26.126 -36.945 12.928 1.00 24.11 130 VAL B C 1
ATOM 3877 O O . VAL B 1 150 ? -26.196 -36.701 11.718 1.00 23.43 130 VAL B O 1
ATOM 3881 N N . ARG B 1 151 ? -25.095 -37.621 13.443 1.00 24.04 131 ARG B N 1
ATOM 3882 C CA . ARG B 1 151 ? -24.038 -38.086 12.555 1.00 21.85 131 ARG B CA 1
ATOM 3883 C C . ARG B 1 151 ? -24.568 -39.127 11.572 1.00 28.42 131 ARG B C 1
ATOM 3884 O O . ARG B 1 151 ? -24.160 -39.154 10.405 1.00 25.91 131 ARG B O 1
ATOM 3892 N N . ILE B 1 152 ? -25.544 -39.924 12.000 1.00 28.04 132 ILE B N 1
ATOM 3893 C CA . ILE B 1 152 ? -26.149 -40.919 11.126 1.00 25.37 132 ILE B CA 1
ATOM 3894 C C . ILE B 1 152 ? -27.193 -40.280 10.218 1.00 23.27 132 ILE B C 1
ATOM 3895 O O . ILE B 1 152 ? -27.238 -40.559 9.018 1.00 26.99 132 ILE B O 1
ATOM 3900 N N . ALA B 1 153 ? -28.046 -39.420 10.766 1.00 23.40 133 ALA B N 1
ATOM 3901 C CA . ALA B 1 153 ? -29.158 -38.898 9.978 1.00 25.88 133 ALA B CA 1
ATOM 3902 C C . ALA B 1 153 ? -28.685 -38.039 8.805 1.00 23.91 133 ALA B C 1
ATOM 3903 O O . ALA B 1 153 ? -29.230 -38.139 7.699 1.00 21.73 133 ALA B O 1
ATOM 3905 N N . ILE B 1 154 ? -27.688 -37.187 9.024 1.00 23.32 134 ILE B N 1
ATOM 3906 C CA . ILE B 1 154 ? -27.432 -36.077 8.105 1.00 22.63 134 ILE B CA 1
ATOM 3907 C C . ILE B 1 154 ? -26.969 -36.576 6.733 1.00 21.05 134 ILE B C 1
ATOM 3908 O O . ILE B 1 154 ? -27.554 -36.149 5.729 1.00 24.21 134 ILE B O 1
ATOM 3913 N N . PRO B 1 155 ? -25.959 -37.455 6.617 1.00 23.88 135 PRO B N 1
ATOM 3914 C CA . PRO B 1 155 ? -25.551 -37.918 5.263 1.00 30.77 135 PRO B CA 1
ATOM 3915 C C . PRO B 1 155 ? -26.667 -38.556 4.445 1.00 26.36 135 PRO B C 1
ATOM 3916 O O . PRO B 1 155 ? -26.745 -38.338 3.227 1.00 27.25 135 PRO B O 1
ATOM 3920 N N . GLY B 1 156 ? -27.517 -39.365 5.078 1.00 24.18 136 GLY B N 1
ATOM 3921 C CA . GLY B 1 156 ? -28.624 -39.981 4.362 1.00 24.28 136 GLY B CA 1
ATOM 3922 C C . GLY B 1 156 ? -29.663 -38.984 3.883 1.00 28.28 136 GLY B C 1
ATOM 3923 O O . GLY B 1 156 ? -30.154 -39.083 2.753 1.00 26.63 136 GLY B O 1
ATOM 3924 N N . ILE B 1 157 ? -30.012 -38.009 4.727 1.00 21.57 137 ILE B N 1
ATOM 3925 C CA . ILE B 1 157 ? -30.972 -36.978 4.328 1.00 21.45 137 ILE B CA 1
ATOM 3926 C C . ILE B 1 157 ? -30.431 -36.190 3.141 1.00 24.38 137 ILE B C 1
ATOM 3927 O O . ILE B 1 157 ? -31.174 -35.843 2.219 1.00 24.64 137 ILE B O 1
ATOM 3932 N N . GLU B 1 158 ? -29.123 -35.926 3.128 1.00 23.07 138 GLU B N 1
ATOM 3933 C CA . GLU B 1 158 ? -28.535 -35.173 2.026 1.00 27.27 138 GLU B CA 1
ATOM 3934 C C . GLU B 1 158 ? -28.621 -35.947 0.718 1.00 30.66 138 GLU B C 1
ATOM 3935 O O . GLU B 1 158 ? -28.952 -35.376 -0.327 1.00 30.83 138 GLU B O 1
ATOM 3941 N N . LEU B 1 159 ? -28.306 -37.245 0.749 1.00 26.55 139 LEU B N 1
ATOM 3942 C CA . LEU B 1 159 ? -28.474 -38.064 -0.445 1.00 25.83 139 LEU B CA 1
ATOM 3943 C C . LEU B 1 159 ? -29.936 -38.102 -0.864 1.00 28.97 139 LEU B C 1
ATOM 3944 O O . LEU B 1 159 ? -30.254 -38.105 -2.066 1.00 26.93 139 LEU B O 1
ATOM 3949 N N . ALA B 1 160 ? -30.846 -38.102 0.118 1.00 24.62 140 ALA B N 1
ATOM 3950 C CA . ALA B 1 160 ? -32.271 -38.109 -0.191 1.00 24.08 140 ALA B CA 1
ATOM 3951 C C . ALA B 1 160 ? -32.678 -36.831 -0.907 1.00 28.06 140 ALA B C 1
ATOM 3952 O O . ALA B 1 160 ? -33.462 -36.867 -1.867 1.00 28.59 140 ALA B O 1
ATOM 3954 N N . ILE B 1 161 ? -32.126 -35.697 -0.476 1.00 23.85 141 ILE B N 1
ATOM 3955 C CA . ILE B 1 161 ? -32.476 -34.410 -1.071 1.00 25.70 141 ILE B CA 1
ATOM 3956 C C . ILE B 1 161 ? -32.143 -34.405 -2.560 1.00 27.27 141 ILE B C 1
ATOM 3957 O O . ILE B 1 161 ? -32.970 -34.028 -3.400 1.00 25.79 141 ILE B O 1
ATOM 3962 N N . ARG B 1 162 ? -30.930 -34.848 -2.904 1.00 24.31 142 ARG B N 1
ATOM 3963 C CA . ARG B 1 162 ? -30.451 -34.831 -4.278 1.00 31.11 142 ARG B CA 1
ATOM 3964 C C . ARG B 1 162 ? -31.182 -35.833 -5.159 1.00 30.82 142 ARG B C 1
ATOM 3965 O O . ARG B 1 162 ? -31.225 -35.644 -6.377 1.00 24.25 142 ARG B O 1
ATOM 3973 N N . GLU B 1 163 ? -31.755 -36.886 -4.567 1.00 22.62 143 GLU B N 1
ATOM 3974 C CA . GLU B 1 163 ? -32.589 -37.823 -5.307 1.00 30.06 143 GLU B CA 1
ATOM 3975 C C . GLU B 1 163 ? -33.996 -37.274 -5.504 1.00 30.83 143 GLU B C 1
ATOM 3976 O O . GLU B 1 163 ? -34.538 -37.337 -6.614 1.00 30.61 143 GLU B O 1
ATOM 3982 N N . ILE B 1 164 ? -34.581 -36.694 -4.453 1.00 22.95 144 ILE B N 1
ATOM 3983 C CA . ILE B 1 164 ? -35.922 -36.130 -4.558 1.00 27.29 144 ILE B CA 1
ATOM 3984 C C . ILE B 1 164 ? -35.929 -34.948 -5.519 1.00 31.21 144 ILE B C 1
ATOM 3985 O O . ILE B 1 164 ? -36.906 -34.735 -6.253 1.00 28.47 144 ILE B O 1
ATOM 3990 N N . ASN B 1 165 ? -34.831 -34.195 -5.572 1.00 31.11 145 ASN B N 1
ATOM 3991 C CA . ASN B 1 165 ? -34.752 -33.048 -6.473 1.00 31.91 145 ASN B CA 1
ATOM 3992 C C . ASN B 1 165 ? -34.973 -33.471 -7.926 1.00 36.51 145 ASN B C 1
ATOM 3993 O O . ASN B 1 165 ? -35.648 -32.773 -8.694 1.00 37.21 145 ASN B O 1
ATOM 3998 N N . GLN B 1 166 ? -34.428 -34.625 -8.312 1.00 33.69 146 GLN B N 1
ATOM 3999 C CA . GLN B 1 166 ? -34.542 -35.116 -9.676 1.00 36.52 146 GLN B CA 1
ATOM 4000 C C . GLN B 1 166 ? -35.947 -35.567 -10.033 1.00 40.90 146 GLN B C 1
ATOM 4001 O O . GLN B 1 166 ? -36.221 -35.778 -11.219 1.00 37.92 146 GLN B O 1
ATOM 4007 N N . LEU B 1 167 ? -36.831 -35.742 -9.046 1.00 32.35 147 LEU B N 1
ATOM 4008 C CA . LEU B 1 167 ? -38.148 -36.299 -9.330 1.00 34.20 147 LEU B CA 1
ATOM 4009 C C . LEU B 1 167 ? -39.001 -35.334 -10.132 1.00 41.14 147 LEU B C 1
ATOM 4010 O O . LEU B 1 167 ? -39.917 -35.761 -10.848 1.00 43.54 147 LEU B O 1
ATOM 4015 N N . SER B 1 168 ? -38.712 -34.038 -10.030 1.00 42.07 148 SER B N 1
ATOM 4016 C CA . SER B 1 168 ? -39.533 -33.038 -10.698 1.00 47.46 148 SER B CA 1
ATOM 4017 C C . SER B 1 168 ? -39.529 -33.214 -12.213 1.00 43.64 148 SER B C 1
ATOM 4018 O O . SER B 1 168 ? -40.518 -32.879 -12.876 1.00 46.80 148 SER B O 1
ATOM 4021 N N . ASN B 1 169 ? -38.444 -33.744 -12.776 1.00 39.01 149 ASN B N 1
ATOM 4022 C CA . ASN B 1 169 ? -38.276 -33.823 -14.224 1.00 45.25 149 ASN B CA 1
ATOM 4023 C C . ASN B 1 169 ? -38.435 -35.239 -14.775 1.00 47.48 149 ASN B C 1
ATOM 4024 O O . ASN B 1 169 ? -38.103 -35.478 -15.942 1.00 45.10 149 ASN B O 1
ATOM 4029 N N . LEU B 1 170 ? -38.931 -36.180 -13.971 1.00 44.99 150 LEU B N 1
ATOM 4030 C CA . LEU B 1 170 ? -39.277 -37.515 -14.430 1.00 47.76 150 LEU B CA 1
ATOM 4031 C C . LEU B 1 170 ? -40.783 -37.704 -14.340 1.00 46.66 150 LEU B C 1
ATOM 4032 O O . LEU B 1 170 ? -41.434 -37.183 -13.431 1.00 41.44 150 LEU B O 1
ATOM 4037 N N . SER B 1 171 ? -41.335 -38.433 -15.306 1.00 48.95 151 SER B N 1
ATOM 4038 C CA . SER B 1 171 ? -42.763 -38.696 -15.282 1.00 46.33 151 SER B CA 1
ATOM 4039 C C . SER B 1 171 ? -43.067 -39.884 -14.380 1.00 41.99 151 SER B C 1
ATOM 4040 O O . SER B 1 171 ? -42.206 -40.717 -14.083 1.00 41.13 151 SER B O 1
ATOM 4043 N N . LEU B 1 172 ? -44.318 -39.946 -13.934 1.00 39.36 152 LEU B N 1
ATOM 4044 C CA . LEU B 1 172 ? -44.740 -41.064 -13.107 1.00 38.47 152 LEU B CA 1
ATOM 4045 C C . LEU B 1 172 ? -44.665 -42.389 -13.852 1.00 46.93 152 LEU B C 1
ATOM 4046 O O . LEU B 1 172 ? -44.580 -43.440 -13.210 1.00 42.59 152 LEU B O 1
ATOM 4051 N N . ASN B 1 173 ? -44.689 -42.362 -15.191 1.00 45.31 153 ASN B N 1
ATOM 4052 C CA . ASN B 1 173 ? -44.610 -43.583 -15.986 1.00 47.37 153 ASN B CA 1
ATOM 4053 C C . ASN B 1 173 ? -43.183 -44.084 -16.151 1.00 44.93 153 ASN B C 1
ATOM 4054 O O . ASN B 1 173 ? -42.982 -45.263 -16.461 1.00 45.91 153 ASN B O 1
ATOM 4059 N N . ASP B 1 174 ? -42.203 -43.220 -15.959 1.00 40.46 154 ASP B N 1
ATOM 4060 C CA . ASP B 1 174 ? -40.806 -43.610 -16.096 1.00 37.73 154 ASP B CA 1
ATOM 4061 C C . ASP B 1 174 ? -40.402 -44.472 -14.903 1.00 46.08 154 ASP B C 1
ATOM 4062 O O . ASP B 1 174 ? -40.582 -44.051 -13.753 1.00 43.85 154 ASP B O 1
ATOM 4067 N N . PRO B 1 175 ? -39.860 -45.675 -15.127 1.00 45.80 155 PRO B N 1
ATOM 4068 C CA . PRO B 1 175 ? -39.420 -46.497 -13.988 1.00 43.98 155 PRO B CA 1
ATOM 4069 C C . PRO B 1 175 ? -38.349 -45.829 -13.141 1.00 43.30 155 PRO B C 1
ATOM 4070 O O . PRO B 1 175 ? -38.211 -46.160 -11.954 1.00 38.54 155 PRO B O 1
ATOM 4074 N N . ALA B 1 176 ? -37.583 -44.897 -13.716 1.00 43.31 156 ALA B N 1
ATOM 4075 C CA . ALA B 1 176 ? -36.542 -44.229 -12.947 1.00 43.03 156 ALA B CA 1
ATOM 4076 C C . ALA B 1 176 ? -37.118 -43.339 -11.853 1.00 39.70 156 ALA B C 1
ATOM 4077 O O . ALA B 1 176 ? -36.424 -43.063 -10.874 1.00 33.19 156 ALA B O 1
ATOM 4079 N N . PHE B 1 177 ? -38.359 -42.873 -12.009 1.00 35.74 157 PHE B N 1
ATOM 4080 C CA . PHE B 1 177 ? -39.029 -42.178 -10.920 1.00 38.81 157 PHE B CA 1
ATOM 4081 C C . PHE B 1 177 ? -39.139 -43.083 -9.700 1.00 39.24 157 PHE B C 1
ATOM 4082 O O . PHE B 1 177 ? -38.621 -42.765 -8.622 1.00 36.25 157 PHE B O 1
ATOM 4090 N N . GLU B 1 178 ? -39.836 -44.214 -9.854 1.00 35.20 158 GLU B N 1
ATOM 4091 C CA . GLU B 1 178 ? -39.998 -45.156 -8.752 1.00 37.99 158 GLU B CA 1
ATOM 4092 C C . GLU B 1 178 ? -38.655 -45.529 -8.134 1.00 36.03 158 GLU B C 1
ATOM 4093 O O . GLU B 1 178 ? -38.503 -45.540 -6.904 1.00 33.93 158 GLU B O 1
ATOM 4099 N N . SER B 1 179 ? -37.672 -45.851 -8.978 1.00 31.00 159 SER B N 1
ATOM 4100 C CA . SER B 1 179 ? -36.378 -46.288 -8.465 1.00 32.06 159 SER B CA 1
ATOM 4101 C C . SER B 1 179 ? -35.718 -45.185 -7.649 1.00 34.35 159 SER B C 1
ATOM 4102 O O . SER B 1 179 ? -35.224 -45.428 -6.536 1.00 29.21 159 SER B O 1
ATOM 4105 N N . LEU B 1 180 ? -35.750 -43.954 -8.162 1.00 34.56 160 LEU B N 1
ATOM 4106 C CA . LEU B 1 180 ? -35.163 -42.840 -7.428 1.00 35.60 160 LEU B CA 1
ATOM 4107 C C . LEU B 1 180 ? -35.888 -42.586 -6.105 1.00 29.68 160 LEU B C 1
ATOM 4108 O O . LEU B 1 180 ? -35.245 -42.315 -5.088 1.00 28.63 160 LEU B O 1
ATOM 4113 N N . ALA B 1 181 ? -37.228 -42.654 -6.101 1.00 29.34 161 ALA B N 1
ATOM 4114 C CA . ALA B 1 181 ? -37.977 -42.375 -4.878 1.00 28.67 161 ALA B CA 1
ATOM 4115 C C . ALA B 1 181 ? -37.761 -43.467 -3.831 1.00 35.47 161 ALA B C 1
ATOM 4116 O O . ALA B 1 181 ? -37.733 -43.184 -2.617 1.00 28.11 161 ALA B O 1
ATOM 4118 N N . LYS B 1 182 ? -37.593 -44.715 -4.281 1.00 31.82 162 LYS B N 1
ATOM 4119 C CA . LYS B 1 182 ? -37.221 -45.792 -3.374 1.00 29.73 162 LYS B CA 1
ATOM 4120 C C . LYS B 1 182 ? -35.818 -45.592 -2.817 1.00 28.13 162 LYS B C 1
ATOM 4121 O O . LYS B 1 182 ? -35.562 -45.954 -1.663 1.00 25.05 162 LYS B O 1
ATOM 4127 N N . SER B 1 183 ? -34.902 -45.014 -3.608 1.00 28.04 163 SER B N 1
ATOM 4128 C CA . SER B 1 183 ? -33.562 -44.728 -3.089 1.00 30.71 163 SER B CA 1
ATOM 4129 C C . SER B 1 183 ? -33.600 -43.637 -2.021 1.00 28.28 163 SER B C 1
ATOM 4130 O O . SER B 1 183 ? -32.917 -43.733 -0.991 1.00 28.82 163 SER B O 1
ATOM 4133 N N . ALA B 1 184 ? -34.403 -42.598 -2.246 1.00 31.55 164 ALA B N 1
ATOM 4134 C CA . ALA B 1 184 ? -34.547 -41.549 -1.241 1.00 25.77 164 ALA B CA 1
ATOM 4135 C C . ALA B 1 184 ? -35.185 -42.093 0.027 1.00 30.46 164 ALA B C 1
ATOM 4136 O O . ALA B 1 184 ? -34.750 -41.760 1.138 1.00 29.89 164 ALA B O 1
ATOM 4138 N N . ALA B 1 185 ? -36.233 -42.916 -0.119 1.00 32.34 165 ALA B N 1
ATOM 4139 C CA . ALA B 1 185 ? -36.878 -43.498 1.050 1.00 31.71 165 ALA B CA 1
ATOM 4140 C C . ALA B 1 185 ? -35.884 -44.330 1.849 1.00 29.99 165 ALA B C 1
ATOM 4141 O O . ALA B 1 185 ? -35.824 -44.237 3.080 1.00 27.49 165 ALA B O 1
ATOM 4143 N N . LEU B 1 186 ? -35.082 -45.132 1.153 1.00 31.01 166 LEU B N 1
ATOM 4144 C CA . LEU B 1 186 ? -34.013 -45.874 1.804 1.00 30.09 166 LEU B CA 1
ATOM 4145 C C . LEU B 1 186 ? -33.037 -44.939 2.512 1.00 32.24 166 LEU B C 1
ATOM 4146 O O . LEU B 1 186 ? -32.552 -45.253 3.606 1.00 33.35 166 LEU B O 1
ATOM 4151 N N . HIS B 1 187 ? -32.736 -43.783 1.909 1.00 25.03 167 HIS B N 1
ATOM 4152 C CA . HIS B 1 187 ? -31.740 -42.888 2.504 1.00 25.48 167 HIS B CA 1
ATOM 4153 C C . HIS B 1 187 ? -32.299 -42.131 3.710 1.00 29.40 167 HIS B C 1
ATOM 4154 O O . HIS B 1 187 ? -31.580 -41.906 4.692 1.00 25.56 167 HIS B O 1
ATOM 4161 N N . VAL B 1 188 ? -33.579 -41.747 3.655 1.00 25.79 168 VAL B N 1
ATOM 4162 C CA . VAL B 1 188 ? -34.229 -41.107 4.790 1.00 27.51 168 VAL B CA 1
ATOM 4163 C C . VAL B 1 188 ? -34.281 -42.073 5.979 1.00 32.93 168 VAL B C 1
ATOM 4164 O O . VAL B 1 188 ? -34.332 -41.646 7.140 1.00 27.32 168 VAL B O 1
ATOM 4168 N N . TYR B 1 189 ? -34.249 -43.391 5.717 1.00 32.05 169 TYR B N 1
ATOM 4169 C CA . TYR B 1 189 ? -34.252 -44.356 6.810 1.00 29.55 169 TYR B CA 1
ATOM 4170 C C . TYR B 1 189 ? -33.044 -44.195 7.716 1.00 31.53 169 TYR B C 1
ATOM 4171 O O . TYR B 1 189 ? -33.076 -44.668 8.856 1.00 32.05 169 TYR B O 1
ATOM 4180 N N . GLN B 1 190 ? -31.975 -43.554 7.233 1.00 33.45 170 GLN B N 1
ATOM 4181 C CA . GLN B 1 190 ? -30.848 -43.240 8.109 1.00 32.05 170 GLN B CA 1
ATOM 4182 C C . GLN B 1 190 ? -31.290 -42.341 9.259 1.00 27.81 170 GLN B C 1
ATOM 4183 O O . GLN B 1 190 ? -30.823 -42.494 10.397 1.00 28.72 170 GLN B O 1
ATOM 4189 N N . ALA B 1 191 ? -32.194 -41.393 8.979 1.00 29.88 171 ALA B N 1
ATOM 4190 C CA . ALA B 1 191 ? -32.748 -40.577 10.054 1.00 26.38 171 ALA B CA 1
ATOM 4191 C C . ALA B 1 191 ? -33.543 -41.429 11.026 1.00 34.41 171 ALA B C 1
ATOM 4192 O O . ALA B 1 191 ? -33.557 -41.152 12.233 1.00 32.15 171 ALA B O 1
ATOM 4194 N N . VAL B 1 192 ? -34.229 -42.461 10.521 1.00 31.62 172 VAL B N 1
ATOM 4195 C CA . VAL B 1 192 ? -34.944 -43.353 11.424 1.00 32.42 172 VAL B CA 1
ATOM 4196 C C . VAL B 1 192 ? -33.953 -44.112 12.288 1.00 27.68 172 VAL B C 1
ATOM 4197 O O . VAL B 1 192 ? -34.098 -44.182 13.518 1.00 27.98 172 VAL B O 1
ATOM 4201 N N . ASP B 1 193 ? -32.926 -44.679 11.653 1.00 24.76 173 ASP B N 1
ATOM 4202 C CA . ASP B 1 193 ? -31.850 -45.324 12.385 1.00 26.57 173 ASP B CA 1
ATOM 4203 C C . ASP B 1 193 ? -31.270 -44.388 13.440 1.00 29.78 173 ASP B C 1
ATOM 4204 O O . ASP B 1 193 ? -31.145 -44.756 14.612 1.00 29.07 173 ASP B O 1
ATOM 4209 N N . GLY B 1 194 ? -30.931 -43.158 13.038 1.00 29.36 174 GLY B N 1
ATOM 4210 C CA . GLY B 1 194 ? -30.281 -42.233 13.958 1.00 24.61 174 GLY B CA 1
ATOM 4211 C C . GLY B 1 194 ? -31.111 -41.921 15.194 1.00 26.94 174 GLY B C 1
ATOM 4212 O O . GLY B 1 194 ? -30.589 -41.892 16.308 1.00 26.52 174 GLY B O 1
ATOM 4213 N N . ILE B 1 195 ? -32.417 -41.703 15.026 1.00 25.39 175 ILE B N 1
ATOM 4214 C CA . ILE B 1 195 ? -33.225 -41.383 16.197 1.00 22.75 175 ILE B CA 1
ATOM 4215 C C . ILE B 1 195 ? -33.412 -42.612 17.077 1.00 29.24 175 ILE B C 1
ATOM 4216 O O . ILE B 1 195 ? -33.556 -42.488 18.308 1.00 30.28 175 ILE B O 1
ATOM 4221 N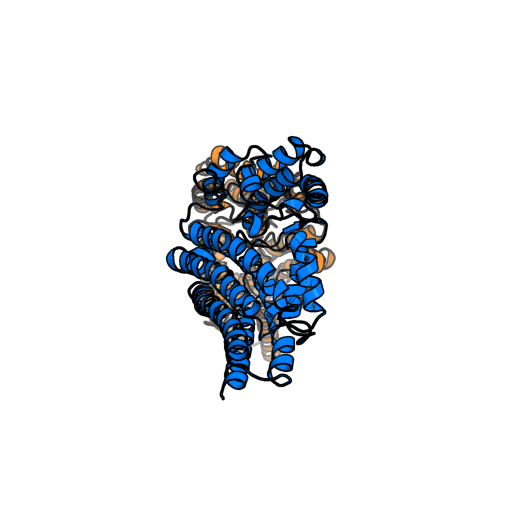 N . GLY B 1 196 ? -33.402 -43.813 16.479 1.00 25.02 176 GLY B N 1
ATOM 4222 C CA . GLY B 1 196 ? -33.430 -45.026 17.278 1.00 30.84 176 GLY B CA 1
ATOM 4223 C C . GLY B 1 196 ? -32.229 -45.134 18.194 1.00 28.99 176 GLY B C 1
ATOM 4224 O O . GLY B 1 196 ? -32.352 -45.551 19.347 1.00 31.75 176 GLY B O 1
ATOM 4225 N N . GLU B 1 197 ? -31.053 -44.748 17.698 1.00 28.59 177 GLU B N 1
ATOM 4226 C CA . GLU B 1 197 ? -29.867 -44.725 18.549 1.00 28.03 177 GLU B CA 1
ATOM 4227 C C . GLU B 1 197 ? -30.060 -43.784 19.729 1.00 30.32 177 GLU B C 1
ATOM 4228 O O . GLU B 1 197 ? -29.706 -44.123 20.863 1.00 31.15 177 GLU B O 1
ATOM 4234 N N . THR B 1 198 ? -30.635 -42.605 19.484 1.00 27.08 178 THR B N 1
ATOM 4235 C CA . THR B 1 198 ? -30.904 -41.664 20.569 1.00 33.26 178 THR B CA 1
ATOM 4236 C C . THR B 1 198 ? -31.867 -42.258 21.585 1.00 27.65 178 THR B C 1
ATOM 4237 O O . THR B 1 198 ? -31.619 -42.216 22.795 1.00 28.18 178 THR B O 1
ATOM 4241 N N . ILE B 1 199 ? -32.987 -42.794 21.101 1.00 29.91 179 ILE B N 1
ATOM 4242 C CA . ILE B 1 199 ? -33.966 -43.434 21.972 1.00 34.37 179 ILE B CA 1
ATOM 4243 C C . ILE B 1 199 ? -33.313 -44.538 22.796 1.00 27.94 179 ILE B C 1
ATOM 4244 O O . ILE B 1 199 ? -33.617 -44.710 23.978 1.00 31.40 179 ILE B O 1
ATOM 4249 N N . LYS B 1 200 ? -32.363 -45.254 22.201 1.00 30.52 180 LYS B N 1
ATOM 4250 C CA . LYS B 1 200 ? -31.644 -46.313 22.902 1.00 33.22 180 LYS B CA 1
ATOM 4251 C C . LYS B 1 200 ? -30.700 -45.754 23.969 1.00 38.50 180 LYS B C 1
ATOM 4252 O O . LYS B 1 200 ? -30.498 -46.371 25.027 1.00 25.76 180 LYS B O 1
ATOM 4258 N N . LYS B 1 201 ? -30.099 -44.591 23.718 1.00 27.27 181 LYS B N 1
ATOM 4259 C CA . LYS B 1 201 ? -28.938 -44.207 24.505 1.00 27.64 181 LYS B CA 1
ATOM 4260 C C . LYS B 1 201 ? -29.128 -42.987 25.397 1.00 28.92 181 LYS B C 1
ATOM 4261 O O . LYS B 1 201 ? -28.314 -42.796 26.301 1.00 29.62 181 LYS B O 1
ATOM 4267 N N . THR B 1 202 ? -30.161 -42.165 25.182 1.00 27.65 182 THR B N 1
ATOM 4268 C CA . THR B 1 202 ? -30.269 -40.862 25.846 1.00 26.94 182 THR B CA 1
ATOM 4269 C C . THR B 1 202 ? -31.490 -40.839 26.758 1.00 26.95 182 THR B C 1
ATOM 4270 O O . THR B 1 202 ? -32.633 -40.838 26.284 1.00 27.82 182 THR B O 1
ATOM 4274 N N . ASP B 1 203 ? -31.242 -40.812 28.061 1.00 28.48 183 ASP B N 1
ATOM 4275 C CA . ASP B 1 203 ? -32.321 -40.710 29.034 1.00 33.40 183 ASP B CA 1
ATOM 4276 C C . ASP B 1 203 ? -32.955 -39.325 28.978 1.00 31.73 183 ASP B C 1
ATOM 4277 O O . ASP B 1 203 ? -32.235 -38.316 29.011 1.00 30.81 183 ASP B O 1
ATOM 4282 N N . PRO B 1 204 ? -34.286 -39.230 28.888 1.00 25.72 184 PRO B N 1
ATOM 4283 C CA . PRO B 1 204 ? -34.909 -37.900 28.827 1.00 27.22 184 PRO B CA 1
ATOM 4284 C C . PRO B 1 204 ? -34.509 -37.002 29.981 1.00 33.97 184 PRO B C 1
ATOM 4285 O O . PRO B 1 204 ? -34.216 -35.819 29.769 1.00 25.94 184 PRO B O 1
ATOM 4289 N N . TYR B 1 205 ? -34.470 -37.543 31.204 1.00 29.76 185 TYR B N 1
ATOM 4290 C CA . TYR B 1 205 ? -34.125 -36.727 32.360 1.00 30.06 185 TYR B CA 1
ATOM 4291 C C . TYR B 1 205 ? -32.678 -36.254 32.292 1.00 26.49 185 TYR B C 1
ATOM 4292 O O . TYR B 1 205 ? -32.400 -35.074 32.542 1.00 29.62 185 TYR B O 1
ATOM 4301 N N . VAL B 1 206 ? -31.745 -37.153 31.953 1.00 27.13 186 VAL B N 1
ATOM 4302 C CA . VAL B 1 206 ? -30.350 -36.742 31.800 1.00 30.69 186 VAL B CA 1
ATOM 4303 C C . VAL B 1 206 ? -30.233 -35.656 30.735 1.00 30.72 186 VAL B C 1
ATOM 4304 O O . VAL B 1 206 ? -29.506 -34.666 30.914 1.00 26.94 186 VAL B O 1
ATOM 4308 N N . PHE B 1 207 ? -30.938 -35.828 29.607 1.00 28.48 187 PHE B N 1
ATOM 4309 C CA . PHE B 1 207 ? -30.922 -34.806 28.564 1.00 29.55 187 PHE B CA 1
ATOM 4310 C C . PHE B 1 207 ? -31.224 -33.433 29.155 1.00 30.28 187 PHE B C 1
ATOM 4311 O O . PHE B 1 207 ? -30.380 -32.527 29.116 1.00 26.39 187 PHE B O 1
ATOM 4319 N N . SER B 1 208 ? -32.425 -33.281 29.733 1.00 26.73 188 SER B N 1
ATOM 4320 C CA . SER B 1 208 ? -32.875 -31.970 30.199 1.00 34.78 188 SER B CA 1
ATOM 4321 C C . SER B 1 208 ? -31.915 -31.382 31.218 1.00 26.35 188 SER B C 1
ATOM 4322 O O . SER B 1 208 ? -31.680 -30.168 31.234 1.00 28.19 188 SER B O 1
ATOM 4325 N N . HIS B 1 209 ? -31.319 -32.219 32.044 1.00 23.91 189 HIS B N 1
ATOM 4326 C CA . HIS B 1 209 ? -30.600 -31.693 33.195 1.00 32.31 189 HIS B CA 1
ATOM 4327 C C . HIS B 1 209 ? -29.117 -31.503 32.919 1.00 35.23 189 HIS B C 1
ATOM 4328 O O . HIS B 1 209 ? -28.508 -30.576 33.469 1.00 33.63 189 HIS B O 1
ATOM 4335 N N . GLU B 1 210 ? -28.530 -32.343 32.065 1.00 26.62 190 GLU B N 1
ATOM 4336 C CA . GLU B 1 210 ? -27.098 -32.317 31.801 1.00 27.88 190 GLU B CA 1
ATOM 4337 C C . GLU B 1 210 ? -26.718 -31.884 30.386 1.00 29.23 190 GLU B C 1
ATOM 4338 O O . GLU B 1 210 ? -25.595 -31.421 30.190 1.00 27.68 190 GLU B O 1
ATOM 4344 N N . LEU B 1 211 ? -27.591 -32.055 29.392 1.00 24.76 191 LEU B N 1
ATOM 4345 C CA . LEU B 1 211 ? -27.213 -31.837 27.992 1.00 21.32 191 LEU B CA 1
ATOM 4346 C C . LEU B 1 211 ? -27.832 -30.591 27.378 1.00 22.63 191 LEU B C 1
ATOM 4347 O O . LEU B 1 211 ? -27.122 -29.778 26.766 1.00 26.71 191 LEU B O 1
ATOM 4352 N N . ARG B 1 212 ? -29.142 -30.422 27.531 1.00 26.43 192 ARG B N 1
ATOM 4353 C CA . ARG B 1 212 ? -29.847 -29.275 26.963 1.00 22.07 192 ARG B CA 1
ATOM 4354 C C . ARG B 1 212 ? -29.223 -27.908 27.276 1.00 23.47 192 ARG B C 1
ATOM 4355 O O . ARG B 1 212 ? -29.236 -27.042 26.381 1.00 19.79 192 ARG B O 1
ATOM 4363 N N . PRO B 1 213 ? -28.673 -27.634 28.471 1.00 28.71 193 PRO B N 1
ATOM 4364 C CA . PRO B 1 213 ? -28.101 -26.294 28.710 1.00 25.61 193 PRO B CA 1
ATOM 4365 C C . PRO B 1 213 ? -26.890 -25.962 27.843 1.00 24.30 193 PRO B C 1
ATOM 4366 O O . PRO B 1 213 ? -26.498 -24.786 27.788 1.00 22.99 193 PRO B O 1
ATOM 4370 N N . PHE B 1 214 ? -26.295 -26.940 27.159 1.00 24.92 194 PHE B N 1
ATOM 4371 C CA . PHE B 1 214 ? -25.185 -26.672 26.258 1.00 24.68 194 PHE B CA 1
ATOM 4372 C C . PHE B 1 214 ? -25.648 -26.225 24.881 1.00 23.57 194 PHE B C 1
ATOM 4373 O O . PHE B 1 214 ? -24.828 -26.088 23.972 1.00 25.03 194 PHE B O 1
ATOM 4381 N N . PHE B 1 215 ? -26.932 -25.980 24.689 1.00 24.36 195 PHE B N 1
ATOM 4382 C CA . PHE B 1 215 ? -27.423 -25.582 23.378 1.00 24.43 195 PHE B CA 1
ATOM 4383 C C . PHE B 1 215 ? -28.216 -24.272 23.454 1.00 25.33 195 PHE B C 1
ATOM 4384 O O . PHE B 1 215 ? -29.264 -24.123 22.822 1.00 27.65 195 PHE B O 1
ATOM 4392 N N . ASP B 1 216 ? -27.724 -23.293 24.228 1.00 26.56 196 ASP B N 1
ATOM 4393 C CA . ASP B 1 216 ? -28.438 -22.031 24.401 1.00 25.16 196 ASP B CA 1
ATOM 4394 C C . ASP B 1 216 ? -27.918 -20.967 23.444 1.00 26.18 196 ASP B C 1
ATOM 4395 O O . ASP B 1 216 ? -26.793 -21.057 22.937 1.00 19.05 196 ASP B O 1
ATOM 4400 N N . PRO B 1 217 ? -28.722 -19.940 23.172 1.00 24.41 197 PRO B N 1
ATOM 4401 C CA . PRO B 1 217 ? -28.315 -18.942 22.179 1.00 26.28 197 PRO B CA 1
ATOM 4402 C C . PRO B 1 217 ? -27.127 -18.127 22.663 1.00 22.24 197 PRO B C 1
ATOM 4403 O O . PRO B 1 217 ? -26.917 -17.945 23.861 1.00 28.09 197 PRO B O 1
ATOM 4407 N N . ILE B 1 218 ? -26.354 -17.628 21.711 1.00 20.14 198 ILE B N 1
ATOM 4408 C CA . ILE B 1 218 ? -25.155 -16.845 21.983 1.00 25.36 198 ILE B CA 1
ATOM 4409 C C . ILE B 1 218 ? -25.185 -15.586 21.125 1.00 26.21 198 ILE B C 1
ATOM 4410 O O . ILE B 1 218 ? -25.440 -15.655 19.912 1.00 24.53 198 ILE B O 1
ATOM 4415 N N . ARG B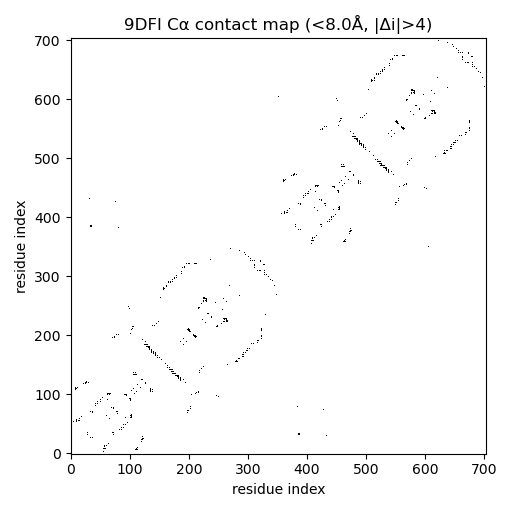 1 219 ? -24.907 -14.441 21.750 1.00 25.11 199 ARG B N 1
ATOM 4416 C CA . ARG B 1 219 ? -24.967 -13.150 21.071 1.00 26.86 199 ARG B CA 1
ATOM 4417 C C . ARG B 1 219 ? -23.608 -12.828 20.462 1.00 23.90 199 ARG B C 1
ATOM 4418 O O . ARG B 1 219 ? -22.583 -12.860 21.152 1.00 22.20 199 ARG B O 1
ATOM 4426 N N . ILE B 1 220 ? -23.605 -12.563 19.158 1.00 28.53 200 ILE B N 1
ATOM 4427 C CA . ILE B 1 220 ? -22.392 -12.365 18.371 1.00 29.84 200 ILE B CA 1
ATOM 4428 C C . ILE B 1 220 ? -22.694 -11.250 17.377 1.00 36.34 200 ILE B C 1
ATOM 4429 O O . ILE B 1 220 ? -23.663 -11.346 16.614 1.00 33.36 200 ILE B O 1
ATOM 4434 N N . GLY B 1 221 ? -21.878 -10.200 17.383 1.00 35.46 201 GLY B N 1
ATOM 4435 C CA . GLY B 1 221 ? -22.109 -9.039 16.546 1.00 42.81 201 GLY B CA 1
ATOM 4436 C C . GLY B 1 221 ? -23.556 -8.581 16.448 1.00 38.58 201 GLY B C 1
ATOM 4437 O O . GLY B 1 221 ? -24.096 -8.463 15.341 1.00 43.48 201 GLY B O 1
ATOM 4438 N N . GLY B 1 222 ? -24.202 -8.338 17.589 1.00 33.88 202 GLY B N 1
ATOM 4439 C CA . GLY B 1 222 ? -25.545 -7.797 17.613 1.00 41.12 202 GLY B CA 1
ATOM 4440 C C . GLY B 1 222 ? -26.678 -8.791 17.425 1.00 43.71 202 GLY B C 1
ATOM 4441 O O . GLY B 1 222 ? -27.824 -8.460 17.757 1.00 37.66 202 GLY B O 1
ATOM 4442 N N . LYS B 1 223 ? -26.404 -9.995 16.912 1.00 42.59 203 LYS B N 1
ATOM 4443 C CA . LYS B 1 223 ? -27.424 -11.012 16.668 1.00 35.20 203 LYS B CA 1
ATOM 4444 C C . LYS B 1 223 ? -27.282 -12.169 17.654 1.00 32.83 203 LYS B C 1
ATOM 4445 O O . LYS B 1 223 ? -26.185 -12.473 18.134 1.00 28.80 203 LYS B O 1
ATOM 4451 N N . SER B 1 224 ? -28.406 -12.808 17.968 1.00 27.85 204 SER B N 1
ATOM 4452 C CA . SER B 1 224 ? -28.402 -14.041 18.736 1.00 28.39 204 SER B CA 1
ATOM 4453 C C . SER B 1 224 ? -28.443 -15.220 17.766 1.00 31.79 204 SER B C 1
ATOM 4454 O O . SER B 1 224 ? -29.190 -15.204 16.779 1.00 29.52 204 SER B O 1
ATOM 4457 N N . TYR B 1 225 ? -27.608 -16.222 18.032 1.00 27.70 205 TYR B N 1
ATOM 4458 C CA . TYR B 1 225 ? -27.546 -17.447 17.239 1.00 25.82 205 TYR B CA 1
ATOM 4459 C C . TYR B 1 225 ? -27.894 -18.615 18.149 1.00 26.17 205 TYR B C 1
ATOM 4460 O O . TYR B 1 225 ? -27.253 -18.804 19.185 1.00 24.40 205 TYR B O 1
ATOM 4469 N N . ILE B 1 226 ? -28.913 -19.387 17.768 1.00 20.12 206 ILE B N 1
ATOM 4470 C CA . ILE B 1 226 ? -29.306 -20.540 18.569 1.00 23.14 206 ILE B CA 1
ATOM 4471 C C . ILE B 1 226 ? -28.207 -21.607 18.570 1.00 22.98 206 ILE B C 1
ATOM 4472 O O . ILE B 1 226 ? -27.331 -21.650 17.701 1.00 22.47 206 ILE B O 1
ATOM 4477 N N . GLY B 1 227 ? -28.267 -22.488 19.572 1.00 21.71 207 GLY B N 1
ATOM 4478 C CA . GLY B 1 227 ? -27.319 -23.577 19.676 1.00 18.85 207 GLY B CA 1
ATOM 4479 C C . GLY B 1 227 ? -27.552 -24.663 18.622 1.00 27.65 207 GLY B C 1
ATOM 4480 O O . GLY B 1 227 ? -28.517 -24.645 17.847 1.00 19.29 207 GLY B O 1
ATOM 4481 N N . ALA B 1 228 ? -26.626 -25.626 18.600 1.00 20.06 208 ALA B N 1
ATOM 4482 C CA . ALA B 1 228 ? -26.760 -26.775 17.718 1.00 20.87 208 ALA B CA 1
ATOM 4483 C C . ALA B 1 228 ? -27.991 -27.575 18.110 1.00 25.75 208 ALA B C 1
ATOM 4484 O O . ALA B 1 228 ? -28.300 -27.731 19.297 1.00 23.10 208 ALA B O 1
ATOM 4486 N N . GLY B 1 229 ? -28.700 -28.076 17.117 1.00 23.80 209 GLY B N 1
ATOM 4487 C CA . GLY B 1 229 ? -29.958 -28.755 17.384 1.00 27.31 209 GLY B CA 1
ATOM 4488 C C . GLY B 1 229 ? -30.248 -29.811 16.343 1.00 30.29 209 GLY B C 1
ATOM 4489 O O . GLY B 1 229 ? -29.830 -29.694 15.185 1.00 23.11 209 GLY B O 1
ATOM 4490 N N . GLY B 1 230 ? -30.985 -30.857 16.762 1.00 23.50 210 GLY B N 1
ATOM 4491 C CA . GLY B 1 230 ? -31.400 -31.881 15.810 1.00 27.10 210 GLY B CA 1
ATOM 4492 C C . GLY B 1 230 ? -32.253 -31.331 14.682 1.00 24.46 210 GLY B C 1
ATOM 4493 O O . GLY B 1 230 ? -32.254 -31.880 13.572 1.00 23.81 210 GLY B O 1
ATOM 4494 N N . GLY B 1 231 ? -32.959 -30.223 14.935 1.00 23.82 211 GLY B N 1
ATOM 4495 C CA . GLY B 1 231 ? -33.774 -29.560 13.932 1.00 24.76 211 GLY B CA 1
ATOM 4496 C C . GLY B 1 231 ? -32.975 -28.981 12.778 1.00 25.82 211 GLY B C 1
ATOM 4497 O O . GLY B 1 231 ? -33.568 -28.589 11.769 1.00 24.19 211 GLY B O 1
ATOM 4498 N N . GLN B 1 232 ? -31.650 -28.911 12.908 1.00 26.12 212 GLN B N 1
ATOM 4499 C CA . GLN B 1 232 ? -30.792 -28.391 11.854 1.00 25.02 212 GLN B CA 1
ATOM 4500 C C . GLN B 1 232 ? -30.319 -29.463 10.878 1.00 24.12 212 GLN B C 1
ATOM 4501 O O . GLN B 1 232 ? -29.725 -29.111 9.849 1.00 23.97 212 GLN B O 1
ATOM 4507 N N . ILE B 1 233 ? -30.547 -30.746 11.172 1.00 25.79 213 ILE B N 1
ATOM 4508 C CA . ILE B 1 233 ? -30.411 -31.727 10.084 1.00 23.59 213 ILE B CA 1
ATOM 4509 C C . ILE B 1 233 ? -31.340 -31.305 8.954 1.00 22.50 213 ILE B C 1
ATOM 4510 O O . ILE B 1 233 ? -32.458 -30.817 9.220 1.00 28.05 213 ILE B O 1
ATOM 4515 N N . PRO B 1 234 ? -30.953 -31.433 7.702 1.00 25.57 214 PRO B N 1
ATOM 4516 C CA . PRO B 1 234 ? -31.726 -30.785 6.635 1.00 24.63 214 PRO B CA 1
ATOM 4517 C C . PRO B 1 234 ? -32.970 -31.557 6.227 1.00 27.57 214 PRO B C 1
ATOM 4518 O O . PRO B 1 234 ? -33.351 -31.587 5.049 1.00 24.31 214 PRO B O 1
ATOM 4522 N N . LEU B 1 235 ? -33.617 -32.180 7.212 1.00 23.57 215 LEU B N 1
ATOM 4523 C CA . LEU B 1 235 ? -34.858 -32.890 6.950 1.00 17.84 215 LEU B CA 1
ATOM 4524 C C . LEU B 1 235 ? -35.956 -31.947 6.472 1.00 26.88 215 LEU B C 1
ATOM 4525 O O . LEU B 1 235 ? -36.768 -32.330 5.621 1.00 28.37 215 LEU B O 1
ATOM 4530 N N . PHE B 1 236 ? -35.985 -30.697 6.972 1.00 26.79 216 PHE B N 1
ATOM 4531 C CA . PHE B 1 236 ? -36.947 -29.732 6.445 1.00 19.15 216 PHE B CA 1
ATOM 4532 C C . PHE B 1 236 ? -36.687 -29.395 4.984 1.00 23.47 216 PHE B C 1
ATOM 4533 O O . PHE B 1 236 ? -37.610 -28.958 4.288 1.00 22.96 216 PHE B O 1
ATOM 4541 N N . VAL B 1 237 ? -35.462 -29.580 4.496 1.00 25.63 217 VAL B N 1
ATOM 4542 C CA . VAL B 1 237 ? -35.227 -29.428 3.060 1.00 23.30 217 VAL B CA 1
ATOM 4543 C C . VAL B 1 237 ? -35.931 -30.538 2.278 1.00 24.99 217 VAL B C 1
ATOM 4544 O O . VAL B 1 237 ? -36.448 -30.300 1.181 1.00 25.56 217 VAL B O 1
ATOM 4548 N N . VAL B 1 238 ? -35.970 -31.767 2.819 1.00 25.13 218 VAL B N 1
ATOM 4549 C CA . VAL B 1 238 ? -36.797 -32.806 2.198 1.00 23.66 218 VAL B CA 1
ATOM 4550 C C . VAL B 1 238 ? -38.259 -32.376 2.190 1.00 26.19 218 VAL B C 1
ATOM 4551 O O . VAL B 1 238 ? -38.972 -32.548 1.194 1.00 24.97 218 VAL B O 1
ATOM 4555 N N . ASP B 1 239 ? -38.718 -31.794 3.300 1.00 23.04 219 ASP B N 1
ATOM 4556 C CA . ASP B 1 239 ? -40.121 -31.410 3.435 1.00 25.53 219 ASP B CA 1
ATOM 4557 C C . ASP B 1 239 ? -40.527 -30.398 2.371 1.00 28.49 219 ASP B C 1
ATOM 4558 O O . ASP B 1 239 ? -41.575 -30.541 1.726 1.00 30.06 219 ASP B O 1
ATOM 4563 N N . VAL B 1 240 ? -39.717 -29.353 2.180 1.00 24.74 220 VAL B N 1
ATOM 4564 C CA . VAL B 1 240 ? -40.151 -28.265 1.304 1.00 27.09 220 VAL B CA 1
ATOM 4565 C C . VAL B 1 240 ? -40.197 -28.730 -0.146 1.00 23.99 220 VAL B C 1
ATOM 4566 O O . VAL B 1 240 ? -41.153 -28.438 -0.869 1.00 27.94 220 VAL B O 1
ATOM 4570 N N . LYS B 1 241 ? -39.176 -29.464 -0.589 1.00 24.51 221 LYS B N 1
ATOM 4571 C CA . LYS B 1 241 ? -39.174 -29.986 -1.954 1.00 32.33 221 LYS B CA 1
ATOM 4572 C C . LYS B 1 241 ? -40.289 -31.016 -2.154 1.00 32.37 221 LYS B C 1
ATOM 4573 O O . LYS B 1 241 ? -40.967 -31.016 -3.191 1.00 33.60 221 LYS B O 1
ATOM 4579 N N . LEU B 1 242 ? -40.502 -31.903 -1.173 1.00 25.82 222 LEU B N 1
ATOM 4580 C CA . LEU B 1 242 ? -41.369 -33.052 -1.411 1.00 27.38 222 LEU B CA 1
ATOM 4581 C C . LEU B 1 242 ? -42.847 -32.697 -1.280 1.00 28.22 222 LEU B C 1
ATOM 4582 O O . LEU B 1 242 ? -43.662 -33.129 -2.100 1.00 31.34 222 LEU B O 1
ATOM 4587 N N . TRP B 1 243 ? -43.223 -31.918 -0.276 1.00 31.34 223 TRP B N 1
ATOM 4588 C CA . TRP B 1 243 ? -44.648 -31.726 -0.029 1.00 29.98 223 TRP B CA 1
ATOM 4589 C C . TRP B 1 243 ? -45.044 -30.316 0.387 1.00 32.08 223 TRP B C 1
ATOM 4590 O O . TRP B 1 243 ? -46.175 -29.915 0.093 1.00 33.46 223 TRP B O 1
ATOM 4601 N N . LEU B 1 244 ? -44.175 -29.543 1.039 1.00 29.32 224 LEU B N 1
ATOM 4602 C CA . LEU B 1 244 ? -44.587 -28.237 1.553 1.00 29.60 224 LEU B CA 1
ATOM 4603 C C . LEU B 1 244 ? -44.594 -27.158 0.472 1.00 28.48 224 LEU B C 1
ATOM 4604 O O . LEU B 1 244 ? -45.576 -26.419 0.344 1.00 30.04 224 LEU B O 1
ATOM 4609 N N . GLY B 1 245 ? -43.501 -27.034 -0.285 1.00 31.22 225 GLY B N 1
ATOM 4610 C CA . GLY B 1 245 ? -43.409 -26.071 -1.384 1.00 31.37 225 GLY B CA 1
ATOM 4611 C C . GLY B 1 245 ? -43.799 -24.663 -0.976 1.00 35.35 225 GLY B C 1
ATOM 4612 O O . GLY B 1 245 ? -43.428 -24.170 0.098 1.00 34.37 225 GLY B O 1
ATOM 4613 N N . ASN B 1 246 ? -44.598 -24.016 -1.821 1.00 35.63 226 ASN B N 1
ATOM 4614 C CA . ASN B 1 246 ? -45.075 -22.659 -1.579 1.00 36.85 226 ASN B CA 1
ATOM 4615 C C . ASN B 1 246 ? -46.558 -22.621 -1.207 1.00 40.24 226 ASN B C 1
ATOM 4616 O O . ASN B 1 246 ? -47.223 -21.600 -1.402 1.00 40.40 226 ASN B O 1
ATOM 4621 N N . HIS B 1 247 ? -47.085 -23.710 -0.642 1.00 36.21 227 HIS B N 1
ATOM 4622 C CA . HIS B 1 247 ? -48.529 -23.855 -0.487 1.00 39.63 227 HIS B CA 1
ATOM 4623 C C . HIS B 1 247 ? -49.079 -23.341 0.843 1.00 42.12 227 HIS B C 1
ATOM 4624 O O . HIS B 1 247 ? -50.301 -23.190 0.955 1.00 48.13 227 HIS B O 1
ATOM 4631 N N . SER B 1 248 ? -48.242 -23.072 1.850 1.00 37.74 228 SER B N 1
ATOM 4632 C CA . SER B 1 248 ? -48.709 -22.603 3.161 1.00 45.28 228 SER B CA 1
ATOM 4633 C C . SER B 1 248 ? -47.915 -21.381 3.610 1.00 38.25 228 SER B C 1
ATOM 4634 O O . SER B 1 248 ? -47.117 -21.454 4.553 1.00 40.36 228 SER B O 1
ATOM 4637 N N . PRO B 1 249 ? -48.172 -20.220 3.003 1.00 42.55 229 PRO B N 1
ATOM 4638 C CA . PRO B 1 249 ? -47.205 -19.108 3.104 1.00 42.15 229 PRO B CA 1
ATOM 4639 C C . PRO B 1 249 ? -47.000 -18.551 4.508 1.00 43.62 229 PRO B C 1
ATOM 4640 O O . PRO B 1 249 ? -45.874 -18.166 4.853 1.00 45.66 229 PRO B O 1
ATOM 4644 N N . ASN B 1 250 ? -48.039 -18.468 5.329 1.00 40.27 230 ASN B N 1
ATOM 4645 C CA . ASN B 1 250 ? -47.877 -17.866 6.647 1.00 46.03 230 ASN B CA 1
ATOM 4646 C C . ASN B 1 250 ? -47.857 -18.896 7.771 1.00 39.49 230 ASN B C 1
ATOM 4647 O O . ASN B 1 250 ? -47.918 -18.518 8.945 1.00 47.07 230 ASN B O 1
ATOM 4652 N N . SER B 1 251 ? -47.738 -20.181 7.444 1.00 39.85 231 SER B N 1
ATOM 4653 C CA . SER B 1 251 ? -47.657 -21.213 8.468 1.00 39.45 231 SER B CA 1
ATOM 4654 C C . SER B 1 251 ? -46.401 -21.039 9.320 1.00 38.56 231 SER B C 1
ATOM 4655 O O . SER B 1 251 ? -45.397 -20.461 8.892 1.00 38.69 231 SER B O 1
ATOM 4658 N N . GLU B 1 252 ? -46.471 -21.554 10.549 1.00 34.14 232 GLU B N 1
ATOM 4659 C CA . GLU B 1 252 ? -45.341 -21.447 11.466 1.00 35.32 232 GLU B CA 1
ATOM 4660 C C . GLU B 1 252 ? -44.163 -22.306 11.029 1.00 33.58 232 GLU B C 1
ATOM 4661 O O . GLU B 1 252 ? -43.011 -21.983 11.341 1.00 30.71 232 GLU B O 1
ATOM 4667 N N . TYR B 1 253 ? -44.422 -23.414 10.335 1.00 35.84 233 TYR B N 1
ATOM 4668 C CA . TYR B 1 253 ? -43.315 -24.219 9.832 1.00 30.94 233 TYR B CA 1
ATOM 4669 C C . TYR B 1 253 ? -42.508 -23.448 8.796 1.00 28.09 233 TYR B C 1
ATOM 4670 O O . TYR B 1 253 ? -41.275 -23.550 8.756 1.00 29.00 233 TYR B O 1
ATOM 4679 N N . VAL B 1 254 ? -43.180 -22.660 7.956 1.00 27.10 234 VAL B N 1
ATOM 4680 C CA . VAL B 1 254 ? -42.445 -21.859 6.979 1.00 30.47 234 VAL B CA 1
ATOM 4681 C C . VAL B 1 254 ? -41.609 -20.787 7.680 1.00 28.88 234 VAL B C 1
ATOM 4682 O O . VAL B 1 254 ? -40.522 -20.425 7.213 1.00 30.66 234 VAL B O 1
ATOM 4686 N N . SER B 1 255 ? -42.069 -20.294 8.825 1.00 30.76 235 SER B N 1
ATOM 4687 C CA . SER B 1 255 ? -41.277 -19.317 9.568 1.00 32.75 235 SER B CA 1
ATOM 4688 C C . SER B 1 255 ? -40.019 -19.952 10.160 1.00 31.71 235 SER B C 1
ATOM 4689 O O . SER B 1 255 ? -38.941 -19.339 10.148 1.00 26.04 235 SER B O 1
ATOM 4692 N N . PHE B 1 256 ? -40.142 -21.172 10.696 1.00 29.39 236 PHE B N 1
ATOM 4693 C CA . PHE B 1 256 ? -38.974 -21.913 11.174 1.00 27.54 236 PHE B CA 1
ATOM 4694 C C . PHE B 1 256 ? -37.973 -22.142 10.050 1.00 25.12 236 PHE B C 1
ATOM 4695 O O . PHE B 1 256 ? -36.764 -21.942 10.218 1.00 22.54 236 PHE B O 1
ATOM 4703 N N . ILE B 1 257 ? -38.461 -22.588 8.900 1.00 25.14 237 ILE B N 1
ATOM 4704 C CA . ILE B 1 257 ? -37.585 -22.865 7.767 1.00 27.66 237 ILE B CA 1
ATOM 4705 C C . ILE B 1 257 ? -36.866 -21.595 7.325 1.00 25.22 237 ILE B C 1
ATOM 4706 O O . ILE B 1 257 ? -35.640 -21.583 7.130 1.00 20.09 237 ILE B O 1
ATOM 4711 N N . LYS B 1 258 ? -37.625 -20.510 7.166 1.00 25.45 238 LYS B N 1
ATOM 4712 C CA . LYS B 1 258 ? -37.043 -19.202 6.874 1.00 25.61 238 LYS B CA 1
ATOM 4713 C C . LYS B 1 258 ? -35.886 -18.875 7.818 1.00 26.03 238 LYS B C 1
ATOM 4714 O O . LYS B 1 258 ? -34.831 -18.395 7.380 1.00 24.06 238 LYS B O 1
ATOM 4720 N N . ASP B 1 259 ? -36.053 -19.156 9.116 1.00 25.06 239 ASP B N 1
ATOM 4721 C CA . ASP B 1 259 ? -35.006 -18.862 10.078 1.00 22.69 239 ASP B CA 1
ATOM 4722 C C . ASP B 1 259 ? -33.827 -19.813 9.964 1.00 24.75 239 ASP B C 1
ATOM 4723 O O . ASP B 1 259 ? -32.740 -19.482 10.447 1.00 21.80 239 ASP B O 1
ATOM 4728 N N . SER B 1 260 ? -34.010 -20.971 9.320 1.00 19.67 240 SER B N 1
ATOM 4729 C CA . SER B 1 260 ? -32.977 -21.996 9.221 1.00 26.11 240 SER B CA 1
ATOM 4730 C C . SER B 1 260 ? -32.108 -21.868 7.978 1.00 22.42 240 SER B C 1
ATOM 4731 O O . SER B 1 260 ? -30.988 -22.388 7.978 1.00 24.78 240 SER B O 1
ATOM 4734 N N . VAL B 1 261 ? -32.607 -21.207 6.926 1.00 25.25 241 VAL B N 1
ATOM 4735 C CA . VAL B 1 261 ? -31.960 -21.240 5.607 1.00 20.23 241 VAL B CA 1
ATOM 4736 C C . VAL B 1 261 ? -30.463 -20.978 5.719 1.00 23.58 241 VAL B C 1
ATOM 4737 O O . VAL B 1 261 ? -29.635 -21.739 5.204 1.00 17.39 241 VAL B O 1
ATOM 4741 N N . PHE B 1 262 ? -30.092 -19.882 6.367 1.00 21.03 242 PHE B N 1
ATOM 4742 C CA . PHE B 1 262 ? -28.691 -19.498 6.347 1.00 22.05 242 PHE B CA 1
ATOM 4743 C C . PHE B 1 262 ? -27.897 -20.106 7.478 1.00 21.61 242 PHE B C 1
ATOM 4744 O O . PHE B 1 262 ? -26.700 -19.831 7.583 1.00 24.34 242 PHE B O 1
ATOM 4752 N N . TYR B 1 263 ? -28.536 -20.943 8.307 1.00 21.84 243 TYR B N 1
ATOM 4753 C CA . TYR B 1 263 ? -27.807 -21.911 9.118 1.00 22.84 243 TYR B CA 1
ATOM 4754 C C . TYR B 1 263 ? -27.304 -23.106 8.288 1.00 20.97 243 TYR B C 1
ATOM 4755 O O . TYR B 1 263 ? -26.236 -23.658 8.581 1.00 20.83 243 TYR B O 1
ATOM 4764 N N . LEU B 1 264 ? -28.051 -23.537 7.284 1.00 25.43 244 LEU B N 1
ATOM 4765 C CA . LEU B 1 264 ? -27.638 -24.631 6.397 1.00 18.18 244 LEU B CA 1
ATOM 4766 C C . LEU B 1 264 ? -26.255 -24.406 5.804 1.00 21.17 244 LEU B C 1
ATOM 4767 O O . LEU B 1 264 ? -25.878 -23.255 5.531 1.00 23.80 244 LEU B O 1
ATOM 4772 N N . PRO B 1 265 ? -25.477 -25.460 5.578 1.00 20.55 245 PRO B N 1
ATOM 4773 C CA . PRO B 1 265 ? -24.299 -25.339 4.705 1.00 26.16 245 PRO B CA 1
ATOM 4774 C C . PRO B 1 265 ? -24.661 -24.645 3.402 1.00 24.41 245 PRO B C 1
ATOM 4775 O O . PRO B 1 265 ? -25.765 -24.843 2.872 1.00 21.18 245 PRO B O 1
ATOM 4779 N N . PRO B 1 266 ? -23.781 -23.786 2.886 1.00 26.10 246 PRO B N 1
ATOM 4780 C CA . PRO B 1 266 ? -24.149 -22.985 1.694 1.00 29.84 246 PRO B CA 1
ATOM 4781 C C . PRO B 1 266 ? -24.729 -23.820 0.551 1.00 27.49 246 PRO B C 1
ATOM 4782 O O . PRO B 1 266 ? -25.720 -23.410 -0.064 1.00 21.01 246 PRO B O 1
ATOM 4786 N N . GLU B 1 267 ? -24.197 -25.024 0.328 1.00 27.00 247 GLU B N 1
ATOM 4787 C CA . GLU B 1 267 ? -24.625 -25.867 -0.796 1.00 33.38 247 GLU B CA 1
ATOM 4788 C C . GLU B 1 267 ? -26.132 -26.128 -0.822 1.00 29.24 247 GLU B C 1
ATOM 4789 O O . GLU B 1 267 ? -26.730 -26.216 -1.898 1.00 26.90 247 GLU B O 1
ATOM 4795 N N . LEU B 1 268 ? -26.767 -26.256 0.347 1.00 23.36 248 LEU B N 1
ATOM 4796 C CA . LEU B 1 268 ? -28.186 -26.603 0.406 1.00 20.64 248 LEU B CA 1
ATOM 4797 C C . LEU B 1 268 ? -29.105 -25.399 0.258 1.00 20.13 248 LEU B C 1
ATOM 4798 O O . LEU B 1 268 ? -30.296 -25.582 -0.006 1.00 28.62 248 LEU B O 1
ATOM 4803 N N . ARG B 1 269 ? -28.591 -24.182 0.433 1.00 23.46 249 ARG B N 1
ATOM 4804 C CA . ARG B 1 269 ? -29.456 -23.003 0.471 1.00 18.85 249 ARG B CA 1
ATOM 4805 C C . ARG B 1 269 ? -30.251 -22.786 -0.819 1.00 20.81 249 ARG B C 1
ATOM 4806 O O . ARG B 1 269 ? -31.482 -22.633 -0.735 1.00 20.54 249 ARG B O 1
ATOM 4814 N N . PRO B 1 270 ? -29.647 -22.766 -2.020 1.00 27.93 250 PRO B N 1
ATOM 4815 C CA . PRO B 1 270 ? -30.468 -22.527 -3.224 1.00 20.08 250 PRO B CA 1
ATOM 4816 C C . PRO B 1 270 ? -31.573 -23.558 -3.413 1.00 23.42 250 PRO B C 1
ATOM 4817 O O . PRO B 1 270 ? -32.676 -23.216 -3.856 1.00 21.10 250 PRO B O 1
ATOM 4821 N N . ILE B 1 271 ? -31.309 -24.819 -3.067 1.00 27.81 251 ILE B N 1
ATOM 4822 C CA . ILE B 1 271 ? -32.331 -25.852 -3.212 1.00 29.47 251 ILE B CA 1
ATOM 4823 C C . ILE B 1 271 ? -33.480 -25.568 -2.264 1.00 28.99 251 ILE B C 1
ATOM 4824 O O . ILE B 1 271 ? -34.657 -25.690 -2.628 1.00 25.60 251 ILE B O 1
ATOM 4829 N N . CYS B 1 272 ? -33.157 -25.183 -1.024 1.00 25.43 252 CYS B N 1
ATOM 4830 C CA . CYS B 1 272 ? -34.213 -24.851 -0.083 1.00 23.80 252 CYS B CA 1
ATOM 4831 C C . CYS B 1 272 ? -34.995 -23.624 -0.541 1.00 25.78 252 CYS B C 1
ATOM 4832 O O . CYS B 1 272 ? -36.229 -23.601 -0.467 1.00 25.51 252 CYS B O 1
ATOM 4835 N N . VAL B 1 273 ? -34.297 -22.600 -1.037 1.00 24.43 253 VAL B N 1
ATOM 4836 C CA . VAL B 1 273 ? -34.971 -21.382 -1.489 1.00 26.00 253 VAL B CA 1
ATOM 4837 C C . VAL B 1 273 ? -35.845 -21.675 -2.702 1.00 26.78 253 VAL B C 1
ATOM 4838 O O . VAL B 1 273 ? -37.036 -21.340 -2.717 1.00 24.89 253 VAL B O 1
ATOM 4842 N N . ASP B 1 274 ? -35.260 -22.284 -3.742 1.00 23.97 254 ASP B N 1
ATOM 4843 C CA . ASP B 1 274 ? -36.039 -22.663 -4.917 1.00 28.72 254 ASP B CA 1
ATOM 4844 C C . ASP B 1 274 ? -37.319 -23.386 -4.525 1.00 28.50 254 ASP B C 1
ATOM 4845 O O . ASP B 1 274 ? -38.393 -23.081 -5.052 1.00 27.76 254 ASP B O 1
ATOM 4850 N N . SER B 1 275 ? -37.224 -24.323 -3.572 1.00 26.08 255 SER B N 1
ATOM 4851 C CA . SER B 1 275 ? -38.361 -25.168 -3.210 1.00 27.96 255 SER B CA 1
ATOM 4852 C C . SER B 1 275 ? -39.449 -24.377 -2.504 1.00 28.90 255 SER B C 1
ATOM 4853 O O . SER B 1 275 ? -40.641 -24.660 -2.677 1.00 25.18 255 SER B O 1
ATOM 4856 N N . LEU B 1 276 ? -39.055 -23.401 -1.678 1.00 28.71 256 LEU B N 1
ATOM 4857 C CA . LEU B 1 276 ? -40.012 -22.533 -1.000 1.00 34.61 256 LEU B CA 1
ATOM 4858 C C . LEU B 1 276 ? -40.800 -21.657 -1.966 1.00 33.20 256 LEU B C 1
ATOM 4859 O O . LEU B 1 276 ? -41.845 -21.116 -1.584 1.00 35.54 256 LEU B O 1
ATOM 4864 N N . LEU B 1 277 ? -40.317 -21.495 -3.191 1.00 24.85 257 LEU B N 1
ATOM 4865 C CA . LEU B 1 277 ? -40.892 -20.574 -4.159 1.00 30.14 257 LEU B CA 1
ATOM 4866 C C . LEU B 1 277 ? -41.566 -21.285 -5.326 1.00 32.25 257 LEU B C 1
ATOM 4867 O O . LEU B 1 277 ? -41.868 -20.644 -6.335 1.00 30.22 257 LEU B O 1
ATOM 4872 N N . GLU B 1 278 ? -41.807 -22.585 -5.204 1.00 32.27 258 GLU B N 1
ATOM 4873 C CA . GLU B 1 278 ? -42.266 -23.455 -6.275 1.00 33.39 258 GLU B CA 1
ATOM 4874 C C . GLU B 1 278 ? -43.283 -24.427 -5.705 1.00 34.25 258 GLU B C 1
ATOM 4875 O O . GLU B 1 278 ? -43.292 -24.687 -4.493 1.00 32.50 258 GLU B O 1
ATOM 4881 N N . PRO B 1 279 ? -44.144 -25.002 -6.547 1.00 34.59 259 PRO B N 1
ATOM 4882 C CA . PRO B 1 279 ? -45.007 -26.087 -6.069 1.00 33.68 259 PRO B CA 1
ATOM 4883 C C . PRO B 1 279 ? -44.171 -27.309 -5.728 1.00 33.04 259 PRO B C 1
ATOM 4884 O O . PRO B 1 279 ? -43.150 -27.580 -6.363 1.00 34.40 259 PRO B O 1
ATOM 4888 N N . SER B 1 280 ? -44.614 -28.046 -4.710 1.00 33.14 260 SER B N 1
ATOM 4889 C CA . SER B 1 280 ? -43.909 -29.248 -4.292 1.00 31.14 260 SER B CA 1
ATOM 4890 C C . SER B 1 280 ? -44.011 -30.362 -5.338 1.00 29.54 260 SER B C 1
ATOM 4891 O O . SER B 1 280 ? -44.882 -30.371 -6.206 1.00 33.61 260 SER B O 1
ATOM 4894 N N . VAL B 1 281 ? -43.103 -31.327 -5.216 1.00 32.64 261 VAL B N 1
ATOM 4895 C CA . VAL B 1 281 ? -43.124 -32.510 -6.072 1.00 33.31 261 VAL B CA 1
ATOM 4896 C C . VAL B 1 281 ? -44.476 -33.209 -6.002 1.00 35.10 261 VAL B C 1
ATOM 4897 O O . VAL B 1 281 ? -45.051 -33.575 -7.030 1.00 38.04 261 VAL B O 1
ATOM 4901 N N . ILE B 1 282 ? -44.999 -33.425 -4.793 1.00 38.68 262 ILE B N 1
ATOM 4902 C CA . ILE B 1 282 ? -46.235 -34.198 -4.680 1.00 36.69 262 ILE B CA 1
ATOM 4903 C C . ILE B 1 282 ? -47.419 -33.409 -5.226 1.00 37.79 262 ILE B C 1
ATOM 4904 O O . ILE B 1 282 ? -48.299 -33.969 -5.892 1.00 39.21 262 ILE B O 1
ATOM 4909 N N . ASN B 1 283 ? -47.454 -32.101 -4.975 1.00 37.21 263 ASN B N 1
ATOM 4910 C CA . ASN B 1 283 ? -48.431 -31.244 -5.645 1.00 38.29 263 ASN B CA 1
ATOM 4911 C C . ASN B 1 283 ? -48.334 -31.360 -7.162 1.00 41.08 263 ASN B C 1
ATOM 4912 O O . ASN B 1 283 ? -49.361 -31.414 -7.850 1.00 42.72 263 ASN B O 1
ATOM 4917 N N . GLN B 1 284 ? -47.108 -31.381 -7.703 1.00 38.24 264 GLN B N 1
ATOM 4918 C CA . GLN B 1 284 ? -46.920 -31.498 -9.150 1.00 38.69 264 GLN B CA 1
ATOM 4919 C C . GLN B 1 284 ? -47.360 -32.867 -9.658 1.00 46.64 264 GLN B C 1
ATOM 4920 O O . GLN B 1 284 ? -47.965 -32.975 -10.733 1.00 44.97 264 GLN B O 1
ATOM 4926 N N . LYS B 1 285 ? -47.068 -33.925 -8.897 1.00 40.76 265 LYS B N 1
ATOM 4927 C CA . LYS B 1 285 ? -47.385 -35.276 -9.338 1.00 43.91 265 LYS B CA 1
ATOM 4928 C C . LYS B 1 285 ? -48.846 -35.640 -9.109 1.00 44.07 265 LYS B C 1
ATOM 4929 O O . LYS B 1 285 ? -49.367 -36.518 -9.808 1.00 49.17 265 LYS B O 1
ATOM 4935 N N . PHE B 1 286 ? -49.516 -34.995 -8.152 1.00 44.54 266 PHE B N 1
ATOM 4936 C CA . PHE B 1 286 ? -50.966 -35.132 -8.051 1.00 45.83 266 PHE B CA 1
ATOM 4937 C C . PHE B 1 286 ? -51.645 -34.606 -9.309 1.00 49.45 266 PHE B C 1
ATOM 4938 O O . PHE B 1 286 ? -52.573 -35.232 -9.835 1.00 51.80 266 PHE B O 1
ATOM 4946 N N . ALA B 1 287 ? -51.197 -33.450 -9.805 1.00 47.32 267 ALA B N 1
ATOM 4947 C CA . ALA B 1 287 ? -51.776 -32.891 -11.021 1.00 46.42 267 ALA B CA 1
ATOM 4948 C C . ALA B 1 287 ? -51.523 -33.806 -12.214 1.00 49.85 267 ALA B C 1
ATOM 4949 O O . ALA B 1 287 ? -52.433 -34.096 -13.000 1.00 51.77 267 ALA B O 1
ATOM 4951 N N . GLU B 1 288 ? -50.287 -34.284 -12.352 1.00 50.88 268 GLU B N 1
ATOM 4952 C CA . GLU B 1 288 ? -49.949 -35.169 -13.457 1.00 48.32 268 GLU B CA 1
ATOM 4953 C C . GLU B 1 288 ? -50.710 -36.488 -13.361 1.00 55.79 268 GLU B C 1
ATOM 4954 O O . GLU B 1 288 ? -51.142 -37.035 -14.381 1.00 54.70 268 GLU B O 1
ATOM 4960 N N . PHE B 1 289 ? -50.893 -37.010 -12.142 1.00 52.13 269 PHE B N 1
ATOM 4961 C CA . PHE B 1 289 ? -51.663 -38.239 -11.959 1.00 50.80 269 PHE B CA 1
ATOM 4962 C C . PHE B 1 289 ? -53.059 -38.106 -12.552 1.00 56.31 269 PHE B C 1
ATOM 4963 O O . PHE B 1 289 ? -53.502 -38.963 -13.327 1.00 57.26 269 PHE B O 1
ATOM 4971 N N . GLY B 1 290 ? -53.765 -37.026 -12.203 1.00 51.50 270 GLY B N 1
ATOM 4972 C CA . GLY B 1 290 ? -55.143 -36.814 -12.611 1.00 53.82 270 GLY B CA 1
ATOM 4973 C C . GLY B 1 290 ? -55.361 -36.462 -14.069 1.00 57.43 270 GLY B C 1
ATOM 4974 O O . GLY B 1 290 ? -56.510 -36.229 -14.457 1.00 60.01 270 GLY B O 1
ATOM 4975 N N . SER B 1 291 ? -54.312 -36.422 -14.897 1.00 55.09 271 SER B N 1
ATOM 4976 C CA . SER B 1 291 ? -54.490 -36.057 -16.297 1.00 57.99 271 SER B CA 1
ATOM 4977 C C . SER B 1 291 ? -53.754 -36.951 -17.289 1.00 58.98 271 SER B C 1
ATOM 4978 O O . SER B 1 291 ? -53.784 -36.657 -18.487 1.00 64.10 271 SER B O 1
ATOM 4981 N N . VAL B 1 292 ? -53.105 -38.024 -16.850 1.00 55.08 272 VAL B N 1
ATOM 4982 C CA . VAL B 1 292 ? -52.421 -38.915 -17.779 1.00 59.65 272 VAL B CA 1
ATOM 4983 C C . VAL B 1 292 ? -53.071 -40.290 -17.710 1.00 62.96 272 VAL B C 1
ATOM 4984 O O . VAL B 1 292 ? -53.967 -40.528 -16.890 1.00 65.82 272 VAL B O 1
ATOM 4988 N N . GLU B 1 293 ? -52.632 -41.201 -18.575 1.00 64.00 273 GLU B N 1
ATOM 4989 C CA . GLU B 1 293 ? -53.145 -42.564 -18.554 1.00 68.48 273 GLU B CA 1
ATOM 4990 C C . GLU B 1 293 ? -52.481 -43.319 -17.410 1.00 64.74 273 GLU B C 1
ATOM 4991 O O . GLU B 1 293 ? -51.253 -43.458 -17.375 1.00 59.12 273 GLU B O 1
ATOM 4997 N N . ILE B 1 294 ? -53.296 -43.804 -16.475 1.00 59.09 274 ILE B N 1
ATOM 4998 C CA . ILE B 1 294 ? -52.806 -44.380 -15.227 1.00 58.68 274 ILE B CA 1
ATOM 4999 C C . ILE B 1 294 ? -52.407 -45.829 -15.498 1.00 61.12 274 ILE B C 1
ATOM 5000 O O . ILE B 1 294 ? -53.250 -46.728 -15.530 1.00 61.18 274 ILE B O 1
ATOM 5005 N N . THR B 1 295 ? -51.111 -46.058 -15.696 1.00 56.88 275 THR B N 1
ATOM 5006 C CA . THR B 1 295 ? -50.563 -47.373 -15.972 1.00 48.25 275 THR B CA 1
ATOM 5007 C C . THR B 1 295 ? -50.054 -48.016 -14.683 1.00 55.38 275 THR B C 1
ATOM 5008 O O . THR B 1 295 ? -50.080 -47.422 -13.601 1.00 54.53 275 THR B O 1
ATOM 5012 N N . ASP B 1 296 ? -49.583 -49.259 -14.804 1.00 54.24 276 ASP B N 1
ATOM 5013 C CA . ASP B 1 296 ? -49.050 -49.964 -13.642 1.00 55.53 276 ASP B CA 1
ATOM 5014 C C . ASP B 1 296 ? -47.862 -49.212 -13.048 1.00 51.45 276 ASP B C 1
ATOM 5015 O O . ASP B 1 296 ? -47.772 -49.026 -11.831 1.00 49.14 276 ASP B O 1
ATOM 5020 N N . GLN B 1 297 ? -46.945 -48.759 -13.905 1.00 47.02 277 GLN B N 1
ATOM 5021 C CA . GLN B 1 297 ? -45.772 -48.032 -13.432 1.00 47.18 277 GLN B CA 1
ATOM 5022 C C . GLN B 1 297 ? -46.169 -46.713 -12.783 1.00 49.46 277 GLN B C 1
ATOM 5023 O O . GLN B 1 297 ? -45.560 -46.293 -11.793 1.00 46.82 277 GLN B O 1
ATOM 5029 N N . VAL B 1 298 ? -47.196 -46.052 -13.324 1.00 48.71 278 VAL B N 1
ATOM 5030 C CA . VAL B 1 298 ? -47.654 -44.783 -12.764 1.00 46.73 278 VAL B CA 1
ATOM 5031 C C . VAL B 1 298 ? -48.118 -44.974 -11.328 1.00 48.33 278 VAL B C 1
ATOM 5032 O O . VAL B 1 298 ? -47.787 -44.175 -10.440 1.00 45.05 278 VAL B O 1
ATOM 5036 N N . ILE B 1 299 ? -48.886 -46.037 -11.075 1.00 44.85 279 ILE B N 1
ATOM 5037 C CA . ILE B 1 299 ? -49.289 -46.355 -9.708 1.00 45.83 279 ILE B CA 1
ATOM 5038 C C . ILE B 1 299 ? -48.067 -46.637 -8.845 1.00 43.46 279 ILE B C 1
ATOM 5039 O O . ILE B 1 299 ? -47.997 -46.212 -7.683 1.00 44.01 279 ILE B O 1
ATOM 5044 N N . LYS B 1 300 ? -47.081 -47.344 -9.400 1.00 40.99 280 LYS B N 1
ATOM 5045 C CA . LYS B 1 300 ? -45.867 -47.628 -8.645 1.00 43.83 280 LYS B CA 1
ATOM 5046 C C . LYS B 1 300 ? -45.128 -46.341 -8.294 1.00 43.39 280 LYS B C 1
ATOM 5047 O O . LYS B 1 300 ? -44.611 -46.199 -7.180 1.00 41.54 280 LYS B O 1
ATOM 5053 N N . GLY B 1 301 ? -45.090 -45.386 -9.223 1.00 44.26 281 GLY B N 1
ATOM 5054 C CA . GLY B 1 301 ? -44.540 -44.072 -8.952 1.00 39.97 281 GLY B CA 1
ATOM 5055 C C . GLY B 1 301 ? -45.224 -43.384 -7.788 1.00 39.84 281 GLY B C 1
ATOM 5056 O O . GLY B 1 301 ? -44.563 -42.982 -6.824 1.00 37.26 281 GLY B O 1
ATOM 5057 N N . MET B 1 302 ? -46.553 -43.245 -7.869 1.00 41.76 282 MET B N 1
ATOM 5058 C CA . MET B 1 302 ? -47.316 -42.619 -6.791 1.00 38.52 282 MET B CA 1
ATOM 5059 C C . MET B 1 302 ? -47.170 -43.369 -5.478 1.00 43.48 282 MET B C 1
ATOM 5060 O O . MET B 1 302 ? -47.202 -42.749 -4.406 1.00 38.09 282 MET B O 1
ATOM 5065 N N . GLU B 1 303 ? -47.024 -44.694 -5.529 1.00 39.55 283 GLU B N 1
ATOM 5066 C CA . GLU B 1 303 ? -46.788 -45.434 -4.293 1.00 41.83 283 GLU B CA 1
ATOM 5067 C C . GLU B 1 303 ? -45.402 -45.146 -3.732 1.00 36.75 283 GLU B C 1
ATOM 5068 O O . GLU B 1 303 ? -45.230 -45.088 -2.509 1.00 34.73 283 GLU B O 1
ATOM 5074 N N . SER B 1 304 ? -44.411 -44.946 -4.601 1.00 36.10 284 SER B N 1
ATOM 5075 C CA . SER B 1 304 ? -43.068 -44.642 -4.121 1.00 37.69 284 SER B CA 1
ATOM 5076 C C . SER B 1 304 ? -43.011 -43.287 -3.413 1.00 36.93 284 SER B C 1
ATOM 5077 O O . SER B 1 304 ? -42.202 -43.108 -2.493 1.00 33.91 284 SER B O 1
ATOM 5080 N N . LEU B 1 305 ? -43.854 -42.328 -3.810 1.00 37.54 285 LEU B N 1
ATOM 5081 C CA . LEU B 1 305 ? -43.935 -41.081 -3.053 1.00 32.08 285 LEU B CA 1
ATOM 5082 C C . LEU B 1 305 ? -44.470 -41.353 -1.662 1.00 34.67 285 LEU B C 1
ATOM 5083 O O . LEU B 1 305 ? -43.869 -40.946 -0.663 1.00 33.30 285 LEU B O 1
ATOM 5088 N N . LEU B 1 306 ? -45.590 -42.080 -1.581 1.00 35.84 286 LEU B N 1
ATOM 5089 C CA . LEU B 1 306 ? -46.109 -42.527 -0.291 1.00 39.66 286 LEU B CA 1
ATOM 5090 C C . LEU B 1 306 ? -45.033 -43.233 0.533 1.00 35.45 286 LEU B C 1
ATOM 5091 O O . LEU B 1 306 ? -44.934 -43.021 1.746 1.00 34.15 286 LEU B O 1
ATOM 5096 N N . SER B 1 307 ? -44.205 -44.066 -0.114 1.00 33.02 287 SER B N 1
ATOM 5097 C CA . SER B 1 307 ? -43.122 -44.739 0.603 1.00 34.26 287 SER B CA 1
ATOM 5098 C C . SER B 1 307 ? -42.212 -43.740 1.320 1.00 32.10 287 SER B C 1
ATOM 5099 O O . SER B 1 307 ? -41.823 -43.966 2.469 1.00 32.93 287 SER B O 1
ATOM 5102 N N . VAL B 1 308 ? -41.870 -42.623 0.667 1.00 36.10 288 VAL B N 1
ATOM 5103 C CA . VAL B 1 308 ? -41.001 -41.638 1.309 1.00 33.07 288 VAL B CA 1
ATOM 5104 C C . VAL B 1 308 ? -41.724 -40.960 2.468 1.00 29.98 288 VAL B C 1
ATOM 5105 O O . VAL B 1 308 ? -41.165 -40.789 3.559 1.00 29.46 288 VAL B O 1
ATOM 5109 N N . ILE B 1 309 ? -42.974 -40.560 2.249 1.00 31.13 289 ILE B N 1
ATOM 5110 C CA . ILE B 1 309 ? -43.733 -39.917 3.312 1.00 28.10 289 ILE B CA 1
ATOM 5111 C C . ILE B 1 309 ? -43.834 -40.838 4.520 1.00 37.27 289 ILE B C 1
ATOM 5112 O O . ILE B 1 309 ? -43.739 -40.395 5.675 1.00 33.03 289 ILE B O 1
ATOM 5117 N N . GLN B 1 310 ? -43.993 -42.139 4.279 1.00 31.23 290 GLN B N 1
ATOM 5118 C CA . GLN B 1 310 ? -44.147 -43.065 5.396 1.00 33.62 290 GLN B CA 1
ATOM 5119 C C . GLN B 1 310 ? -42.833 -43.280 6.135 1.00 30.17 290 GLN B C 1
ATOM 5120 O O . GLN B 1 310 ? -42.843 -43.613 7.325 1.00 34.44 290 GLN B O 1
ATOM 5126 N N . VAL B 1 311 ? -41.697 -43.068 5.469 1.00 30.99 291 VAL B N 1
ATOM 5127 C CA . VAL B 1 311 ? -40.419 -43.101 6.178 1.00 26.21 291 VAL B CA 1
ATOM 5128 C C . VAL B 1 311 ? -40.263 -41.867 7.052 1.00 31.78 291 VAL B C 1
ATOM 5129 O O . VAL B 1 311 ? -39.790 -41.959 8.195 1.00 27.95 291 VAL B O 1
ATOM 5133 N N . LEU B 1 312 ? -40.687 -40.697 6.557 1.00 32.66 292 LEU B N 1
ATOM 5134 C CA . LEU B 1 312 ? -40.652 -39.507 7.409 1.00 29.08 292 LEU B CA 1
ATOM 5135 C C . LEU B 1 312 ? -41.426 -39.743 8.709 1.00 31.50 292 LEU B C 1
ATOM 5136 O O . LEU B 1 312 ? -40.956 -39.386 9.800 1.00 25.07 292 LEU B O 1
ATOM 5141 N N . LEU B 1 313 ? -42.592 -40.395 8.613 1.00 35.73 293 LEU B N 1
ATOM 5142 C CA . LEU B 1 313 ? -43.406 -40.660 9.800 1.00 36.92 293 LEU B CA 1
ATOM 5143 C C . LEU B 1 313 ? -42.697 -41.600 10.772 1.00 28.60 293 LEU B C 1
ATOM 5144 O O . LEU B 1 313 ? -42.794 -41.428 11.996 1.00 33.05 293 LEU B O 1
ATOM 5149 N N . LYS B 1 314 ? -41.984 -42.604 10.254 1.00 26.57 294 LYS B N 1
ATOM 5150 C CA . LYS B 1 314 ? -41.226 -43.497 11.130 1.00 33.87 294 LYS B CA 1
ATOM 5151 C C . LYS B 1 314 ? -40.108 -42.761 11.856 1.00 31.37 294 LYS B C 1
ATOM 5152 O O . LYS B 1 314 ? -39.576 -43.271 12.845 1.00 24.98 294 LYS B O 1
ATOM 5158 N N . PHE B 1 315 ? -39.746 -41.568 11.395 1.00 29.60 295 PHE B N 1
ATOM 5159 C CA . PHE B 1 315 ? -38.902 -40.698 12.208 1.00 30.01 295 PHE B CA 1
ATOM 5160 C C . PHE B 1 315 ? -39.732 -39.896 13.205 1.00 27.21 295 PHE B C 1
ATOM 5161 O O . PHE B 1 315 ? -39.400 -39.841 14.397 1.00 30.66 295 PHE B O 1
ATOM 5169 N N . ARG B 1 316 ? -40.800 -39.239 12.731 1.00 23.75 296 ARG B N 1
ATOM 5170 C CA . ARG B 1 316 ? -41.434 -38.185 13.521 1.00 28.96 296 ARG B CA 1
ATOM 5171 C C . ARG B 1 316 ? -42.268 -38.722 14.685 1.00 33.36 296 ARG B C 1
ATOM 5172 O O . ARG B 1 316 ? -42.395 -38.037 15.710 1.00 29.72 296 ARG B O 1
ATOM 5180 N N . LYS B 1 317 ? -42.851 -39.924 14.559 1.00 33.49 297 LYS B N 1
ATOM 5181 C CA . LYS B 1 317 ? -43.626 -40.460 15.677 1.00 31.72 297 LYS B CA 1
ATOM 5182 C C . LYS B 1 317 ? -42.732 -40.822 16.856 1.00 30.79 297 LYS B C 1
ATOM 5183 O O . LYS B 1 317 ? -42.978 -40.314 17.964 1.00 33.65 297 LYS B O 1
ATOM 5189 N N . PRO B 1 318 ? -41.686 -41.646 16.711 1.00 32.98 298 PRO B N 1
ATOM 5190 C CA . PRO B 1 318 ? -40.794 -41.855 17.863 1.00 32.39 298 PRO B CA 1
ATOM 5191 C C . PRO B 1 318 ? -40.138 -40.572 18.357 1.00 32.25 298 PRO B C 1
ATOM 5192 O O . PRO B 1 318 ? -40.011 -40.398 19.576 1.00 27.28 298 PRO B O 1
ATOM 5196 N N . HIS B 1 319 ? -39.719 -39.668 17.452 1.00 28.11 299 HIS B N 1
ATOM 5197 C CA . HIS B 1 319 ? -39.167 -38.381 17.886 1.00 29.76 299 HIS B CA 1
ATOM 5198 C C . HIS B 1 319 ? -40.162 -37.630 18.760 1.00 30.27 299 HIS B C 1
ATOM 5199 O O . HIS B 1 319 ? -39.802 -37.121 19.826 1.00 29.15 299 HIS B O 1
ATOM 5206 N N . PHE B 1 320 ? -41.424 -37.556 18.319 1.00 30.65 300 PHE B N 1
ATOM 5207 C CA . PHE B 1 320 ? -42.443 -36.848 19.084 1.00 30.95 300 PHE B CA 1
ATOM 5208 C C . PHE B 1 320 ? -42.643 -37.480 20.460 1.00 33.89 300 PHE B C 1
ATOM 5209 O O . PHE B 1 320 ? -42.849 -36.765 21.450 1.00 36.34 300 PHE B O 1
ATOM 5217 N N . GLN B 1 321 ? -42.571 -38.816 20.550 1.00 27.60 301 GLN B N 1
ATOM 5218 C CA . GLN B 1 321 ? -42.741 -39.465 21.849 1.00 31.59 301 GLN B CA 1
ATOM 5219 C C . GLN B 1 321 ? -41.581 -39.137 22.781 1.00 31.21 301 GLN B C 1
ATOM 5220 O O . GLN B 1 321 ? -41.779 -38.929 23.986 1.00 30.51 301 GLN B O 1
ATOM 5226 N N . LEU B 1 322 ? -40.360 -39.107 22.240 1.00 29.07 302 LEU B N 1
ATOM 5227 C CA . LEU B 1 322 ? -39.182 -38.827 23.053 1.00 28.64 302 LEU B CA 1
ATOM 5228 C C . LEU B 1 322 ? -39.208 -37.399 23.589 1.00 30.95 302 LEU B C 1
ATOM 5229 O O . LEU B 1 322 ? -38.858 -37.158 24.748 1.00 29.00 302 LEU B O 1
ATOM 5234 N N . ALA B 1 323 ? -39.620 -36.442 22.760 1.00 26.37 303 ALA B N 1
ATOM 5235 C CA . ALA B 1 323 ? -39.689 -35.063 23.221 1.00 34.29 303 ALA B CA 1
ATOM 5236 C C . ALA B 1 323 ? -40.784 -34.896 24.264 1.00 33.80 303 ALA B C 1
ATOM 5237 O O . ALA B 1 323 ? -40.624 -34.136 25.224 1.00 32.91 303 ALA B O 1
ATOM 5239 N N . GLN B 1 324 ? -41.899 -35.609 24.096 1.00 36.08 304 GLN B N 1
ATOM 5240 C CA . GLN B 1 324 ? -42.962 -35.538 25.088 1.00 37.59 304 GLN B CA 1
ATOM 5241 C C . GLN B 1 324 ? -42.480 -36.028 26.451 1.00 35.76 304 GLN B C 1
ATOM 5242 O O . GLN B 1 324 ? -42.747 -35.386 27.477 1.00 35.94 304 GLN B O 1
ATOM 5248 N N . ARG B 1 325 ? -41.750 -37.154 26.478 1.00 33.93 305 ARG B N 1
ATOM 5249 C CA . ARG B 1 325 ? -41.237 -37.692 27.737 1.00 34.36 305 ARG B CA 1
ATOM 5250 C C . ARG B 1 325 ? -40.175 -36.793 28.362 1.00 37.08 305 ARG B C 1
ATOM 5251 O O . ARG B 1 325 ? -39.979 -36.829 29.580 1.00 38.70 305 ARG B O 1
ATOM 5259 N N . THR B 1 326 ? -39.466 -36.007 27.552 1.00 39.17 306 THR B N 1
ATOM 5260 C CA . THR B 1 326 ? -38.374 -35.171 28.050 1.00 33.75 306 THR B CA 1
ATOM 5261 C C . THR B 1 326 ? -38.876 -33.836 28.588 1.00 32.71 306 THR B C 1
ATOM 5262 O O . THR B 1 326 ? -38.237 -33.240 29.469 1.00 25.29 306 THR B O 1
ATOM 5266 N N . LEU B 1 327 ? -39.985 -33.344 28.040 1.00 33.32 307 LEU B N 1
ATOM 5267 C CA . LEU B 1 327 ? -40.573 -32.066 28.402 1.00 32.88 307 LEU B CA 1
ATOM 5268 C C . LEU B 1 327 ? -41.727 -32.209 29.388 1.00 36.64 307 LEU B C 1
ATOM 5269 O O . LEU B 1 327 ? -42.389 -31.214 29.701 1.00 32.91 307 LEU B O 1
ATOM 5274 N N . SER B 1 328 ? -41.988 -33.420 29.871 1.00 35.82 308 SER B N 1
ATOM 5275 C CA . SER B 1 328 ? -42.971 -33.597 30.927 1.00 38.24 308 SER B CA 1
ATOM 5276 C C . SER B 1 328 ? -42.501 -32.887 32.187 1.00 35.04 308 SER B C 1
ATOM 5277 O O . SER B 1 328 ? -41.302 -32.691 32.408 1.00 32.97 308 SER B O 1
ATOM 5280 N N . LYS B 1 329 ? -43.456 -32.492 33.026 1.00 40.58 309 LYS B N 1
ATOM 5281 C CA . LYS B 1 329 ? -43.075 -31.743 34.222 1.00 45.27 309 LYS B CA 1
ATOM 5282 C C . LYS B 1 329 ? -42.090 -32.529 35.079 1.00 36.66 309 LYS B C 1
ATOM 5283 O O . LYS B 1 329 ? -41.219 -31.932 35.717 1.00 34.32 309 LYS B O 1
ATOM 5289 N N . GLU B 1 330 ? -42.181 -33.864 35.060 1.00 33.06 310 GLU B N 1
ATOM 5290 C CA . GLU B 1 330 ? -41.208 -34.699 35.754 1.00 39.28 310 GLU B CA 1
ATOM 5291 C C . GLU B 1 330 ? -39.798 -34.528 35.186 1.00 41.66 310 GLU B C 1
ATOM 5292 O O . GLU B 1 330 ? -38.818 -34.431 35.937 1.00 38.62 310 GLU B O 1
ATOM 5298 N N . ASN B 1 331 ? -39.666 -34.517 33.858 1.00 40.65 311 ASN B N 1
ATOM 5299 C CA . ASN B 1 331 ? -38.353 -34.692 33.248 1.00 37.02 311 ASN B CA 1
ATOM 5300 C C . ASN B 1 331 ? -37.735 -33.411 32.695 1.00 30.28 311 ASN B C 1
ATOM 5301 O O . ASN B 1 331 ? -36.544 -33.421 32.367 1.00 34.45 311 ASN B O 1
ATOM 5306 N N . ARG B 1 332 ? -38.489 -32.313 32.616 1.00 26.30 312 ARG B N 1
ATOM 5307 C CA . ARG B 1 332 ? -38.111 -31.179 31.773 1.00 32.34 312 ARG B CA 1
ATOM 5308 C C . ARG B 1 332 ? -37.022 -30.298 32.365 1.00 35.19 312 ARG B C 1
ATOM 5309 O O . ARG B 1 332 ? -36.371 -29.567 31.606 1.00 35.47 312 ARG B O 1
ATOM 5317 N N . GLY B 1 333 ? -36.799 -30.356 33.679 1.00 37.51 313 GLY B N 1
ATOM 5318 C CA . GLY B 1 333 ? -35.788 -29.509 34.294 1.00 30.19 313 GLY B CA 1
ATOM 5319 C C . GLY B 1 333 ? -36.141 -28.043 34.146 1.00 31.93 313 GLY B C 1
ATOM 5320 O O . GLY B 1 333 ? -37.292 -27.636 34.329 1.00 35.67 313 GLY B O 1
ATOM 5321 N N . ASN B 1 334 ? -35.147 -27.241 33.764 1.00 36.29 314 ASN B N 1
ATOM 5322 C CA . ASN B 1 334 ? -35.282 -25.795 33.654 1.00 30.86 314 ASN B CA 1
ATOM 5323 C C . ASN B 1 334 ? -35.737 -25.340 32.276 1.00 35.52 314 ASN B C 1
ATOM 5324 O O . ASN B 1 334 ? -35.664 -24.145 31.969 1.00 29.97 314 ASN B O 1
ATOM 5329 N N . TYR B 1 335 ? -36.229 -26.247 31.444 1.00 30.13 315 TYR B N 1
ATOM 5330 C CA . TYR B 1 335 ? -36.515 -25.903 30.068 1.00 28.07 315 TYR B CA 1
ATOM 5331 C C . TYR B 1 335 ? -37.934 -26.302 29.702 1.00 31.65 315 TYR B C 1
ATOM 5332 O O . TYR B 1 335 ? -38.458 -27.305 30.186 1.00 37.66 315 TYR B O 1
ATOM 5341 N N . THR B 1 336 ? -38.551 -25.496 28.832 1.00 32.24 316 THR B N 1
ATOM 5342 C CA . THR B 1 336 ? -39.810 -25.858 28.188 1.00 32.31 316 THR B CA 1
ATOM 5343 C C . THR B 1 336 ? -39.686 -25.971 26.673 1.00 33.83 316 THR B C 1
ATOM 5344 O O . THR B 1 336 ? -40.683 -26.285 26.010 1.00 33.63 316 THR B O 1
ATOM 5348 N N . THR B 1 337 ? -38.502 -25.724 26.104 1.00 29.15 317 THR B N 1
ATOM 5349 C CA . THR B 1 337 ? -38.337 -25.657 24.656 1.00 31.47 317 THR B CA 1
ATOM 5350 C C . THR B 1 337 ? -37.071 -26.380 24.241 1.00 29.17 317 THR B C 1
ATOM 5351 O O . THR B 1 337 ? -36.170 -26.616 25.049 1.00 29.11 317 THR B O 1
ATOM 5355 N N . GLY B 1 338 ? -36.994 -26.703 22.951 1.00 28.16 318 GLY B N 1
ATOM 5356 C CA . GLY B 1 338 ? -35.732 -27.073 22.365 1.00 27.04 318 GLY B CA 1
ATOM 5357 C C . GLY B 1 338 ? -34.904 -25.840 22.050 1.00 25.48 318 GLY B C 1
ATOM 5358 O O . GLY B 1 338 ? -35.292 -24.702 22.318 1.00 26.39 318 GLY B O 1
ATOM 5359 N N . SER B 1 339 ? -33.748 -26.089 21.431 1.00 28.42 319 SER B N 1
ATOM 5360 C CA . SER B 1 339 ? -32.769 -25.047 21.129 1.00 23.74 319 SER B CA 1
ATOM 5361 C C . SER B 1 339 ? -33.328 -23.929 20.246 1.00 29.08 319 SER B C 1
ATOM 5362 O O . SER B 1 339 ? -32.780 -22.811 20.243 1.00 24.68 319 SER B O 1
ATOM 5365 N N . ALA B 1 340 ? -34.379 -24.198 19.478 1.00 26.83 320 ALA B N 1
ATOM 5366 C CA . ALA B 1 340 ? -34.933 -23.180 18.595 1.00 29.55 320 ALA B CA 1
ATOM 5367 C C . ALA B 1 340 ? -36.092 -22.421 19.235 1.00 27.59 320 ALA B C 1
ATOM 5368 O O . ALA B 1 340 ? -36.664 -21.527 18.602 1.00 22.86 320 ALA B O 1
ATOM 5370 N N . GLY B 1 341 ? -36.426 -22.721 20.483 1.00 30.46 321 GLY B N 1
ATOM 5371 C CA . GLY B 1 341 ? -37.447 -21.963 21.180 1.00 26.80 321 GLY B CA 1
ATOM 5372 C C . GLY B 1 341 ? -38.855 -22.455 20.964 1.00 29.35 321 GLY B C 1
ATOM 5373 O O . GLY B 1 341 ? -39.798 -21.702 21.213 1.00 32.42 321 GLY B O 1
ATOM 5374 N N . TYR B 1 342 ? -39.034 -23.699 20.533 1.00 27.44 322 TYR B N 1
ATOM 5375 C CA . TYR B 1 342 ? -40.355 -24.262 20.314 1.00 29.78 322 TYR B CA 1
ATOM 5376 C C . TYR B 1 342 ? -40.653 -25.335 21.354 1.00 30.69 322 TYR B C 1
ATOM 5377 O O . TYR B 1 342 ? -39.745 -25.946 21.930 1.00 31.40 322 TYR B O 1
ATOM 5386 N N . THR B 1 343 ? -41.949 -25.560 21.587 1.00 30.49 323 THR B N 1
ATOM 5387 C CA . THR B 1 343 ? -42.400 -26.651 22.430 1.00 27.66 323 THR B CA 1
ATOM 5388 C C . THR B 1 343 ? -42.678 -27.864 21.555 1.00 32.62 323 THR B C 1
ATOM 5389 O O . THR B 1 343 ? -42.597 -27.801 20.325 1.00 29.01 323 THR B O 1
ATOM 5393 N N . ASN B 1 344 ? -43.038 -28.983 22.196 1.00 29.19 324 ASN B N 1
ATOM 5394 C CA . ASN B 1 344 ? -43.375 -30.189 21.444 1.00 33.50 324 ASN B CA 1
ATOM 5395 C C . ASN B 1 344 ? -44.590 -29.977 20.558 1.00 32.54 324 ASN B C 1
ATOM 5396 O O . ASN B 1 344 ? -44.782 -30.736 19.601 1.00 35.27 324 ASN B O 1
ATOM 5401 N N . SER B 1 345 ? -45.404 -28.961 20.855 1.00 29.63 325 SER B N 1
ATOM 5402 C CA . SER B 1 345 ? -46.473 -28.557 19.948 1.00 34.37 325 SER B CA 1
ATOM 5403 C C . SER B 1 345 ? -45.954 -28.307 18.531 1.00 36.00 325 SER B C 1
ATOM 5404 O O . SER B 1 345 ? -46.661 -28.584 17.555 1.00 33.70 325 SER B O 1
ATOM 5407 N N . PHE B 1 346 ? -44.724 -27.791 18.398 1.00 32.27 326 PHE B N 1
ATOM 5408 C CA . PHE B 1 346 ? -44.133 -27.618 17.071 1.00 35.49 326 PHE B CA 1
ATOM 5409 C C . PHE B 1 346 ? -43.955 -28.962 16.369 1.00 32.54 326 PHE B C 1
ATOM 5410 O O . PHE B 1 346 ? -44.380 -29.136 15.221 1.00 32.22 326 PHE B O 1
ATOM 5418 N N . ASN B 1 347 ? -43.320 -29.931 17.045 1.00 31.88 327 ASN B N 1
ATOM 5419 C CA . ASN B 1 347 ? -43.212 -31.275 16.481 1.00 35.19 327 ASN B CA 1
ATOM 5420 C C . ASN B 1 347 ? -44.572 -31.847 16.127 1.00 34.71 327 ASN B C 1
ATOM 5421 O O . ASN B 1 347 ? -44.700 -32.582 15.142 1.00 30.01 327 ASN B O 1
ATOM 5426 N N . HIS B 1 348 ? -45.599 -31.497 16.900 1.00 34.04 328 HIS B N 1
ATOM 5427 C CA . HIS B 1 348 ? -46.932 -32.006 16.619 1.00 39.96 328 HIS B CA 1
ATOM 5428 C C . HIS B 1 348 ? -47.466 -31.480 15.293 1.00 34.40 328 HIS B C 1
ATOM 5429 O O . HIS B 1 348 ? -48.044 -32.243 14.511 1.00 36.03 328 HIS B O 1
ATOM 5436 N N . MET B 1 349 ? -47.291 -30.185 15.016 1.00 35.49 329 MET B N 1
ATOM 5437 C CA . MET B 1 349 ? -47.834 -29.652 13.767 1.00 38.52 329 MET B CA 1
ATOM 5438 C C . MET B 1 349 ? -47.069 -30.156 12.543 1.00 33.83 329 MET B C 1
ATOM 5439 O O . MET B 1 349 ? -47.665 -30.326 11.477 1.00 39.55 329 MET B O 1
ATOM 5444 N N . VAL B 1 350 ? -45.760 -30.384 12.655 1.00 36.28 330 VAL B N 1
ATOM 5445 C CA . VAL B 1 350 ? -45.027 -30.928 11.515 1.00 34.26 330 VAL B CA 1
ATOM 5446 C C . VAL B 1 350 ? -45.418 -32.379 11.280 1.00 32.31 330 VAL B C 1
ATOM 5447 O O . VAL B 1 350 ? -45.478 -32.838 10.134 1.00 34.88 330 VAL B O 1
ATOM 5451 N N . LEU B 1 351 ? -45.677 -33.126 12.362 1.00 28.65 331 LEU B N 1
ATOM 5452 C CA . LEU B 1 351 ? -46.115 -34.515 12.228 1.00 34.35 331 LEU B CA 1
ATOM 5453 C C . LEU B 1 351 ? -47.506 -34.595 11.612 1.00 37.11 331 LEU B C 1
ATOM 5454 O O . LEU B 1 351 ? -47.759 -35.448 10.752 1.00 32.63 331 LEU B O 1
ATOM 5459 N N . GLU B 1 352 ? -48.422 -33.717 12.038 1.00 34.46 332 GLU B N 1
ATOM 5460 C CA . GLU B 1 352 ? -49.761 -33.729 11.462 1.00 36.71 332 GLU B CA 1
ATOM 5461 C C . GLU B 1 352 ? -49.727 -33.360 9.984 1.00 38.80 332 GLU B C 1
ATOM 5462 O O . GLU B 1 352 ? -50.436 -33.971 9.178 1.00 43.09 332 GLU B O 1
ATOM 5468 N N . PHE B 1 353 ? -48.912 -32.363 9.611 1.00 35.83 333 PHE B N 1
ATOM 5469 C CA . PHE B 1 353 ? -48.704 -32.036 8.198 1.00 35.59 333 PHE B CA 1
ATOM 5470 C C . PHE B 1 353 ? -48.332 -33.282 7.406 1.00 33.13 333 PHE B C 1
ATOM 5471 O O . PHE B 1 353 ? -48.885 -33.549 6.334 1.00 37.06 333 PHE B O 1
ATOM 5479 N N . THR B 1 354 ? -47.381 -34.053 7.931 1.00 32.42 334 THR B N 1
ATOM 5480 C CA . THR B 1 354 ? -46.906 -35.259 7.269 1.00 33.76 334 THR B CA 1
ATOM 5481 C C . THR B 1 354 ? -47.968 -36.359 7.274 1.00 38.41 334 THR B C 1
ATOM 5482 O O . THR B 1 354 ? -48.047 -37.149 6.326 1.00 34.11 334 THR B O 1
ATOM 5486 N N . ILE B 1 355 ? -48.800 -36.417 8.313 1.00 33.46 335 ILE B N 1
ATOM 5487 C CA . ILE B 1 355 ? -49.876 -37.401 8.333 1.00 36.92 335 ILE B CA 1
ATOM 5488 C C . ILE B 1 355 ? -50.935 -37.054 7.294 1.00 40.14 335 ILE B C 1
ATOM 5489 O O . ILE B 1 355 ? -51.446 -37.937 6.594 1.00 41.35 335 ILE B O 1
ATOM 5494 N N . GLU B 1 356 ? -51.258 -35.765 7.148 1.00 38.03 336 GLU B N 1
ATOM 5495 C CA . GLU B 1 356 ? -52.242 -35.370 6.142 1.00 40.99 336 GLU B CA 1
ATOM 5496 C C . GLU B 1 356 ? -51.744 -35.656 4.725 1.00 45.31 336 GLU B C 1
ATOM 5497 O O . GLU B 1 356 ? -52.529 -36.063 3.858 1.00 46.90 336 GLU B O 1
ATOM 5503 N N . VAL B 1 357 ? -50.451 -35.446 4.460 1.00 41.93 337 VAL B N 1
ATOM 5504 C CA . VAL B 1 357 ? -49.919 -35.769 3.139 1.00 35.46 337 VAL B CA 1
ATOM 5505 C C . VAL B 1 357 ? -50.061 -37.260 2.873 1.00 42.04 337 VAL B C 1
ATOM 5506 O O . VAL B 1 357 ? -50.392 -37.684 1.756 1.00 40.00 337 VAL B O 1
ATOM 5510 N N . GLU B 1 358 ? -49.816 -38.083 3.895 1.00 39.37 338 GLU B N 1
ATOM 5511 C CA . GLU B 1 358 ? -49.994 -39.516 3.720 1.00 40.45 338 GLU B CA 1
ATOM 5512 C C . GLU B 1 358 ? -51.450 -39.841 3.428 1.00 42.95 338 GLU B C 1
ATOM 5513 O O . GLU B 1 358 ? -51.745 -40.666 2.556 1.00 42.26 338 GLU B O 1
ATOM 5519 N N . LYS B 1 359 ? -52.372 -39.181 4.134 1.00 40.88 339 LYS B N 1
ATOM 5520 C CA . LYS B 1 359 ? -53.792 -39.339 3.842 1.00 42.90 339 LYS B CA 1
ATOM 5521 C C . LYS B 1 359 ? -54.098 -38.996 2.386 1.00 48.84 339 LYS B C 1
ATOM 5522 O O . LYS B 1 359 ? -54.723 -39.792 1.672 1.00 45.56 339 LYS B O 1
ATOM 5528 N N . GLN B 1 360 ? -53.644 -37.820 1.922 1.00 39.76 340 GLN B N 1
ATOM 5529 C CA . GLN B 1 360 ? -53.952 -37.376 0.563 1.00 44.29 340 GLN B CA 1
ATOM 5530 C C . GLN B 1 360 ? -53.442 -38.354 -0.487 1.00 45.12 340 GLN B C 1
ATOM 5531 O O . GLN B 1 360 ? -54.109 -38.586 -1.502 1.00 48.85 340 GLN B O 1
ATOM 5537 N N . ILE B 1 361 ? -52.248 -38.912 -0.287 1.00 38.81 341 ILE B N 1
ATOM 5538 C CA . ILE B 1 361 ? -51.713 -39.829 -1.285 1.00 42.34 341 ILE B CA 1
ATOM 5539 C C . ILE B 1 361 ? -52.506 -41.131 -1.285 1.00 49.77 341 ILE B C 1
ATOM 5540 O O . ILE B 1 361 ? -52.768 -41.712 -2.346 1.00 50.64 341 ILE B O 1
ATOM 5545 N N . ARG B 1 362 ? -52.912 -41.605 -0.104 1.00 43.41 342 ARG B N 1
ATOM 5546 C CA . ARG B 1 362 ? -53.772 -42.783 -0.049 1.00 45.06 342 ARG B CA 1
ATOM 5547 C C . ARG B 1 362 ? -55.100 -42.531 -0.750 1.00 48.83 342 ARG B C 1
ATOM 5548 O O . ARG B 1 362 ? -55.602 -43.394 -1.481 1.00 47.59 342 ARG B O 1
ATOM 5556 N N . ALA B 1 363 ? -55.680 -41.347 -0.543 1.00 46.63 343 ALA B N 1
ATOM 5557 C CA . ALA B 1 363 ? -56.955 -41.020 -1.171 1.00 52.84 343 ALA B CA 1
ATOM 5558 C C . ALA B 1 363 ? -56.857 -41.064 -2.693 1.00 52.61 343 ALA B C 1
ATOM 5559 O O . ALA B 1 363 ? -57.763 -41.570 -3.364 1.00 56.75 343 ALA B O 1
ATOM 5561 N N . VAL B 1 364 ? -55.764 -40.541 -3.256 1.00 51.71 344 VAL B N 1
ATOM 5562 C CA . VAL B 1 364 ? -55.622 -40.501 -4.708 1.00 48.41 344 VAL B CA 1
ATOM 5563 C C . VAL B 1 364 ? -55.360 -41.900 -5.264 1.00 52.88 344 VAL B C 1
ATOM 5564 O O . VAL B 1 364 ? -55.818 -42.239 -6.363 1.00 55.33 344 VAL B O 1
ATOM 5568 N N . LEU B 1 365 ? -54.656 -42.743 -4.513 1.00 53.01 345 LEU B N 1
ATOM 5569 C CA . LEU B 1 365 ? -54.406 -44.119 -4.920 1.00 48.86 345 LEU B CA 1
ATOM 5570 C C . LEU B 1 365 ? -55.572 -45.057 -4.626 1.00 56.79 345 LEU B C 1
ATOM 5571 O O . LEU B 1 365 ? -55.491 -46.241 -4.978 1.00 58.70 345 LEU B O 1
ATOM 5576 N N . ALA B 1 366 ? -56.644 -44.567 -3.997 1.00 57.25 346 ALA B N 1
ATOM 5577 C CA . ALA B 1 366 ? -57.703 -45.458 -3.522 1.00 61.18 346 ALA B CA 1
ATOM 5578 C C . ALA B 1 366 ? -58.415 -46.204 -4.647 1.00 63.15 346 ALA B C 1
ATOM 5579 O O . ALA B 1 366 ? -58.554 -47.436 -4.543 1.00 66.43 346 ALA B O 1
ATOM 5581 N N . PRO B 1 367 ? -58.872 -45.558 -5.740 1.00 60.19 347 PRO B N 1
ATOM 5582 C CA . PRO B 1 367 ? -59.574 -46.316 -6.787 1.00 62.30 347 PRO B CA 1
ATOM 5583 C C . PRO B 1 367 ? -58.694 -47.300 -7.541 1.00 62.66 347 PRO B C 1
ATOM 5584 O O . PRO B 1 367 ? -59.036 -47.693 -8.660 1.00 69.55 347 PRO B O 1
ATOM 5588 N N . TYR B 1 368 ? -57.564 -47.703 -6.967 1.00 60.08 348 TYR B N 1
ATOM 5589 C CA . TYR B 1 368 ? -56.624 -48.553 -7.685 1.00 61.37 348 TYR B CA 1
ATOM 5590 C C . TYR B 1 368 ? -55.921 -49.529 -6.745 1.00 58.53 348 TYR B C 1
ATOM 5591 O O . TYR B 1 368 ? -56.519 -50.027 -5.793 1.00 58.58 348 TYR B O 1
#

Secondary structure (DSSP, 8-state):
------HHHHHT--TT--HHHHHHHHHHHHTT-HHHHHHHHHHHHHH--GGG--HHHHHHHHHHHHHHHHHHHHHT--HHHHSTTHHHHHHHHHHHH-S-SS--HHHHTTTSPSGGG---S-S-THHHHHHHHHHHHHHHHHHHHHHHHTGGGS-TTSHHHHHHHHHHHHHHHHHHHHHHHHHHH--HHHIIIIIGGGS--EEETTEEEPPP-GGGSTHHHHHIIIIITTS-TT-HHHHHHHHHGGGS-GGGHHHHHHHHTS--HHHHHHHHHTTS---HHHHHHHHHHHHHHHHHHHHHHHHHHHHHHHHSTTT-TT-SS-TTS--HHHHHHHHHHHHHHHHHHHHHT--/--S----SHHHHT--TT--HHHHHHHHHHHHTT-HHHHHHHHHHHHHH--GGG--HHHHHHHHHHHHHHHHHHHHHT--HHHHSTTHHHHHHHHHHHHTS-SS--HHHHTTTSPSSTT---SSS-THHHHHHHHHHHHHHHHHHHHHHHHGGGGS-TTSHHHHHHHHHHHHHHHHHHHHHHHHHHH--HHHIIIIIGGGG--EEETTEEE----GGGSTHHHHHIIIIITTS-TT-HHHHHHHHHGGGS-GGGHHHHHHHHTS--HHHHHHHHHTTS---HHHHHHHHHHHHHHHHHHHHHHHHHHHHHHHSSTTT-TT-SS-TTS--HHHHHHHHHHHHHHHHHHHHHHTT-

Solvent-accessible surface area: 29469 Å² total

B-factor: mean 33.28, std 10.37, range [9.01, 99.85]